Protein AF-A0A954TNN1-F1 (afdb_monomer_lite)

Secondary structure (DSSP, 8-state):
------TT-SS-TT--GGGS--TTTGGGS-HHHHHHHTEEEEEEETTEEEEEES-TT-HHHHHHHHHHHTSEEEEEE--HHHHHHHHHHHH---TT--THHHHHHTTTTTTHHHHHHHHTTS---------------PPPPPPP--S-----S------------SSEEEE-TT-EEEEEPTTS-EEEEESSEEEE-TT-EEEEPPEEEEPTTEEEEEEETTS-EEEEESSEEEE--TTTEEEEEEEE-EEE-TTEEEEEEEE-GGGSS---------S---SEEEEEEESSEEE-PPTTEEE--EEEEEEE--TT--EEEEEEEEESEEE-S-EEEEEEEEEEEPTT--EEEEEEEEEEEE--HHHHHHH-S-HHHHHHHHHHHHHHHHHHTS-HHHHHHTGGGGG-GGG-HHHHHHHHHTTEEEEEEEEEEEE--HHHHHHHHHHHHHHHHHHHHHHHHHHHHHHHHHHHHHHHHHHHHHHHHHHHHHHHHHHHHHHHHHHHHHHHHHHHHHHHHHHHHHHHHHHHHHHHHHHHHHHHHHHHHHTT--HHHHTTTT-----------SSPPPP-----PPPP-

Structure (mmCIF, N/CA/C/O backbone):
data_AF-A0A954TNN1-F1
#
_entry.id   AF-A0A954TNN1-F1
#
loop_
_atom_site.group_PDB
_atom_site.id
_atom_site.type_symbol
_atom_site.label_atom_id
_atom_site.label_alt_id
_atom_site.label_comp_id
_atom_site.label_asym_id
_atom_site.label_entity_id
_atom_site.label_seq_id
_atom_site.pdbx_PDB_ins_code
_atom_site.Cartn_x
_atom_site.Cartn_y
_atom_site.Cartn_z
_atom_site.occupancy
_atom_site.B_iso_or_equiv
_atom_site.auth_seq_id
_atom_site.auth_comp_id
_atom_site.auth_asym_id
_atom_site.auth_atom_id
_atom_site.pdbx_PDB_model_num
ATOM 1 N N . MET A 1 1 ? 21.697 -44.201 0.205 1.00 29.19 1 MET A N 1
ATOM 2 C CA . MET A 1 1 ? 21.389 -45.300 -0.729 1.00 29.19 1 MET A CA 1
ATOM 3 C C . MET A 1 1 ? 20.600 -44.683 -1.871 1.00 29.19 1 MET A C 1
ATOM 5 O O . MET A 1 1 ? 19.731 -43.867 -1.619 1.00 29.19 1 MET A O 1
ATOM 9 N N . THR A 1 2 ? 21.068 -44.947 -3.080 1.00 32.06 2 THR A N 1
ATOM 10 C CA . THR A 1 2 ? 20.814 -44.326 -4.388 1.00 32.06 2 THR A CA 1
ATOM 11 C C . THR A 1 2 ? 19.357 -43.975 -4.691 1.00 32.06 2 THR A C 1
ATOM 13 O O . THR A 1 2 ? 18.522 -44.852 -4.549 1.00 32.06 2 THR A O 1
ATOM 16 N N . LEU A 1 3 ? 19.096 -42.767 -5.213 1.00 27.39 3 LEU A N 1
ATOM 17 C CA . LEU A 1 3 ? 18.194 -42.509 -6.350 1.00 27.39 3 LEU A CA 1
ATOM 18 C C . LEU A 1 3 ? 18.472 -41.094 -6.905 1.00 27.39 3 LEU A C 1
ATOM 20 O O . LEU A 1 3 ? 17.870 -40.103 -6.509 1.00 27.39 3 LEU A O 1
ATOM 24 N N . LEU A 1 4 ? 19.422 -41.020 -7.843 1.00 33.44 4 LEU A N 1
ATOM 25 C CA . LEU A 1 4 ? 19.474 -39.975 -8.869 1.00 33.44 4 LEU A CA 1
ATOM 26 C C . LEU A 1 4 ? 18.234 -40.160 -9.762 1.00 33.44 4 LEU A C 1
ATOM 28 O O . LEU A 1 4 ? 18.273 -40.904 -10.741 1.00 33.44 4 LEU A O 1
ATOM 32 N N . GLY A 1 5 ? 17.111 -39.565 -9.361 1.00 29.02 5 GLY A N 1
ATOM 33 C CA . GLY A 1 5 ? 15.876 -39.504 -10.142 1.00 29.02 5 GLY A CA 1
ATOM 34 C C . GLY A 1 5 ? 15.893 -38.288 -11.066 1.00 29.02 5 GLY A C 1
ATOM 35 O O . GLY A 1 5 ? 16.301 -37.204 -10.661 1.00 29.02 5 GLY A O 1
ATOM 36 N N . ARG A 1 6 ? 15.493 -38.474 -12.325 1.00 34.34 6 ARG A N 1
ATOM 37 C CA . ARG A 1 6 ? 15.370 -37.415 -13.337 1.00 34.34 6 ARG A CA 1
ATOM 38 C C . ARG A 1 6 ? 14.574 -36.217 -12.794 1.00 34.34 6 ARG A C 1
ATOM 40 O O . ARG A 1 6 ? 13.508 -36.404 -12.223 1.00 34.34 6 ARG A O 1
ATOM 47 N N . HIS A 1 7 ? 15.052 -35.003 -13.070 1.00 43.22 7 HIS A N 1
ATOM 48 C CA . HIS A 1 7 ? 14.450 -33.705 -12.712 1.00 43.22 7 HIS A CA 1
ATOM 49 C C . HIS A 1 7 ? 13.051 -33.415 -13.324 1.00 43.22 7 HIS A C 1
ATOM 51 O O . HIS A 1 7 ? 12.604 -32.266 -13.296 1.00 43.22 7 HIS A O 1
ATOM 57 N N . ASP A 1 8 ? 12.364 -34.416 -13.883 1.00 38.75 8 ASP A N 1
ATOM 58 C CA . ASP A 1 8 ? 11.103 -34.238 -14.615 1.00 38.75 8 ASP A CA 1
ATOM 59 C C . ASP A 1 8 ? 9.851 -34.786 -13.908 1.00 38.75 8 ASP A C 1
ATOM 61 O O . ASP A 1 8 ? 8.761 -34.387 -14.298 1.00 38.75 8 ASP A O 1
ATOM 65 N N . ASP A 1 9 ? 9.967 -35.560 -12.820 1.00 48.66 9 ASP A N 1
ATOM 66 C CA . ASP A 1 9 ? 8.800 -36.131 -12.121 1.00 48.66 9 ASP A CA 1
ATOM 67 C C . ASP A 1 9 ? 8.831 -35.839 -10.608 1.00 48.66 9 ASP A C 1
ATOM 69 O O . ASP A 1 9 ? 9.090 -36.714 -9.785 1.00 48.66 9 ASP A O 1
ATOM 73 N N . LEU A 1 10 ? 8.564 -34.585 -10.220 1.00 57.69 10 LEU A N 1
ATOM 74 C CA . LEU A 1 10 ? 8.310 -34.221 -8.811 1.00 57.69 10 LEU A CA 1
ATOM 75 C C . LEU A 1 10 ? 6.901 -34.621 -8.340 1.00 57.69 10 LEU A C 1
ATOM 77 O O . LEU A 1 10 ? 6.636 -34.622 -7.142 1.00 57.69 10 LEU A O 1
ATOM 81 N N . LEU A 1 11 ? 6.006 -34.969 -9.270 1.00 59.19 11 LEU A N 1
ATOM 82 C CA . LEU A 1 11 ? 4.710 -35.577 -8.986 1.00 59.19 11 LEU A CA 1
ATOM 83 C C . LEU A 1 11 ? 4.443 -36.715 -9.974 1.00 59.19 11 LEU A C 1
ATOM 85 O O . LEU A 1 11 ? 4.192 -36.431 -11.147 1.00 59.19 11 LEU A O 1
ATOM 89 N N . PRO A 1 12 ? 4.426 -37.985 -9.541 1.00 56.44 12 PRO A N 1
ATOM 90 C CA . PRO A 1 12 ? 3.844 -39.040 -10.354 1.00 56.44 12 PRO A CA 1
ATOM 91 C C . PRO A 1 12 ? 2.327 -38.801 -10.507 1.00 56.44 12 PRO A C 1
ATOM 93 O O . PRO A 1 12 ? 1.670 -38.364 -9.553 1.00 56.44 12 PRO A O 1
ATOM 96 N N . PRO A 1 13 ? 1.732 -39.082 -11.681 1.00 49.78 13 PRO A N 1
ATOM 97 C CA . PRO A 1 13 ? 0.291 -38.966 -11.872 1.00 49.78 13 PRO A CA 1
ATOM 98 C C . PRO A 1 13 ? -0.427 -39.934 -10.921 1.00 49.78 13 PRO A C 1
ATOM 100 O O . PRO A 1 13 ? -0.346 -41.149 -11.086 1.00 49.78 13 PRO A O 1
ATOM 103 N N . GLY A 1 14 ? -1.093 -39.387 -9.899 1.00 53.75 14 GLY A N 1
ATOM 104 C CA . GLY A 1 14 ? -1.851 -40.155 -8.902 1.00 53.75 14 GLY A CA 1
ATOM 105 C C . GLY A 1 14 ? -1.435 -39.965 -7.438 1.00 53.75 14 GLY A C 1
ATOM 106 O O . GLY A 1 14 ? -2.148 -40.451 -6.569 1.00 53.75 14 GLY A O 1
ATOM 107 N N . SER A 1 15 ? -0.344 -39.249 -7.129 1.00 61.31 15 SER A N 1
ATOM 108 C CA . SER A 1 15 ? -0.038 -38.881 -5.733 1.00 61.31 15 SER A CA 1
ATOM 109 C C . SER A 1 15 ? -0.983 -37.783 -5.236 1.00 61.31 15 SER A C 1
ATOM 111 O O . SER A 1 15 ? -1.170 -36.802 -5.964 1.00 61.31 15 SER A O 1
ATOM 113 N N . ALA A 1 16 ? -1.538 -37.940 -4.030 1.00 60.91 16 ALA A N 1
ATOM 114 C CA . ALA A 1 16 ? -2.369 -36.927 -3.382 1.00 60.91 16 ALA A CA 1
ATOM 115 C C . ALA A 1 16 ? -1.514 -35.734 -2.930 1.00 60.91 16 ALA A C 1
ATOM 117 O O . ALA A 1 16 ? -0.420 -35.914 -2.392 1.00 60.91 16 ALA A O 1
ATOM 118 N N . LEU A 1 17 ? -2.009 -34.511 -3.135 1.00 61.22 17 LEU A N 1
ATOM 119 C CA . LEU A 1 17 ? -1.290 -33.286 -2.746 1.00 61.22 17 LEU A CA 1
ATOM 120 C C . LEU A 1 17 ? -1.087 -33.125 -1.230 1.00 61.22 17 LEU A C 1
ATOM 122 O O . LEU A 1 17 ? -0.187 -32.405 -0.808 1.00 61.22 17 LEU A O 1
ATOM 126 N N . VAL A 1 18 ? -1.914 -33.794 -0.428 1.00 59.47 18 VAL A N 1
ATOM 127 C CA . VAL A 1 18 ? -1.934 -33.695 1.041 1.00 59.47 18 VAL A CA 1
ATOM 128 C C . VAL A 1 18 ? -0.747 -34.418 1.693 1.00 59.47 18 VAL A C 1
ATOM 130 O O . VAL A 1 18 ? -0.314 -34.029 2.771 1.00 59.47 18 VAL A O 1
ATOM 133 N N . ASP A 1 19 ? -0.165 -35.410 1.013 1.00 54.81 19 ASP A N 1
ATOM 134 C CA . ASP A 1 19 ? 0.908 -36.257 1.558 1.00 54.81 19 ASP A CA 1
ATOM 135 C C . ASP A 1 19 ? 2.326 -35.697 1.308 1.00 54.81 19 ASP A C 1
ATOM 137 O O . ASP A 1 19 ? 3.325 -36.332 1.653 1.00 54.81 19 ASP A O 1
ATOM 141 N N . LEU A 1 20 ? 2.441 -34.525 0.671 1.00 63.81 20 LEU A N 1
ATOM 142 C CA . LEU A 1 20 ? 3.723 -33.879 0.381 1.00 63.81 20 LEU A CA 1
ATOM 143 C C . LEU A 1 20 ? 4.188 -33.027 1.573 1.00 63.81 20 LEU A C 1
ATOM 145 O O . LEU A 1 20 ? 3.461 -32.159 2.053 1.00 63.81 20 LEU A O 1
ATOM 149 N N . ASP A 1 21 ? 5.435 -33.223 2.009 1.00 58.75 21 ASP A N 1
ATOM 150 C CA . ASP A 1 21 ? 6.070 -32.396 3.044 1.00 58.75 21 ASP A CA 1
ATOM 151 C C . ASP A 1 21 ? 6.479 -31.027 2.468 1.00 58.75 21 ASP A C 1
ATOM 153 O O . ASP A 1 21 ? 7.589 -30.838 1.963 1.00 58.75 21 ASP A O 1
ATOM 157 N N . ILE A 1 22 ? 5.539 -30.078 2.486 1.00 68.12 22 ILE A N 1
ATOM 158 C CA . ILE A 1 22 ? 5.693 -28.743 1.882 1.00 68.12 22 ILE A CA 1
ATOM 159 C C . ILE A 1 22 ? 5.868 -27.613 2.908 1.00 68.12 22 ILE A C 1
ATOM 161 O O . ILE A 1 22 ? 5.891 -26.437 2.537 1.00 68.12 22 ILE A O 1
ATOM 165 N N . HIS A 1 23 ? 6.053 -27.934 4.193 1.00 60.66 23 HIS A N 1
ATOM 166 C CA . HIS A 1 23 ? 6.128 -26.948 5.282 1.00 60.66 23 HIS A CA 1
ATOM 167 C C . HIS A 1 23 ? 7.218 -25.879 5.094 1.00 60.66 23 HIS A C 1
ATOM 169 O O . HIS A 1 23 ? 7.028 -24.733 5.488 1.00 60.66 23 HIS A O 1
ATOM 175 N N . SER A 1 24 ? 8.329 -26.218 4.436 1.00 60.03 24 SER A N 1
ATOM 176 C CA . SER A 1 24 ? 9.423 -25.278 4.135 1.00 60.03 24 SER A CA 1
ATOM 177 C C . SER A 1 24 ? 9.168 -24.381 2.914 1.00 60.03 24 SER A C 1
ATOM 179 O O . SER A 1 24 ? 9.847 -23.370 2.726 1.00 60.03 24 SER A O 1
ATOM 181 N N . VAL A 1 25 ? 8.203 -24.743 2.064 1.00 71.69 25 VAL A N 1
ATOM 182 C CA . VAL A 1 25 ? 7.937 -24.086 0.774 1.00 71.69 25 VAL A CA 1
ATOM 183 C C . VAL A 1 25 ? 6.689 -23.199 0.847 1.00 71.69 25 VAL A C 1
ATOM 185 O O . VAL A 1 25 ? 6.611 -22.198 0.136 1.00 71.69 25 VAL A O 1
ATOM 188 N N . ILE A 1 26 ? 5.757 -23.505 1.755 1.00 74.88 26 ILE A N 1
ATOM 189 C CA . ILE A 1 26 ? 4.543 -22.713 2.022 1.00 74.88 26 ILE A CA 1
ATOM 190 C C . ILE A 1 26 ? 4.864 -21.251 2.365 1.00 74.88 26 ILE A C 1
ATOM 192 O O . ILE A 1 26 ? 4.139 -20.355 1.940 1.00 74.88 26 ILE A O 1
ATOM 196 N N . GLU A 1 27 ? 5.975 -20.980 3.059 1.00 73.06 27 GLU A N 1
ATOM 197 C CA . GLU A 1 27 ? 6.387 -19.613 3.422 1.00 73.06 27 GLU A CA 1
ATOM 198 C C . GLU A 1 27 ? 6.641 -18.700 2.208 1.00 73.06 27 GLU A C 1
ATOM 200 O O . GLU A 1 27 ? 6.578 -17.476 2.328 1.00 73.06 27 GLU A O 1
ATOM 205 N N . TRP A 1 28 ? 6.906 -19.276 1.030 1.00 76.19 28 TRP A N 1
ATOM 206 C CA . TRP A 1 28 ? 7.191 -18.522 -0.193 1.00 76.19 28 TRP A CA 1
ATOM 207 C C . TRP A 1 28 ? 5.937 -18.034 -0.919 1.00 76.19 28 TRP A C 1
ATOM 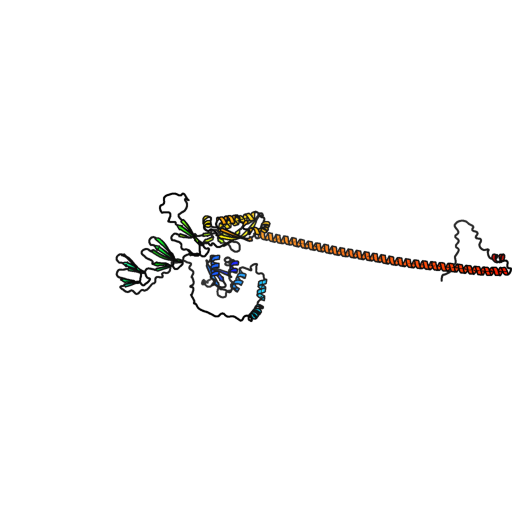209 O O . TRP A 1 28 ? 6.057 -17.160 -1.774 1.00 76.19 28 TRP A O 1
ATOM 219 N N . LEU A 1 29 ? 4.750 -18.566 -0.607 1.00 82.25 29 LEU A N 1
ATOM 220 C CA . LEU A 1 29 ? 3.490 -18.125 -1.203 1.00 82.25 29 LEU A CA 1
ATOM 221 C C . LEU A 1 29 ? 2.506 -17.711 -0.096 1.00 82.25 29 LEU A C 1
ATOM 223 O O . LEU A 1 29 ? 2.027 -18.576 0.635 1.00 82.25 29 LEU A O 1
ATOM 227 N N . PRO A 1 30 ? 2.172 -16.413 0.033 1.00 82.31 30 PRO A N 1
ATOM 228 C CA . PRO A 1 30 ? 1.159 -15.946 0.976 1.00 82.31 30 PRO A CA 1
ATOM 229 C C . PRO A 1 30 ? -0.218 -16.575 0.728 1.00 82.31 30 PRO A C 1
ATOM 231 O O . PRO A 1 30 ? -0.630 -16.744 -0.420 1.00 82.31 30 PRO A O 1
ATOM 234 N N . GLU A 1 31 ? -0.964 -16.829 1.805 1.00 81.94 31 GLU A N 1
ATOM 235 C CA . GLU A 1 31 ? -2.305 -17.431 1.765 1.00 81.94 31 GLU A CA 1
ATOM 236 C C . GLU A 1 31 ? -3.279 -16.675 0.852 1.00 81.94 31 GLU A C 1
ATOM 238 O O . GLU A 1 31 ? -4.002 -17.288 0.070 1.00 81.94 31 GLU A O 1
ATOM 243 N N . SER A 1 32 ? -3.284 -15.342 0.915 1.00 79.25 32 SER A N 1
ATOM 244 C CA . SER A 1 32 ? -4.170 -14.509 0.096 1.00 79.25 32 SER A CA 1
ATOM 245 C C . SER A 1 32 ? -3.973 -14.761 -1.398 1.00 79.25 32 SER A C 1
ATOM 247 O O . SER A 1 32 ? -4.943 -14.867 -2.143 1.00 79.25 32 SER A O 1
ATOM 249 N N . ILE A 1 33 ? -2.720 -14.931 -1.821 1.00 82.69 33 ILE A N 1
ATOM 250 C CA . ILE A 1 33 ? -2.356 -15.199 -3.214 1.00 82.69 33 ILE A CA 1
ATOM 251 C C . ILE A 1 33 ? -2.674 -16.652 -3.581 1.00 82.69 33 ILE A C 1
ATOM 253 O O . ILE A 1 33 ? -3.171 -16.912 -4.679 1.00 82.69 33 ILE A O 1
ATOM 257 N N . ALA A 1 34 ? -2.416 -17.592 -2.667 1.00 85.06 34 ALA A N 1
ATOM 258 C CA . ALA A 1 34 ? -2.746 -19.003 -2.849 1.00 85.06 34 ALA A CA 1
ATOM 259 C C . ALA A 1 34 ? -4.257 -19.208 -3.072 1.00 85.06 34 ALA A C 1
ATOM 261 O O . ALA A 1 34 ? -4.651 -19.930 -3.991 1.00 85.06 34 ALA A O 1
ATOM 262 N N . ARG A 1 35 ? -5.100 -18.514 -2.291 1.00 83.50 35 ARG A N 1
ATOM 263 C CA . ARG A 1 35 ? -6.567 -18.532 -2.417 1.00 83.50 35 ARG A CA 1
ATOM 264 C C . ARG A 1 35 ? -7.062 -17.809 -3.669 1.00 83.50 35 ARG A C 1
ATOM 266 O O . ARG A 1 35 ? -7.884 -18.366 -4.386 1.00 83.50 35 ARG A O 1
ATOM 273 N N . GLU A 1 36 ? -6.550 -16.611 -3.961 1.00 82.12 36 GLU A N 1
ATOM 274 C CA . GLU A 1 36 ? -6.992 -15.810 -5.116 1.00 82.12 36 GLU A CA 1
ATOM 275 C C . GLU A 1 36 ? -6.692 -16.509 -6.449 1.00 82.12 36 GLU A C 1
ATOM 277 O O . GLU A 1 36 ? -7.530 -16.544 -7.349 1.00 82.12 36 GLU A O 1
ATOM 282 N N . LEU A 1 37 ? -5.491 -17.075 -6.591 1.00 81.81 37 LEU A N 1
ATOM 283 C CA . LEU A 1 37 ? -5.066 -17.680 -7.853 1.00 81.81 37 LEU A CA 1
ATOM 284 C C . LEU A 1 37 ? -5.420 -19.172 -7.958 1.00 81.81 37 LEU A C 1
ATOM 286 O O . LEU A 1 37 ? -5.342 -19.717 -9.066 1.00 81.81 37 LEU A O 1
ATOM 290 N N . LEU A 1 38 ? -5.866 -19.793 -6.854 1.00 86.75 38 LEU A N 1
ATOM 291 C CA . LEU A 1 38 ? -6.075 -21.238 -6.677 1.00 86.75 38 LEU A CA 1
ATOM 292 C C . LEU A 1 38 ? -4.798 -22.029 -6.963 1.00 86.75 38 LEU A C 1
ATOM 294 O O . LEU A 1 38 ? -4.707 -22.801 -7.921 1.00 86.75 38 LEU A O 1
ATOM 298 N N . VAL A 1 39 ? -3.778 -21.762 -6.150 1.00 87.50 39 VAL A N 1
ATOM 299 C CA . VAL A 1 39 ? -2.402 -22.178 -6.404 1.00 87.50 39 VAL A CA 1
ATOM 300 C C . VAL A 1 39 ? -1.697 -22.606 -5.113 1.00 87.50 39 VAL A C 1
ATOM 302 O O . VAL A 1 39 ? -1.814 -21.924 -4.101 1.00 87.50 39 VAL A O 1
ATOM 305 N N . ILE A 1 40 ? -0.902 -23.686 -5.156 1.00 87.06 40 ILE A N 1
ATOM 306 C CA . ILE A 1 40 ? -0.101 -24.173 -4.010 1.00 87.06 40 ILE A CA 1
ATOM 307 C C . ILE A 1 40 ? 1.360 -24.415 -4.413 1.00 87.06 40 ILE A C 1
ATOM 309 O O . ILE A 1 40 ? 1.600 -25.028 -5.460 1.00 87.06 40 ILE A O 1
ATOM 313 N N . PRO A 1 41 ? 2.349 -23.996 -3.600 1.00 86.19 41 PRO A N 1
ATOM 314 C CA . PRO A 1 41 ? 3.749 -24.320 -3.836 1.00 86.19 41 PRO A CA 1
ATOM 315 C C . PRO A 1 41 ? 4.083 -25.740 -3.344 1.00 86.19 41 PRO A C 1
ATOM 317 O O . PRO A 1 41 ? 3.690 -26.140 -2.254 1.00 86.19 41 PRO A O 1
ATOM 320 N N . ILE A 1 42 ? 4.844 -26.496 -4.137 1.00 83.25 42 ILE A N 1
ATOM 321 C CA . ILE A 1 42 ? 5.233 -27.882 -3.813 1.00 83.25 42 ILE A CA 1
ATOM 322 C C . ILE A 1 42 ? 6.701 -27.962 -3.421 1.00 83.25 42 ILE A C 1
ATOM 324 O O . ILE A 1 42 ? 7.076 -28.607 -2.452 1.00 83.25 42 ILE A O 1
ATOM 328 N N . ALA A 1 43 ? 7.559 -27.347 -4.228 1.00 79.19 43 ALA A N 1
ATOM 329 C CA . ALA A 1 43 ? 8.998 -27.447 -4.074 1.00 79.19 43 ALA A CA 1
ATOM 330 C C . ALA A 1 43 ? 9.657 -26.175 -4.588 1.00 79.19 43 ALA A C 1
ATOM 332 O O . ALA A 1 43 ? 9.203 -25.568 -5.559 1.00 79.19 43 ALA A O 1
ATOM 333 N N . LYS A 1 44 ? 10.772 -25.799 -3.974 1.00 77.25 44 LYS A N 1
ATOM 334 C CA . LYS A 1 44 ? 11.670 -24.790 -4.523 1.00 77.25 44 LYS A CA 1
ATOM 335 C C . LYS A 1 44 ? 12.993 -25.468 -4.847 1.00 77.25 44 LYS A C 1
ATOM 337 O O . LYS A 1 44 ? 13.658 -25.969 -3.947 1.00 77.25 44 LYS A O 1
ATOM 342 N N . ILE A 1 45 ? 13.342 -25.511 -6.130 1.00 76.69 45 ILE A N 1
ATOM 343 C CA . ILE A 1 45 ? 14.620 -26.051 -6.600 1.00 76.69 45 ILE A CA 1
ATOM 344 C C . ILE A 1 45 ? 15.387 -24.893 -7.227 1.00 76.69 45 ILE A C 1
ATOM 346 O O . ILE A 1 45 ? 14.916 -24.280 -8.186 1.00 76.69 45 ILE A O 1
ATOM 350 N N . ASP A 1 46 ? 16.547 -24.579 -6.654 1.00 75.31 46 ASP A N 1
ATOM 351 C CA . ASP A 1 46 ? 17.357 -23.406 -6.988 1.00 75.31 46 ASP A CA 1
ATOM 352 C C . ASP A 1 46 ? 16.534 -22.100 -6.922 1.00 75.31 46 ASP A C 1
ATOM 354 O O . ASP A 1 46 ? 16.079 -21.692 -5.850 1.00 75.31 46 ASP A O 1
ATOM 358 N N . ASP A 1 47 ? 16.315 -21.465 -8.075 1.00 75.56 47 ASP A N 1
ATOM 359 C CA . ASP A 1 47 ? 15.539 -20.231 -8.242 1.00 75.56 47 ASP A CA 1
ATOM 360 C C . ASP A 1 47 ? 14.191 -20.471 -8.953 1.00 75.56 47 ASP A C 1
ATOM 362 O O . ASP A 1 47 ? 13.548 -19.550 -9.461 1.00 75.56 47 ASP A O 1
ATOM 366 N N . THR A 1 48 ? 13.766 -21.741 -9.029 1.00 79.62 48 THR A N 1
ATOM 367 C CA . THR A 1 48 ? 12.499 -22.142 -9.645 1.00 79.62 48 THR A CA 1
ATOM 368 C C . THR A 1 48 ? 11.511 -22.657 -8.598 1.00 79.62 48 THR A C 1
ATOM 370 O O . THR A 1 48 ? 11.739 -23.684 -7.955 1.00 79.62 48 THR A O 1
ATOM 373 N N . LEU A 1 49 ? 10.386 -21.959 -8.446 1.00 84.19 49 LEU A N 1
ATOM 374 C CA . LEU A 1 49 ? 9.258 -22.393 -7.633 1.00 84.19 49 LEU A CA 1
ATOM 375 C C . LEU A 1 49 ? 8.349 -23.318 -8.451 1.00 84.19 49 LEU A C 1
ATOM 377 O O . LEU A 1 49 ? 7.818 -22.951 -9.504 1.00 84.19 49 LEU A O 1
ATOM 381 N N . HIS A 1 50 ? 8.173 -24.533 -7.950 1.00 85.06 50 HIS A N 1
ATOM 382 C CA . HIS A 1 50 ? 7.271 -25.534 -8.493 1.00 85.06 50 HIS A CA 1
ATOM 383 C C . HIS A 1 50 ? 5.907 -25.420 -7.828 1.00 85.06 50 HIS A C 1
ATOM 385 O O . HIS A 1 50 ? 5.800 -25.436 -6.603 1.00 85.06 50 HIS A O 1
ATOM 391 N N . VAL A 1 51 ? 4.871 -25.306 -8.650 1.00 87.19 51 VAL A N 1
ATOM 392 C CA . VAL A 1 51 ? 3.556 -24.840 -8.225 1.00 87.19 51 VAL A CA 1
ATOM 393 C C . VAL A 1 51 ? 2.453 -25.689 -8.863 1.00 87.19 51 VAL A C 1
ATOM 395 O O . VAL A 1 51 ? 2.558 -26.035 -10.038 1.00 87.19 51 VAL A O 1
ATOM 398 N N . VAL A 1 52 ? 1.389 -26.005 -8.121 1.00 88.56 52 VAL A N 1
ATOM 399 C CA . VAL A 1 52 ? 0.175 -26.660 -8.647 1.00 88.56 52 VAL A CA 1
ATOM 400 C C . VAL A 1 52 ? -0.885 -25.629 -8.995 1.00 88.56 52 VAL A C 1
ATOM 402 O O . VAL A 1 52 ? -1.115 -24.707 -8.217 1.00 88.56 52 VAL A O 1
ATOM 405 N N . MET A 1 53 ? -1.561 -25.817 -10.127 1.00 87.44 53 MET A N 1
ATOM 406 C CA . MET A 1 53 ? -2.710 -25.016 -10.555 1.00 87.44 53 MET A CA 1
ATOM 407 C C . MET A 1 53 ? -3.741 -25.863 -11.313 1.00 87.44 53 MET A C 1
ATOM 409 O O . MET A 1 53 ? -3.424 -26.959 -11.780 1.00 87.44 53 MET A O 1
ATOM 413 N N . SER A 1 54 ? -4.978 -25.364 -11.431 1.00 84.56 54 SER A N 1
ATOM 414 C CA . SER A 1 54 ? -6.059 -26.061 -12.150 1.00 84.56 54 SER A CA 1
ATOM 415 C C . SER A 1 54 ? -5.796 -26.168 -13.656 1.00 84.56 54 SER A C 1
ATOM 417 O O . SER A 1 54 ? -6.109 -27.182 -14.282 1.00 84.56 54 SER A O 1
ATOM 419 N N . ASP A 1 55 ? -5.158 -25.146 -14.228 1.00 84.12 55 ASP A N 1
ATOM 420 C CA . ASP A 1 55 ? -4.720 -25.108 -15.619 1.00 84.12 55 ASP A CA 1
ATOM 421 C C . ASP A 1 55 ? -3.245 -24.700 -15.704 1.00 84.12 55 ASP A C 1
ATOM 423 O O . ASP A 1 55 ? -2.876 -23.559 -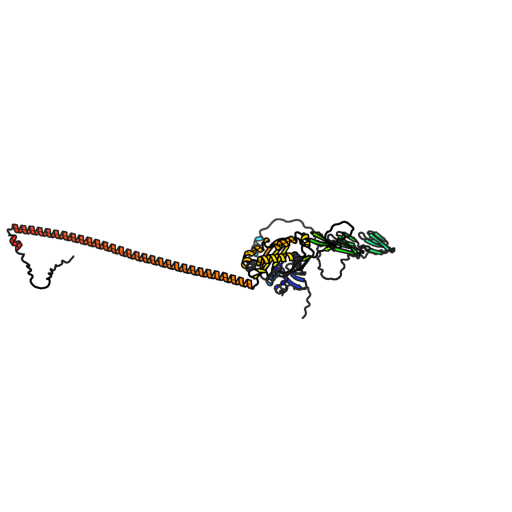15.431 1.00 84.12 55 ASP A O 1
ATOM 427 N N . ALA A 1 56 ? -2.384 -25.643 -16.097 1.00 82.38 56 ALA A N 1
ATOM 428 C CA . ALA A 1 56 ? -0.949 -25.405 -16.247 1.00 82.38 56 ALA A CA 1
ATOM 429 C C . ALA A 1 56 ? -0.586 -24.579 -17.495 1.00 82.38 56 ALA A C 1
ATOM 431 O O . ALA A 1 56 ? 0.579 -24.209 -17.650 1.00 82.38 56 ALA A O 1
ATOM 432 N N . ASN A 1 57 ? -1.548 -24.275 -18.371 1.00 82.50 57 ASN A N 1
ATOM 433 C CA . ASN A 1 57 ? -1.357 -23.391 -19.520 1.00 82.50 57 ASN A CA 1
ATOM 434 C C . ASN A 1 57 ? -1.869 -21.965 -19.272 1.00 82.50 57 ASN A C 1
ATOM 436 O O . ASN A 1 57 ? -1.799 -21.130 -20.175 1.00 82.50 57 ASN A O 1
ATOM 440 N N . ASP A 1 58 ? -2.327 -21.652 -18.057 1.00 84.50 58 ASP A N 1
ATOM 441 C CA . ASP A 1 58 ? -2.656 -20.283 -17.674 1.00 84.50 58 ASP A CA 1
ATOM 442 C C . ASP A 1 58 ? -1.368 -19.473 -17.439 1.00 84.50 58 ASP A C 1
ATOM 444 O O . ASP A 1 58 ? -0.840 -19.336 -16.327 1.00 84.50 58 ASP A O 1
ATOM 448 N N . PHE A 1 59 ? -0.826 -18.947 -18.539 1.00 83.44 59 PHE A N 1
ATOM 449 C CA . PHE A 1 59 ? 0.367 -18.107 -18.519 1.00 83.44 59 PHE A CA 1
ATOM 450 C C . PHE A 1 59 ? 0.145 -16.799 -17.750 1.00 83.44 59 PHE A C 1
ATOM 452 O O . PHE A 1 59 ? 1.107 -16.260 -17.210 1.00 83.44 59 PHE A O 1
ATOM 459 N N . VAL A 1 60 ? -1.100 -16.319 -17.628 1.00 84.50 60 VAL A N 1
ATOM 460 C CA . VAL A 1 60 ? -1.421 -15.081 -16.903 1.00 84.50 60 VAL A CA 1
ATOM 461 C C . VAL A 1 60 ? -1.199 -15.282 -15.406 1.00 84.50 60 VAL A C 1
ATOM 463 O O . VAL A 1 60 ? -0.501 -14.486 -14.775 1.00 84.50 60 VAL A O 1
ATOM 466 N N . LYS A 1 61 ? -1.711 -16.382 -14.836 1.00 86.44 61 LYS A N 1
ATOM 467 C CA . LYS A 1 61 ? -1.453 -16.736 -13.428 1.00 86.44 61 LYS A CA 1
ATOM 468 C C . LYS A 1 61 ? 0.029 -16.992 -13.165 1.00 86.44 61 LYS A C 1
ATOM 470 O O . LYS A 1 61 ? 0.556 -16.544 -12.147 1.00 86.44 61 LYS A O 1
ATOM 475 N N . GLN A 1 62 ? 0.719 -17.670 -14.084 1.00 84.75 62 GLN A N 1
ATOM 476 C CA . GLN A 1 62 ? 2.155 -17.935 -13.951 1.00 84.75 62 GLN A CA 1
ATOM 477 C C . GLN A 1 62 ? 3.001 -16.665 -13.990 1.00 84.75 62 GLN A C 1
ATOM 479 O O . GLN A 1 62 ? 3.899 -16.524 -13.162 1.00 84.75 62 GLN A O 1
ATOM 484 N N . ASP A 1 63 ? 2.738 -15.746 -14.918 1.00 80.94 63 ASP A N 1
ATOM 485 C CA . ASP A 1 63 ? 3.499 -14.502 -15.026 1.00 80.94 63 ASP A CA 1
ATOM 486 C C . ASP A 1 63 ? 3.188 -13.555 -13.862 1.00 80.94 63 ASP A C 1
ATOM 488 O O . ASP A 1 63 ? 4.106 -12.931 -13.329 1.00 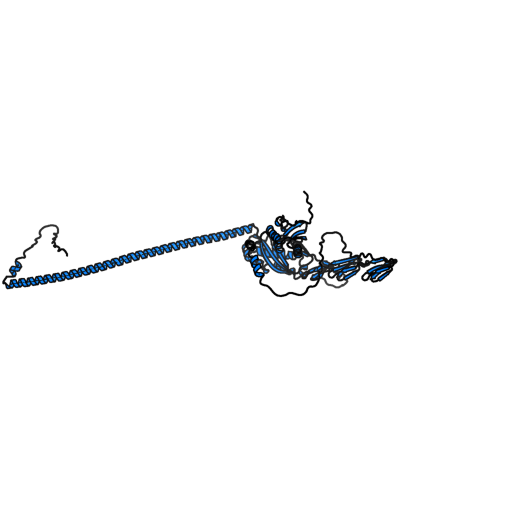80.94 63 ASP A O 1
ATOM 492 N N . ARG A 1 64 ? 1.944 -13.543 -13.362 1.00 83.00 64 ARG A N 1
ATOM 493 C CA . ARG A 1 64 ? 1.587 -12.829 -12.126 1.00 83.00 64 ARG A CA 1
ATOM 494 C C . ARG A 1 64 ? 2.355 -13.375 -10.918 1.00 83.00 64 ARG A C 1
ATOM 496 O O . ARG A 1 64 ? 2.914 -12.593 -10.155 1.00 83.00 64 ARG A O 1
ATOM 503 N N . LEU A 1 65 ? 2.454 -14.699 -10.764 1.00 84.31 65 LEU A N 1
ATOM 504 C CA . LEU A 1 65 ? 3.259 -15.326 -9.705 1.00 84.31 65 LEU A CA 1
ATOM 505 C C . LEU A 1 65 ? 4.758 -15.037 -9.859 1.00 84.31 65 LEU A C 1
ATOM 507 O O . LEU A 1 65 ? 5.412 -14.709 -8.872 1.00 84.31 65 LEU A O 1
ATOM 511 N N . ARG A 1 66 ? 5.301 -15.109 -11.084 1.00 85.06 66 ARG A N 1
ATOM 512 C CA . ARG A 1 66 ? 6.706 -14.764 -11.373 1.00 85.06 66 ARG A CA 1
ATOM 513 C C . ARG A 1 66 ? 7.016 -13.321 -11.002 1.00 85.06 66 ARG A C 1
ATOM 515 O O . ARG A 1 66 ? 8.060 -13.063 -10.414 1.00 85.06 66 ARG A O 1
ATOM 522 N N . PHE A 1 67 ? 6.107 -12.404 -11.321 1.00 78.25 67 PHE A N 1
ATOM 523 C CA . PHE A 1 67 ? 6.245 -10.991 -10.995 1.00 78.25 67 PHE A CA 1
ATOM 524 C C . PHE A 1 67 ? 6.194 -10.746 -9.482 1.00 78.25 67 PHE A C 1
ATOM 526 O O . PHE A 1 67 ? 7.061 -10.064 -8.945 1.00 78.25 67 PHE A O 1
ATOM 533 N N . MET A 1 68 ? 5.219 -11.339 -8.783 1.00 79.12 68 MET A N 1
ATOM 534 C CA . MET A 1 68 ? 5.054 -11.148 -7.337 1.00 79.12 68 MET A CA 1
ATOM 535 C C . MET A 1 68 ? 6.193 -11.760 -6.515 1.00 79.12 68 MET A C 1
ATOM 537 O O . MET A 1 68 ? 6.602 -11.176 -5.515 1.00 79.12 68 MET A O 1
ATOM 541 N N . LEU A 1 69 ? 6.694 -12.932 -6.915 1.00 79.44 69 LEU A N 1
ATOM 542 C CA . LEU A 1 69 ? 7.686 -13.692 -6.144 1.00 79.44 69 LEU A CA 1
ATOM 543 C C . LEU A 1 69 ? 9.126 -13.504 -6.634 1.00 79.44 69 LEU A C 1
ATOM 545 O O . LEU A 1 69 ? 10.049 -13.992 -5.985 1.00 79.44 69 LEU A O 1
ATOM 549 N N . ASN A 1 70 ? 9.318 -12.821 -7.767 1.00 81.38 70 ASN A N 1
ATOM 550 C CA . ASN A 1 70 ? 10.608 -12.627 -8.432 1.00 81.38 70 ASN A CA 1
ATOM 551 C C . ASN A 1 70 ? 11.417 -13.934 -8.578 1.00 81.38 70 ASN A C 1
ATOM 553 O O . ASN A 1 70 ? 12.626 -13.959 -8.358 1.00 81.38 70 ASN A O 1
ATOM 557 N N . CYS A 1 71 ? 10.736 -15.035 -8.910 1.00 79.69 71 CYS A N 1
ATOM 558 C CA . CYS A 1 71 ? 11.336 -16.356 -9.094 1.00 79.69 71 CYS A CA 1
ATOM 559 C C . CYS A 1 71 ? 10.753 -17.046 -10.333 1.00 79.69 71 CYS A C 1
ATOM 561 O O . CYS A 1 71 ? 9.641 -16.742 -10.780 1.00 79.69 71 CYS A O 1
ATOM 563 N N . ALA A 1 72 ? 11.490 -17.987 -10.924 1.00 79.94 72 ALA A N 1
ATOM 564 C CA . ALA A 1 72 ? 10.989 -18.726 -12.076 1.00 79.94 72 ALA A CA 1
ATOM 565 C C . ALA A 1 72 ? 9.881 -19.698 -11.635 1.00 79.94 72 ALA A C 1
ATOM 567 O O . ALA A 1 72 ? 10.095 -20.539 -10.780 1.00 79.94 72 ALA A O 1
ATOM 568 N N . VAL A 1 73 ? 8.690 -19.637 -12.230 1.00 85.31 73 VAL A N 1
ATOM 569 C CA . VAL A 1 73 ? 7.591 -20.560 -11.870 1.00 85.31 73 VAL A CA 1
ATOM 570 C C . VAL A 1 73 ? 7.465 -21.699 -12.887 1.00 85.31 73 VAL A C 1
ATOM 572 O O . VAL A 1 73 ? 7.448 -21.445 -14.104 1.00 85.31 73 VAL A O 1
ATOM 575 N N . ARG A 1 74 ? 7.369 -22.945 -12.397 1.00 83.81 74 ARG A N 1
ATOM 576 C CA . ARG A 1 74 ? 7.015 -24.152 -13.171 1.00 83.81 74 ARG A CA 1
ATOM 577 C C . ARG A 1 74 ? 5.695 -24.715 -12.633 1.00 83.81 74 ARG A C 1
ATOM 579 O O . ARG A 1 74 ? 5.613 -25.067 -11.460 1.00 83.81 74 ARG A O 1
ATOM 586 N N . ALA A 1 75 ? 4.683 -24.778 -13.494 1.00 84.12 75 ALA A N 1
ATOM 587 C CA . ALA A 1 75 ? 3.336 -25.205 -13.135 1.00 84.12 75 ALA A CA 1
ATOM 588 C C . ALA A 1 75 ? 3.097 -26.698 -13.400 1.00 84.12 75 ALA A C 1
ATOM 590 O O . ALA A 1 75 ? 3.551 -27.226 -14.415 1.00 84.12 75 ALA A O 1
ATOM 591 N N . TYR A 1 76 ? 2.331 -27.337 -12.518 1.00 84.94 76 TYR A N 1
ATOM 592 C CA . TYR A 1 76 ? 1.791 -28.685 -12.673 1.00 84.94 76 TYR A CA 1
ATOM 593 C C . TYR A 1 76 ? 0.266 -28.647 -12.562 1.00 84.94 76 TYR A C 1
ATOM 595 O O . TYR A 1 76 ? -0.280 -27.912 -11.740 1.00 84.94 76 TYR A O 1
ATOM 603 N N . GLN A 1 77 ? -0.418 -29.434 -13.393 1.00 84.94 77 GLN A N 1
ATOM 604 C CA . GLN A 1 77 ? -1.877 -29.438 -13.466 1.00 84.94 77 GLN A CA 1
ATOM 605 C C . GLN A 1 77 ? -2.491 -30.461 -12.501 1.00 84.94 77 GLN A C 1
ATOM 607 O O . GLN A 1 77 ? -2.069 -31.619 -12.498 1.00 84.94 77 GLN A O 1
ATOM 612 N N . ARG A 1 78 ? -3.504 -30.056 -11.723 1.00 84.75 78 ARG A N 1
ATOM 613 C CA . ARG A 1 78 ? -4.333 -30.937 -10.870 1.00 84.75 78 ARG A CA 1
ATOM 614 C C . ARG A 1 78 ? -5.797 -30.498 -10.857 1.00 84.75 78 ARG A C 1
ATOM 616 O O . ARG A 1 78 ? -6.122 -29.437 -11.382 1.00 84.75 78 ARG A O 1
ATOM 623 N N . SER A 1 79 ? -6.686 -31.321 -10.293 1.00 84.50 79 SER A N 1
ATOM 624 C CA . SER A 1 79 ? -8.099 -30.950 -10.176 1.00 84.50 79 SER A CA 1
ATOM 625 C C . SER A 1 79 ? -8.282 -29.802 -9.183 1.00 84.50 79 SER A C 1
ATOM 627 O O . SER A 1 79 ? -7.579 -29.691 -8.179 1.00 84.50 79 SER A O 1
ATOM 629 N N . GLU A 1 80 ? -9.260 -28.943 -9.455 1.00 81.75 80 GLU A N 1
ATOM 630 C CA . GLU A 1 80 ? -9.563 -27.788 -8.608 1.00 81.75 80 GLU A CA 1
ATOM 631 C C . GLU A 1 80 ? -9.985 -28.195 -7.186 1.00 81.75 80 GLU A C 1
ATOM 633 O O . GLU A 1 80 ? -9.616 -27.534 -6.217 1.00 81.75 80 GLU A O 1
ATOM 638 N N . SER A 1 81 ? -10.696 -29.320 -7.052 1.00 79.81 81 SER A N 1
ATOM 639 C CA . SER A 1 81 ? -11.099 -29.889 -5.762 1.00 79.81 81 SER A CA 1
ATOM 640 C C . SER A 1 81 ? -9.903 -30.306 -4.902 1.00 79.81 81 SER A C 1
ATOM 642 O O . SER A 1 81 ? -9.880 -30.028 -3.704 1.00 79.81 81 SER A O 1
ATOM 644 N N . GLU A 1 82 ? -8.876 -30.908 -5.510 1.00 80.69 82 GLU A N 1
ATOM 645 C CA . GLU A 1 82 ? -7.664 -31.341 -4.809 1.00 80.69 82 GLU A CA 1
ATOM 646 C C . GLU A 1 82 ? -6.855 -30.126 -4.329 1.00 80.69 82 GLU A C 1
ATOM 648 O O . GLU A 1 82 ? -6.407 -30.083 -3.184 1.00 80.69 82 GLU A O 1
ATOM 653 N N . ILE A 1 83 ? -6.759 -29.082 -5.159 1.00 84.94 83 ILE A N 1
ATOM 654 C CA . ILE A 1 83 ? -6.083 -27.826 -4.806 1.00 84.94 83 ILE A CA 1
ATOM 655 C C . ILE A 1 83 ? -6.808 -27.123 -3.654 1.00 84.94 83 ILE A C 1
ATOM 657 O O . ILE A 1 83 ? -6.165 -26.742 -2.682 1.00 84.94 83 ILE A O 1
ATOM 661 N N . LYS A 1 84 ? -8.138 -26.991 -3.709 1.00 84.00 84 LYS A N 1
ATOM 662 C CA . LYS A 1 84 ? -8.923 -26.386 -2.617 1.00 84.00 84 LYS A CA 1
ATOM 663 C C . LYS A 1 84 ? -8.722 -27.134 -1.298 1.00 84.00 84 LYS A C 1
ATOM 665 O O . LYS A 1 84 ? -8.437 -26.504 -0.281 1.00 84.00 84 LYS A O 1
ATOM 670 N N . SER A 1 85 ? -8.777 -28.467 -1.332 1.00 78.75 85 SER A N 1
ATOM 671 C CA . SER A 1 85 ? -8.557 -29.297 -0.141 1.00 78.75 85 SER A CA 1
ATOM 672 C C . SER A 1 85 ? -7.153 -29.121 0.451 1.00 78.75 85 SER A C 1
ATOM 674 O O . SER A 1 85 ? -6.997 -29.009 1.667 1.00 78.75 85 SER A O 1
ATOM 676 N N . ALA A 1 86 ? -6.132 -29.000 -0.400 1.00 79.94 86 ALA A N 1
ATOM 677 C CA . ALA A 1 86 ? -4.763 -28.782 0.036 1.00 79.94 86 ALA A CA 1
ATOM 678 C C . ALA A 1 86 ? -4.536 -27.346 0.557 1.00 79.94 86 ALA A C 1
ATOM 680 O O . ALA A 1 86 ? -3.814 -27.176 1.536 1.00 79.94 86 ALA A O 1
ATOM 681 N N . ILE A 1 87 ? -5.192 -26.317 -0.000 1.00 83.38 87 ILE A N 1
ATOM 682 C CA . ILE A 1 87 ? -5.123 -24.946 0.545 1.00 83.38 87 ILE A CA 1
ATOM 683 C C . ILE A 1 87 ? -5.664 -24.933 1.979 1.00 83.38 87 ILE A C 1
ATOM 685 O O . ILE A 1 87 ? -5.008 -24.396 2.869 1.00 83.38 87 ILE A O 1
ATOM 689 N N . ILE A 1 88 ? -6.818 -25.567 2.211 1.00 81.12 88 ILE A N 1
ATOM 690 C CA . ILE A 1 88 ? -7.442 -25.656 3.540 1.00 81.12 88 ILE A CA 1
ATOM 691 C C . ILE A 1 88 ? -6.533 -26.406 4.523 1.00 81.12 88 ILE A C 1
ATOM 693 O O . ILE A 1 88 ? -6.351 -25.963 5.656 1.00 81.12 88 ILE A O 1
ATOM 697 N N . HIS A 1 89 ? -5.927 -27.515 4.089 1.00 77.94 89 HIS A N 1
ATOM 698 C CA . HIS A 1 89 ? -5.040 -28.322 4.928 1.00 77.94 89 HIS A CA 1
ATOM 699 C C . HIS A 1 89 ? -3.755 -27.579 5.336 1.00 77.94 89 HIS A C 1
ATOM 701 O O . HIS A 1 89 ? -3.335 -27.666 6.487 1.00 77.94 89 HIS A O 1
ATOM 707 N N . PHE A 1 90 ? -3.129 -26.841 4.412 1.00 76.50 90 PHE A N 1
ATOM 708 C CA . PHE A 1 90 ? -1.801 -26.254 4.624 1.00 76.50 90 PHE A CA 1
ATOM 709 C C . PHE A 1 90 ? -1.802 -24.792 5.091 1.00 76.50 90 PHE A C 1
ATOM 711 O O . PHE A 1 90 ? -0.898 -24.404 5.830 1.00 76.50 90 PHE A O 1
ATOM 718 N N . TYR A 1 91 ? -2.790 -23.988 4.689 1.00 77.75 91 TYR A N 1
ATOM 719 C CA . TYR A 1 91 ? -2.931 -22.590 5.124 1.00 77.75 91 TYR A CA 1
ATOM 720 C C . TYR A 1 91 ? -3.960 -22.407 6.251 1.00 77.75 91 TYR A C 1
ATOM 722 O O . TYR A 1 91 ? -3.988 -21.352 6.878 1.00 77.75 91 TYR A O 1
ATOM 730 N N . GLY A 1 92 ? -4.762 -23.433 6.557 1.00 66.94 92 GLY A N 1
ATOM 731 C CA . GLY A 1 92 ? -5.800 -23.381 7.586 1.00 66.94 92 GLY A CA 1
ATOM 732 C C . GLY A 1 92 ? -7.138 -22.837 7.075 1.00 66.94 92 GLY A C 1
ATOM 733 O O . GLY A 1 92 ? -7.317 -22.535 5.893 1.00 66.94 92 GLY A O 1
ATOM 734 N N . HIS A 1 93 ? -8.117 -22.739 7.975 1.00 57.88 93 HIS A N 1
ATOM 735 C CA . HIS A 1 93 ? -9.415 -22.127 7.681 1.00 57.88 93 HIS A CA 1
ATOM 736 C C . HIS A 1 93 ? -9.291 -20.610 7.853 1.00 57.88 93 HIS A C 1
ATOM 738 O O . HIS A 1 93 ? -8.819 -20.150 8.891 1.00 57.88 93 HIS A O 1
ATOM 744 N N . GLY A 1 94 ? -9.699 -19.834 6.847 1.00 47.19 94 GLY A N 1
ATOM 745 C CA . GLY A 1 94 ? -9.811 -18.385 7.003 1.00 47.19 94 GLY A CA 1
ATOM 746 C C . GLY A 1 94 ? -10.959 -18.062 7.959 1.00 47.19 94 GLY A C 1
ATOM 747 O O . GLY A 1 94 ? -11.996 -18.718 7.907 1.00 47.19 94 GLY A O 1
ATOM 748 N N . GLU A 1 95 ? -10.803 -17.037 8.801 1.00 45.28 95 GLU A N 1
ATOM 749 C CA . GLU A 1 95 ? -11.778 -16.594 9.822 1.00 45.28 95 GLU A CA 1
ATOM 750 C C . GLU A 1 95 ? -13.168 -16.168 9.273 1.00 45.28 95 GLU A C 1
ATOM 752 O O . GLU A 1 95 ? -13.990 -15.643 10.019 1.00 45.28 95 GLU A O 1
ATOM 757 N N . GLY A 1 96 ? -13.459 -16.383 7.985 1.00 47.72 96 GLY A N 1
ATOM 758 C CA . GLY A 1 96 ? -14.702 -15.985 7.314 1.00 47.72 96 GLY A CA 1
ATOM 759 C C . GLY A 1 96 ? -15.619 -17.124 6.854 1.00 47.72 96 GLY A C 1
ATOM 760 O O . GLY A 1 96 ? -16.710 -16.836 6.374 1.00 47.72 96 GLY A O 1
ATOM 761 N N . GLU A 1 97 ? -15.224 -18.392 6.990 1.00 45.91 97 GLU A N 1
ATOM 762 C CA . GLU A 1 97 ? -16.058 -19.540 6.600 1.00 45.91 97 GLU A CA 1
ATOM 763 C C . GLU A 1 97 ? -16.393 -20.363 7.850 1.00 45.91 97 GLU A C 1
ATOM 765 O O . GLU A 1 97 ? -15.635 -21.232 8.283 1.00 45.91 97 GLU A O 1
ATOM 770 N N . SER A 1 98 ? -17.513 -20.026 8.495 1.00 38.72 98 SER A N 1
ATOM 771 C CA . SER A 1 98 ? -18.047 -20.790 9.622 1.00 38.72 98 SER A CA 1
ATOM 772 C C . SER A 1 98 ? -18.575 -22.153 9.158 1.00 38.72 98 SER A C 1
ATOM 774 O O . SER A 1 98 ? -18.901 -22.365 7.990 1.00 38.72 98 SER A O 1
ATOM 776 N N . ALA A 1 99 ? -18.690 -23.080 10.111 1.00 46.44 99 ALA A N 1
ATOM 777 C CA . ALA A 1 99 ? -19.123 -24.468 9.931 1.00 46.44 99 ALA A CA 1
ATOM 778 C C . ALA A 1 99 ? -20.473 -24.669 9.194 1.00 46.44 99 ALA A C 1
ATOM 780 O O . ALA A 1 99 ? -20.779 -25.796 8.807 1.00 46.44 99 ALA A O 1
ATOM 781 N N . ASP A 1 100 ? -21.249 -23.605 8.961 1.00 44.44 100 ASP A N 1
ATOM 782 C CA . ASP A 1 100 ? -22.514 -23.640 8.218 1.00 44.44 100 ASP A CA 1
ATOM 783 C C . ASP A 1 100 ? -22.329 -23.910 6.713 1.00 44.44 100 ASP A C 1
ATOM 785 O O . ASP A 1 100 ? -23.148 -24.625 6.134 1.00 44.44 100 ASP A O 1
ATOM 789 N N . SER A 1 101 ? -21.237 -23.453 6.082 1.00 49.75 101 SER A N 1
ATOM 790 C CA . SER A 1 101 ? -20.988 -23.745 4.654 1.00 49.75 101 SER A CA 1
ATOM 791 C C . SER A 1 101 ? -20.647 -25.219 4.404 1.00 49.75 101 SER A C 1
ATOM 793 O O . SER A 1 101 ? -20.982 -25.762 3.357 1.00 49.75 101 SER A O 1
ATOM 795 N N . LEU A 1 102 ? -20.054 -25.909 5.386 1.00 52.78 102 LEU A N 1
ATOM 796 C CA . LEU A 1 102 ? -19.795 -27.350 5.286 1.00 52.78 102 LEU A CA 1
ATOM 797 C C . LEU A 1 102 ? -21.070 -28.182 5.494 1.00 52.78 102 LEU A C 1
ATOM 799 O O . LEU A 1 102 ? -21.198 -29.245 4.899 1.00 52.78 102 LEU A O 1
ATOM 803 N N . LEU A 1 103 ? -22.032 -27.719 6.300 1.00 50.38 103 LEU A N 1
ATOM 804 C CA . LEU A 1 103 ? -23.316 -28.412 6.492 1.00 50.38 103 LEU A CA 1
ATOM 805 C C . LEU A 1 103 ? -24.279 -28.233 5.305 1.00 50.38 103 LEU A C 1
ATOM 807 O O . LEU A 1 103 ? -25.115 -29.110 5.065 1.00 50.38 103 LEU A O 1
ATOM 811 N N . MET A 1 104 ? -24.134 -27.155 4.529 1.00 45.09 104 MET A N 1
ATOM 812 C CA . MET A 1 104 ? -24.845 -26.983 3.256 1.00 45.09 104 MET A CA 1
ATOM 813 C C . MET A 1 104 ? -24.311 -27.918 2.159 1.00 45.09 104 MET A C 1
ATOM 815 O O . MET A 1 104 ? -25.110 -28.595 1.513 1.00 45.09 104 MET A O 1
ATOM 819 N N . ASP A 1 105 ? -22.992 -28.102 2.046 1.00 44.38 105 ASP A N 1
ATOM 820 C CA . ASP A 1 105 ? -22.398 -28.996 1.033 1.00 44.38 105 ASP A CA 1
ATOM 821 C C . ASP A 1 105 ? -22.756 -30.487 1.227 1.00 44.38 105 ASP A C 1
ATOM 823 O O . ASP A 1 105 ? -22.783 -31.257 0.264 1.00 44.38 105 ASP A O 1
ATOM 827 N N . PHE A 1 106 ? -23.090 -30.921 2.451 1.00 41.00 106 PHE A N 1
ATOM 828 C CA . PHE A 1 106 ? -23.557 -32.294 2.711 1.00 41.00 106 PHE A CA 1
ATOM 829 C C . PHE A 1 106 ? -25.068 -32.495 2.502 1.00 41.00 106 PHE A C 1
ATOM 831 O O . PHE A 1 106 ? -25.513 -33.642 2.446 1.00 41.00 106 PHE A O 1
ATOM 838 N N . THR A 1 107 ? -25.861 -31.426 2.358 1.00 39.34 107 THR A N 1
ATOM 839 C CA . THR A 1 107 ? -27.326 -31.509 2.182 1.00 39.34 107 THR A CA 1
ATOM 840 C C . THR A 1 107 ? -27.815 -31.146 0.773 1.00 39.34 107 THR A C 1
ATOM 842 O O . THR A 1 107 ? -28.973 -31.407 0.452 1.00 39.34 107 THR A O 1
ATOM 845 N N . GLU A 1 108 ? -26.945 -30.650 -0.114 1.00 43.28 108 GLU A N 1
ATOM 846 C CA . GLU A 1 108 ? -27.309 -30.271 -1.494 1.00 43.28 108 GLU A CA 1
ATOM 847 C C . GLU A 1 108 ? -27.272 -31.402 -2.538 1.00 43.28 108 GLU A C 1
ATOM 849 O O . GLU A 1 108 ? -27.651 -31.196 -3.692 1.00 43.28 108 GLU A O 1
ATOM 854 N N . THR A 1 109 ? -26.900 -32.630 -2.169 1.00 42.47 109 THR A N 1
ATOM 855 C CA . THR A 1 109 ? -26.873 -33.740 -3.144 1.00 42.47 109 THR A CA 1
ATOM 856 C C . THR A 1 109 ? -28.258 -34.296 -3.504 1.00 42.47 109 THR A C 1
ATOM 858 O O . THR A 1 109 ? -28.393 -34.904 -4.561 1.00 42.47 109 THR A O 1
ATOM 861 N N . GLU A 1 110 ? -29.309 -34.034 -2.715 1.00 41.69 110 GLU A N 1
ATOM 862 C CA . GLU A 1 110 ? -30.681 -34.490 -3.026 1.00 41.69 110 GLU A CA 1
ATOM 863 C C . GLU A 1 110 ? -31.577 -33.414 -3.674 1.00 41.69 110 GLU A C 1
ATOM 865 O O . GLU A 1 110 ? -32.627 -33.735 -4.237 1.00 41.69 110 GLU A O 1
ATOM 870 N N . THR A 1 111 ? -31.199 -32.131 -3.633 1.00 41.00 111 THR A N 1
ATOM 871 C CA . THR A 1 111 ? -32.059 -31.018 -4.088 1.00 41.00 111 THR A CA 1
ATOM 872 C C . THR A 1 111 ? -31.745 -30.540 -5.509 1.00 41.00 111 THR A C 1
ATOM 874 O O . THR A 1 111 ? -32.658 -30.116 -6.223 1.00 41.00 111 THR A O 1
ATOM 877 N N . VAL A 1 112 ? -30.498 -30.675 -5.973 1.00 40.88 112 VAL A N 1
ATOM 878 C CA . VAL A 1 112 ? -30.069 -30.208 -7.305 1.00 40.88 112 VAL A CA 1
ATOM 879 C C . VAL A 1 112 ? -30.600 -31.100 -8.437 1.00 40.88 112 VAL A C 1
ATOM 881 O O . VAL A 1 112 ? -31.019 -30.585 -9.474 1.00 40.88 112 VAL A O 1
ATOM 884 N N . GLU A 1 113 ? -30.712 -32.419 -8.234 1.00 40.66 113 GLU A N 1
ATOM 885 C CA . GLU A 1 113 ? -31.283 -33.329 -9.248 1.00 40.66 113 GLU A CA 1
ATOM 886 C C . GLU A 1 113 ? -32.774 -33.055 -9.526 1.00 40.66 113 GLU A C 1
ATOM 888 O O . GLU A 1 113 ? -33.264 -33.320 -10.624 1.00 40.66 113 GLU A O 1
ATOM 893 N N . ARG A 1 114 ? -33.495 -32.461 -8.564 1.00 38.47 114 ARG A N 1
ATOM 894 C CA . ARG A 1 114 ? -34.928 -32.163 -8.693 1.00 38.47 114 ARG A CA 1
ATOM 895 C C . ARG A 1 114 ? -35.205 -30.847 -9.426 1.00 38.47 114 ARG A C 1
ATOM 897 O O . ARG A 1 114 ? -36.201 -30.759 -10.134 1.00 38.47 114 ARG A O 1
ATOM 904 N N . LEU A 1 115 ? -34.307 -29.865 -9.313 1.00 34.31 115 LEU A N 1
ATOM 905 C CA . LEU A 1 115 ? -34.412 -28.565 -9.994 1.00 34.31 115 LEU A CA 1
ATOM 906 C C . LEU A 1 115 ? -33.923 -28.616 -11.453 1.00 34.31 115 LEU A C 1
ATOM 908 O O . LEU A 1 115 ? -34.462 -27.912 -12.304 1.00 34.31 115 LEU A O 1
ATOM 912 N N . VAL A 1 116 ? -32.963 -29.490 -11.778 1.00 40.66 116 VAL A N 1
ATOM 913 C CA . VAL A 1 116 ? -32.466 -29.665 -13.160 1.00 40.66 116 VAL A CA 1
ATOM 914 C C . VAL A 1 116 ? -33.512 -30.331 -14.072 1.00 40.66 116 VAL A C 1
ATOM 916 O O . VAL A 1 116 ? -33.546 -30.052 -15.270 1.00 40.66 116 VAL A O 1
ATOM 919 N N . ALA A 1 117 ? -34.418 -31.144 -13.520 1.00 39.97 117 ALA A N 1
ATOM 920 C CA . ALA A 1 117 ? -35.505 -31.764 -14.282 1.00 39.97 117 ALA A CA 1
ATOM 921 C C . ALA A 1 117 ? -36.627 -30.776 -14.664 1.00 39.97 117 ALA A C 1
ATOM 923 O O . ALA A 1 117 ? -37.256 -30.944 -15.704 1.00 39.97 117 ALA A O 1
ATOM 924 N N . GLU A 1 118 ? -36.855 -29.730 -13.864 1.00 39.91 118 GLU A N 1
ATOM 925 C CA . GLU A 1 118 ? -37.967 -28.782 -14.052 1.00 39.91 118 GLU A CA 1
ATOM 926 C C . GLU A 1 118 ? -37.601 -27.616 -14.997 1.00 39.91 118 GLU A C 1
ATOM 928 O O . GLU A 1 118 ? -38.469 -27.015 -15.626 1.00 39.91 118 GLU A O 1
ATOM 933 N N . ILE A 1 119 ? -36.303 -27.346 -15.185 1.00 38.81 119 ILE A N 1
ATOM 934 C CA . ILE A 1 119 ? -35.796 -26.297 -16.092 1.00 38.81 119 ILE A CA 1
ATOM 935 C C . ILE A 1 119 ? -35.701 -26.789 -17.553 1.00 38.81 119 ILE A C 1
ATOM 937 O O . ILE A 1 119 ? -35.680 -25.984 -18.483 1.00 38.81 119 ILE A O 1
ATOM 941 N N . SER A 1 120 ? -35.717 -28.106 -17.795 1.00 36.12 120 SER A N 1
ATOM 942 C CA . SER A 1 120 ? -35.570 -28.671 -19.146 1.00 36.12 120 SER A CA 1
ATOM 943 C C . SER A 1 120 ? -36.833 -28.600 -20.027 1.00 36.12 120 SER A C 1
ATOM 945 O O . SER A 1 120 ? -36.739 -28.928 -21.211 1.00 36.12 120 SER A O 1
ATOM 947 N N . GLU A 1 121 ? -37.995 -28.184 -19.509 1.00 39.41 121 GLU A N 1
ATOM 948 C CA . GLU A 1 121 ? -39.255 -28.152 -20.280 1.00 39.41 121 GLU A CA 1
ATOM 949 C C . GLU A 1 121 ? -39.664 -26.767 -20.818 1.00 39.41 121 GLU A C 1
ATOM 951 O O . GLU A 1 121 ? -40.680 -26.675 -21.508 1.00 39.41 121 GLU A O 1
ATOM 956 N N . LEU A 1 122 ? -38.900 -25.690 -20.579 1.00 36.84 122 LEU A N 1
ATOM 957 C CA . LEU A 1 122 ? -39.415 -24.328 -20.806 1.00 36.84 122 LEU A CA 1
ATOM 958 C C . LEU A 1 122 ? -38.729 -23.419 -21.837 1.00 36.84 122 LEU A C 1
ATOM 960 O O . LEU A 1 122 ? -39.194 -22.295 -21.992 1.00 36.84 122 LEU A O 1
ATOM 964 N N . GLU A 1 123 ? -37.754 -23.858 -22.640 1.00 29.06 123 GLU A N 1
ATOM 965 C CA . GLU A 1 123 ? -37.224 -22.988 -23.714 1.00 29.06 123 GLU A CA 1
ATOM 966 C C . GLU A 1 123 ? -37.072 -23.687 -25.076 1.00 29.06 123 GLU A C 1
ATOM 968 O O . GLU A 1 123 ? -36.052 -24.289 -25.408 1.00 29.06 123 GLU A O 1
ATOM 973 N N . ILE A 1 124 ? -38.109 -23.533 -25.910 1.00 30.64 124 ILE A N 1
ATOM 974 C CA . ILE A 1 124 ? -38.042 -23.642 -27.373 1.00 30.64 124 ILE A CA 1
ATOM 975 C C . ILE A 1 124 ? -38.182 -22.236 -27.971 1.00 30.64 124 ILE A C 1
ATOM 977 O O . ILE A 1 124 ? -39.199 -21.577 -27.766 1.00 30.64 124 ILE A O 1
ATOM 981 N N . GLY A 1 125 ? -37.216 -21.865 -28.822 1.00 26.17 125 GLY A N 1
ATOM 982 C CA . GLY A 1 125 ? -37.407 -20.956 -29.959 1.00 26.17 125 GLY A CA 1
ATOM 983 C C . GLY A 1 125 ? -36.713 -19.593 -29.855 1.00 26.17 125 GLY A C 1
ATOM 984 O O . GLY A 1 125 ? -37.224 -18.686 -29.214 1.00 26.17 125 GLY A O 1
ATOM 985 N N . VAL A 1 126 ? -35.598 -19.393 -30.568 1.00 28.25 126 VAL A N 1
ATOM 986 C CA . VAL A 1 126 ? -35.557 -18.858 -31.949 1.00 28.25 126 VAL A CA 1
ATOM 987 C C . VAL A 1 126 ? -34.085 -18.663 -32.378 1.00 28.25 126 VAL A C 1
ATOM 989 O O . VAL A 1 126 ? -33.337 -17.883 -31.800 1.00 28.25 126 VAL A O 1
ATOM 992 N N . ASP A 1 127 ? -33.715 -19.423 -33.410 1.00 27.11 127 ASP A N 1
ATOM 993 C CA . ASP A 1 127 ? -32.798 -19.193 -34.536 1.00 27.11 127 ASP A CA 1
ATOM 994 C C . ASP A 1 127 ? -31.472 -18.421 -34.383 1.00 27.11 127 ASP A C 1
ATOM 996 O O . ASP A 1 127 ? -31.413 -17.194 -34.345 1.00 27.11 127 ASP A O 1
ATOM 1000 N N . SER A 1 128 ? -30.371 -19.158 -34.586 1.00 25.59 128 SER A N 1
ATOM 1001 C CA . SER A 1 128 ? -29.172 -18.623 -35.241 1.00 25.59 128 SER A CA 1
ATOM 1002 C C . SER A 1 128 ? -28.715 -19.540 -36.382 1.00 25.59 128 SER A C 1
ATOM 1004 O O . SER A 1 128 ? -28.245 -20.661 -36.190 1.00 25.59 128 SER A O 1
ATOM 1006 N N . HIS A 1 129 ? -28.828 -19.035 -37.611 1.00 28.89 129 HIS A N 1
ATOM 1007 C CA . HIS A 1 129 ? -28.163 -19.587 -38.784 1.00 28.89 129 HIS A CA 1
ATOM 1008 C C . HIS A 1 129 ? -27.448 -18.466 -39.539 1.00 28.89 129 HIS A C 1
ATOM 1010 O O . HIS A 1 129 ? -28.063 -17.477 -39.926 1.00 28.89 129 HIS A O 1
ATOM 1016 N N . GLY A 1 130 ? -26.157 -18.683 -39.813 1.00 24.78 130 GLY A N 1
ATOM 1017 C CA . GLY A 1 130 ? -25.475 -18.073 -40.953 1.00 24.78 130 GLY A CA 1
ATOM 1018 C C . GLY A 1 130 ? -24.154 -17.370 -40.649 1.00 24.78 130 GLY A C 1
ATOM 1019 O O . GLY A 1 130 ? -24.112 -16.153 -40.552 1.00 24.78 130 GLY A O 1
ATOM 1020 N N . LEU A 1 131 ? -23.057 -18.135 -40.635 1.00 26.75 131 LEU A N 1
ATOM 1021 C CA . LEU A 1 131 ? -22.018 -18.144 -41.685 1.00 26.75 131 LEU A CA 1
ATOM 1022 C C . LEU A 1 131 ? -20.616 -18.360 -41.103 1.00 26.75 131 LEU A C 1
ATOM 1024 O O . LEU A 1 131 ? -19.966 -17.474 -40.558 1.00 26.75 131 LEU A O 1
ATOM 1028 N N . ALA A 1 132 ? -20.124 -19.575 -41.328 1.00 28.39 132 ALA A N 1
ATOM 1029 C CA . ALA A 1 132 ? -18.718 -19.922 -41.275 1.00 28.39 132 ALA A CA 1
ATOM 1030 C C . ALA A 1 132 ? -17.917 -19.158 -42.346 1.00 28.39 132 ALA A C 1
ATOM 1032 O O . ALA A 1 132 ? -18.350 -19.098 -43.499 1.00 28.39 132 ALA A O 1
ATOM 1033 N N . ARG A 1 133 ? -16.711 -18.687 -41.986 1.00 29.00 133 ARG A N 1
ATOM 1034 C CA . ARG A 1 133 ? -15.417 -18.946 -42.672 1.00 29.00 133 ARG A CA 1
ATOM 1035 C C . ARG A 1 133 ? -14.352 -17.903 -42.305 1.00 29.00 133 ARG A C 1
ATOM 1037 O O . ARG A 1 133 ? -14.455 -16.759 -42.732 1.00 29.00 133 ARG A O 1
ATOM 1044 N N . ARG A 1 134 ? -13.268 -18.369 -41.669 1.00 26.27 134 ARG A N 1
ATOM 1045 C CA . ARG A 1 134 ? -11.826 -18.130 -41.962 1.00 26.27 134 ARG A CA 1
ATOM 1046 C C . ARG A 1 134 ? -11.032 -18.422 -40.680 1.00 26.27 134 ARG A C 1
ATOM 1048 O O . ARG A 1 134 ? -11.237 -17.769 -39.675 1.00 26.27 134 ARG A O 1
ATOM 1055 N N . ALA A 1 135 ? -10.358 -19.566 -40.603 1.00 27.17 135 ALA A N 1
ATOM 1056 C CA . ALA A 1 135 ? -9.017 -19.862 -41.127 1.00 27.17 135 ALA A CA 1
ATOM 1057 C C . ALA A 1 135 ? -7.943 -19.653 -40.042 1.00 27.17 135 ALA A C 1
ATOM 1059 O O . ALA A 1 135 ? -7.615 -18.530 -39.676 1.00 27.17 135 ALA A O 1
ATOM 1060 N N . ASN A 1 136 ? -7.435 -20.792 -39.565 1.00 25.94 136 ASN A N 1
ATOM 1061 C CA . ASN A 1 136 ? -6.297 -20.978 -38.670 1.00 25.94 136 ASN A CA 1
ATOM 1062 C C . ASN A 1 136 ? -5.078 -20.126 -39.046 1.00 25.94 136 ASN A C 1
ATOM 1064 O O . ASN A 1 136 ? -4.630 -20.161 -40.193 1.00 25.94 136 ASN A O 1
ATOM 1068 N N . VAL A 1 137 ? -4.454 -19.521 -38.034 1.00 26.64 137 VAL A N 1
ATOM 1069 C CA . VAL A 1 137 ? -3.023 -19.187 -38.025 1.00 26.64 137 VAL A CA 1
ATOM 1070 C C . VAL A 1 137 ? -2.429 -19.751 -36.722 1.00 26.64 137 VAL A C 1
ATOM 1072 O O . VAL A 1 137 ? -2.966 -19.452 -35.656 1.00 26.64 137 VAL A O 1
ATOM 1075 N N . PRO A 1 138 ? -1.370 -20.584 -36.762 1.00 27.61 138 PRO A N 1
ATOM 1076 C CA . PRO A 1 138 ? -0.731 -21.123 -35.564 1.00 27.61 138 PRO A CA 1
ATOM 1077 C C . PRO A 1 138 ? 0.219 -20.102 -34.921 1.00 27.61 138 PRO A C 1
ATOM 1079 O O . PRO A 1 138 ? 1.018 -19.464 -35.604 1.00 27.61 138 PRO A O 1
ATOM 1082 N N . ILE A 1 139 ? 0.163 -20.004 -33.592 1.00 25.25 139 ILE A N 1
ATOM 1083 C CA . ILE A 1 139 ? 1.079 -19.223 -32.749 1.00 25.25 139 ILE A CA 1
ATOM 1084 C C . ILE A 1 139 ? 2.282 -20.118 -32.383 1.00 25.25 139 ILE A C 1
ATOM 1086 O O . ILE A 1 139 ? 2.065 -21.210 -31.851 1.00 25.25 139 ILE A O 1
ATOM 1090 N N . PRO A 1 140 ? 3.543 -19.715 -32.634 1.00 25.44 140 PRO A N 1
ATOM 1091 C CA . PRO A 1 140 ? 4.711 -20.473 -32.198 1.00 25.44 140 PRO A CA 1
ATOM 1092 C C . PRO A 1 140 ? 5.069 -20.170 -30.733 1.00 25.44 140 PRO A C 1
ATOM 1094 O O . PRO A 1 140 ? 5.037 -19.028 -30.276 1.00 25.44 140 PRO A O 1
ATOM 1097 N N . GLN A 1 141 ? 5.440 -21.221 -30.002 1.00 26.12 141 GLN A N 1
ATOM 1098 C CA . GLN A 1 141 ? 5.845 -21.187 -28.596 1.00 26.12 141 GLN A CA 1
ATOM 1099 C C . GLN A 1 141 ? 7.193 -20.466 -28.388 1.00 26.12 141 GLN A C 1
ATOM 1101 O O . GLN A 1 141 ? 8.193 -20.818 -29.016 1.00 26.12 141 GLN A O 1
ATOM 1106 N N . LYS A 1 142 ? 7.249 -19.508 -27.449 1.00 26.92 142 LYS A N 1
ATOM 1107 C CA . LYS A 1 142 ? 8.498 -18.904 -26.944 1.00 26.92 142 LYS A CA 1
ATOM 1108 C C . LYS A 1 142 ? 9.204 -19.870 -25.981 1.00 26.92 142 LYS A C 1
ATOM 1110 O O . LYS A 1 142 ? 8.672 -20.200 -24.924 1.00 26.92 142 LYS A O 1
ATOM 1115 N N . LYS A 1 143 ? 10.426 -20.294 -26.322 1.00 29.11 143 LYS A N 1
ATOM 1116 C CA . LYS A 1 143 ? 11.348 -20.986 -25.404 1.00 29.11 143 LYS A CA 1
ATOM 1117 C C . LYS A 1 143 ? 12.099 -19.981 -24.522 1.00 29.11 143 LYS A C 1
ATOM 1119 O O . LYS A 1 143 ? 12.513 -18.925 -24.986 1.00 29.11 143 LYS A O 1
ATOM 1124 N N . LYS A 1 144 ? 12.290 -20.373 -23.259 1.00 26.97 144 LYS A N 1
ATOM 1125 C CA . LYS A 1 144 ? 13.150 -19.749 -22.240 1.00 26.97 144 LYS A CA 1
ATOM 1126 C C . LYS A 1 144 ? 14.621 -19.741 -22.683 1.00 26.97 144 LYS A C 1
ATOM 1128 O O . LYS A 1 144 ? 15.089 -20.743 -23.218 1.00 26.97 144 LYS A O 1
ATOM 1133 N N . SER A 1 145 ? 15.373 -18.695 -22.337 1.00 25.59 145 SER A N 1
ATOM 1134 C CA . SER A 1 145 ? 16.840 -18.754 -22.274 1.00 25.59 145 SER A CA 1
ATOM 1135 C C . SER A 1 145 ? 17.361 -18.042 -21.024 1.00 25.59 145 SER A C 1
ATOM 1137 O O . SER A 1 145 ? 17.343 -16.816 -20.946 1.00 25.59 145 SER A O 1
ATOM 1139 N N . LEU A 1 146 ? 17.864 -18.827 -20.073 1.00 25.31 146 LEU A N 1
ATOM 1140 C CA . LEU A 1 146 ? 18.857 -18.403 -19.090 1.00 25.31 146 LEU A CA 1
ATOM 1141 C C . LEU A 1 146 ? 20.101 -19.271 -19.335 1.00 25.31 146 LEU A C 1
ATOM 1143 O O . LEU A 1 146 ? 19.964 -20.483 -19.493 1.00 25.31 146 LEU A O 1
ATOM 1147 N N . GLY A 1 147 ? 21.292 -18.667 -19.356 1.00 23.73 147 GLY A N 1
ATOM 1148 C CA . GLY A 1 147 ? 22.565 -19.396 -19.276 1.00 23.73 147 GLY A CA 1
ATOM 1149 C C . GLY A 1 147 ? 23.425 -19.424 -20.544 1.00 23.73 147 GLY A C 1
ATOM 1150 O O . GLY A 1 147 ? 23.388 -20.370 -21.318 1.00 23.73 147 GLY A O 1
ATOM 1151 N N . ARG A 1 148 ? 24.262 -18.388 -20.682 1.00 30.56 148 ARG A N 1
ATOM 1152 C CA . ARG A 1 148 ? 25.690 -18.441 -21.053 1.00 30.56 148 ARG A CA 1
ATOM 1153 C C . ARG A 1 148 ? 26.135 -19.639 -21.920 1.00 30.56 148 ARG A C 1
ATOM 1155 O O . ARG A 1 148 ? 26.523 -20.658 -21.376 1.00 30.56 148 ARG A O 1
ATOM 1162 N N . PHE A 1 149 ? 26.229 -19.434 -23.232 1.00 24.84 149 PHE A N 1
ATOM 1163 C CA . PHE A 1 149 ? 27.353 -19.813 -24.108 1.00 24.84 149 PHE A CA 1
ATOM 1164 C C . PHE A 1 149 ? 27.172 -19.052 -25.430 1.00 24.84 149 PHE A C 1
ATOM 1166 O O . PHE A 1 149 ? 26.046 -18.858 -25.879 1.00 24.84 149 PHE A O 1
ATOM 1173 N N . GLY A 1 150 ? 28.265 -18.552 -26.010 1.00 32.62 150 GLY A N 1
ATOM 1174 C CA . GLY A 1 150 ? 28.237 -17.727 -27.217 1.00 32.62 150 GLY A CA 1
ATOM 1175 C C . GLY A 1 150 ? 27.462 -18.384 -28.360 1.00 32.62 150 GLY A C 1
ATOM 1176 O O . GLY A 1 150 ? 27.860 -19.426 -28.871 1.00 32.62 150 GLY A O 1
ATOM 1177 N N . GLY A 1 151 ? 26.372 -17.745 -28.770 1.00 24.44 151 GLY A N 1
ATOM 1178 C CA . GLY A 1 151 ? 25.622 -18.070 -29.973 1.00 24.44 151 GLY A CA 1
ATOM 1179 C C . GLY A 1 151 ? 25.414 -16.780 -30.748 1.00 24.44 151 GLY A C 1
ATOM 1180 O O . GLY A 1 151 ? 24.745 -15.872 -30.266 1.00 24.44 151 GLY A O 1
ATOM 1181 N N . LEU A 1 152 ? 26.053 -16.674 -31.913 1.00 27.88 152 LEU A N 1
ATOM 1182 C CA . LEU A 1 152 ? 25.814 -15.594 -32.869 1.00 27.88 152 LEU A CA 1
ATOM 1183 C C . LEU A 1 152 ? 24.307 -15.516 -33.190 1.00 27.88 152 LEU A C 1
ATOM 1185 O O . LEU A 1 152 ? 23.719 -16.574 -33.421 1.00 27.88 152 LEU A O 1
ATOM 1189 N N . PRO A 1 153 ? 23.681 -14.326 -33.252 1.00 32.28 153 PRO A N 1
ATOM 1190 C CA . PRO A 1 153 ? 22.282 -14.225 -33.646 1.00 32.28 153 PRO A CA 1
ATOM 1191 C C . PRO A 1 153 ? 22.118 -14.638 -35.113 1.00 32.28 153 PRO A C 1
ATOM 1193 O O . PRO A 1 153 ? 23.020 -14.426 -35.931 1.00 32.28 153 PRO A O 1
ATOM 1196 N N . ASP A 1 154 ? 20.977 -15.269 -35.394 1.00 35.09 154 ASP A N 1
ATOM 1197 C CA . ASP A 1 154 ? 20.631 -16.009 -36.607 1.00 35.09 154 ASP A CA 1
ATOM 1198 C C . ASP A 1 154 ? 21.272 -15.472 -37.887 1.00 35.09 154 ASP A C 1
ATOM 1200 O O . ASP A 1 154 ? 20.842 -14.512 -38.532 1.00 35.09 154 ASP A O 1
ATOM 1204 N N . ARG A 1 155 ? 22.308 -16.198 -38.300 1.00 35.97 155 ARG A N 1
ATOM 1205 C CA . ARG A 1 155 ? 22.797 -16.204 -39.667 1.00 35.97 155 ARG A CA 1
ATOM 1206 C C . ARG A 1 155 ? 21.727 -16.859 -40.539 1.00 35.97 155 ARG A C 1
ATOM 1208 O O . ARG A 1 155 ? 21.867 -18.020 -40.907 1.00 35.97 155 ARG A O 1
ATOM 1215 N N . HIS A 1 156 ? 20.754 -16.084 -41.011 1.00 34.59 156 HIS A N 1
ATOM 1216 C CA . HIS A 1 156 ? 20.198 -16.329 -42.346 1.00 34.59 156 HIS A CA 1
ATOM 1217 C C . HIS A 1 156 ? 21.256 -15.950 -43.397 1.00 34.59 156 HIS A C 1
ATOM 1219 O O . HIS A 1 156 ? 21.085 -15.069 -44.236 1.00 34.59 156 HIS A O 1
ATOM 1225 N N . ILE A 1 157 ? 22.401 -16.637 -43.338 1.00 35.56 157 ILE A N 1
ATOM 1226 C CA . ILE A 1 157 ? 23.185 -16.892 -44.531 1.00 35.56 157 ILE A CA 1
ATOM 1227 C C . ILE A 1 157 ? 22.285 -17.839 -45.305 1.00 35.56 157 ILE A C 1
ATOM 1229 O O . ILE A 1 157 ? 22.122 -18.996 -44.925 1.00 35.56 157 ILE A O 1
ATOM 1233 N N . TYR A 1 158 ? 21.647 -17.338 -46.357 1.00 37.50 158 TYR A N 1
ATOM 1234 C CA . TYR A 1 158 ? 21.235 -18.227 -47.423 1.00 37.50 158 TYR A CA 1
ATOM 1235 C C . TYR A 1 158 ? 22.513 -18.922 -47.889 1.00 37.50 158 TYR A C 1
ATOM 1237 O O . TYR A 1 158 ? 23.282 -18.359 -48.670 1.00 37.50 158 TYR A O 1
ATOM 1245 N N . ASP A 1 159 ? 22.777 -20.119 -47.365 1.00 35.81 159 ASP A N 1
ATOM 1246 C CA . ASP A 1 159 ? 23.773 -21.029 -47.913 1.00 35.81 159 ASP A CA 1
ATOM 1247 C C . ASP A 1 159 ? 23.155 -21.619 -49.181 1.00 35.81 159 ASP A C 1
ATOM 1249 O O . ASP A 1 159 ? 22.761 -22.777 -49.291 1.00 35.81 159 ASP A O 1
ATOM 1253 N N . LEU A 1 160 ? 22.948 -20.722 -50.140 1.00 40.22 160 LEU A N 1
ATOM 1254 C CA . LEU A 1 160 ? 22.580 -21.052 -51.489 1.00 40.22 160 LEU A CA 1
ATOM 1255 C C . LEU A 1 160 ? 23.834 -21.674 -52.089 1.00 40.22 160 LEU A C 1
ATOM 1257 O O . LEU A 1 160 ? 24.750 -20.975 -52.532 1.00 40.22 160 LEU A O 1
ATOM 1261 N N . GLN A 1 161 ? 23.856 -23.008 -52.107 1.00 46.31 161 GLN A N 1
ATOM 1262 C CA . GLN A 1 161 ? 24.608 -23.795 -53.078 1.00 46.31 161 GLN A CA 1
ATOM 1263 C C . GLN A 1 161 ? 24.223 -23.315 -54.487 1.00 46.31 161 GLN A C 1
ATOM 1265 O O . GLN A 1 161 ? 23.381 -23.892 -55.170 1.00 46.31 161 GLN A O 1
ATOM 1270 N N . ARG A 1 162 ? 24.799 -22.193 -54.919 1.00 50.47 162 ARG A N 1
ATOM 1271 C CA . ARG A 1 162 ? 24.466 -21.554 -56.187 1.00 50.47 162 ARG A CA 1
ATOM 1272 C C . ARG A 1 162 ? 25.328 -22.126 -57.290 1.00 50.47 162 ARG A C 1
ATOM 1274 O O . ARG A 1 162 ? 26.559 -22.126 -57.208 1.00 50.47 162 ARG A O 1
ATOM 1281 N N . SER A 1 163 ? 24.642 -22.593 -58.327 1.00 44.78 163 SER A N 1
ATOM 1282 C CA . SER A 1 163 ? 25.200 -23.126 -59.564 1.00 44.78 163 SER A CA 1
ATOM 1283 C C . SER A 1 163 ? 26.333 -22.235 -60.087 1.00 44.78 163 SER A C 1
ATOM 1285 O O . SER A 1 163 ? 26.138 -21.100 -60.529 1.00 44.78 163 SER A O 1
ATOM 1287 N N . ARG A 1 164 ? 27.562 -22.747 -59.971 1.00 48.06 164 ARG A N 1
ATOM 1288 C CA . ARG A 1 164 ? 28.794 -22.082 -60.397 1.00 48.06 164 ARG A CA 1
ATOM 1289 C C . ARG A 1 164 ? 28.922 -22.180 -61.916 1.00 48.06 164 ARG A C 1
ATOM 1291 O O . ARG A 1 164 ? 29.586 -23.072 -62.432 1.00 48.06 164 ARG A O 1
ATOM 1298 N N . GLY A 1 165 ? 28.350 -21.224 -62.643 1.00 53.41 165 GLY A N 1
ATOM 1299 C CA . GLY A 1 165 ? 28.820 -20.940 -63.998 1.00 53.41 165 GLY A CA 1
ATOM 1300 C C . GLY A 1 165 ? 30.305 -20.551 -63.948 1.00 53.41 165 GLY A C 1
ATOM 1301 O O . GLY A 1 165 ? 30.669 -19.602 -63.255 1.00 53.41 165 GLY A O 1
ATOM 1302 N N . MET A 1 166 ? 31.171 -21.278 -64.664 1.00 59.91 166 MET A N 1
ATOM 1303 C CA . MET A 1 166 ? 32.638 -21.148 -64.561 1.00 59.91 166 MET A CA 1
ATOM 1304 C C . MET A 1 166 ? 33.164 -19.744 -64.941 1.00 59.91 166 MET A C 1
ATOM 1306 O O . MET A 1 166 ? 34.200 -19.317 -64.445 1.00 59.91 166 MET A O 1
ATOM 1310 N N . LEU A 1 167 ? 32.426 -18.991 -65.769 1.00 69.69 167 LEU A N 1
ATOM 1311 C CA . LEU A 1 167 ? 32.835 -17.672 -66.285 1.00 69.69 167 LEU A CA 1
ATOM 1312 C C . LEU A 1 167 ? 32.022 -16.481 -65.754 1.00 69.69 167 LEU A C 1
ATOM 1314 O O . LEU A 1 167 ? 32.513 -15.353 -65.781 1.00 69.69 167 LEU A O 1
ATOM 1318 N N . HIS A 1 168 ? 30.794 -16.692 -65.276 1.00 78.75 168 HIS A N 1
ATOM 1319 C CA . HIS A 1 168 ? 29.889 -15.603 -64.898 1.00 78.75 168 HIS A CA 1
ATOM 1320 C C . HIS A 1 168 ? 29.253 -15.849 -63.528 1.00 78.75 168 HIS A C 1
ATOM 1322 O O . HIS A 1 168 ? 28.901 -16.973 -63.180 1.00 78.75 168 HIS A O 1
ATOM 1328 N N . TYR A 1 169 ? 29.102 -14.779 -62.756 1.00 80.88 169 TYR A N 1
ATOM 1329 C CA . TYR A 1 169 ? 28.308 -14.715 -61.538 1.00 80.88 169 TYR A CA 1
ATOM 1330 C C . TYR A 1 169 ? 26.997 -14.012 -61.880 1.00 80.88 169 TYR A C 1
ATOM 1332 O O . TYR A 1 169 ? 27.016 -12.909 -62.429 1.00 80.88 169 TYR A O 1
ATOM 1340 N N . ILE A 1 170 ? 25.872 -14.652 -61.581 1.00 84.56 170 ILE A N 1
ATOM 1341 C CA . ILE A 1 170 ? 24.548 -14.049 -61.718 1.00 84.56 170 ILE A CA 1
ATOM 1342 C C . ILE A 1 170 ? 24.173 -13.511 -60.342 1.00 84.56 170 ILE A C 1
ATOM 1344 O O . ILE A 1 170 ? 24.128 -14.272 -59.380 1.00 84.56 170 ILE A O 1
ATOM 1348 N N . VAL A 1 171 ? 23.982 -12.199 -60.254 1.00 85.50 171 VAL A N 1
ATOM 1349 C CA . VAL A 1 171 ? 23.379 -11.544 -59.093 1.00 85.50 171 VAL A CA 1
ATOM 1350 C C . VAL A 1 171 ? 21.885 -11.547 -59.343 1.00 85.50 171 VAL A C 1
ATOM 1352 O O . VAL A 1 171 ? 21.432 -10.941 -60.318 1.00 85.50 171 VAL A O 1
ATOM 1355 N N . GLU A 1 172 ? 21.149 -12.282 -58.519 1.00 83.69 172 GLU A N 1
ATOM 1356 C CA . GLU A 1 172 ? 19.700 -12.397 -58.642 1.00 83.69 172 GLU A CA 1
ATOM 1357 C C . GLU A 1 172 ? 19.014 -11.104 -58.181 1.00 83.69 172 GLU A C 1
ATOM 1359 O O . GLU A 1 172 ? 19.605 -10.249 -57.513 1.00 83.69 172 GLU A O 1
ATOM 1364 N N . GLU A 1 173 ? 17.765 -10.917 -58.598 1.00 82.44 173 GLU A N 1
ATOM 1365 C CA . GLU A 1 173 ? 16.972 -9.758 -58.199 1.00 82.44 173 GLU A CA 1
ATOM 1366 C C . GLU A 1 173 ? 16.816 -9.707 -56.671 1.00 82.44 173 GLU A C 1
ATOM 1368 O O . GLU A 1 173 ? 16.566 -10.716 -56.017 1.00 82.44 173 GLU A O 1
ATOM 1373 N N . GLY A 1 174 ? 16.999 -8.520 -56.088 1.00 80.56 174 GLY A N 1
ATOM 1374 C CA . GLY A 1 174 ? 16.925 -8.334 -54.639 1.00 80.56 174 GLY A CA 1
ATOM 1375 C C . GLY A 1 174 ? 18.222 -8.622 -53.882 1.00 80.56 174 GLY A C 1
ATOM 1376 O O . GLY A 1 174 ? 18.236 -8.413 -52.668 1.00 80.56 174 GLY A O 1
ATOM 1377 N N . GLU A 1 175 ? 19.301 -9.008 -54.570 1.00 84.75 175 GLU A N 1
ATOM 1378 C CA . GLU A 1 175 ? 20.617 -9.265 -53.980 1.00 84.75 175 GLU A CA 1
ATOM 1379 C C . GLU A 1 175 ? 21.653 -8.177 -54.244 1.00 84.75 175 GLU A C 1
ATOM 1381 O O . GLU A 1 175 ? 21.587 -7.439 -55.233 1.00 84.75 175 GLU A O 1
ATOM 1386 N N . GLN A 1 176 ? 22.659 -8.114 -53.369 1.00 89.31 176 GLN A N 1
ATOM 1387 C CA . GLN A 1 176 ? 23.837 -7.279 -53.558 1.00 89.31 176 GLN A CA 1
ATOM 1388 C C . GLN A 1 176 ? 25.115 -8.080 -53.332 1.00 89.31 176 GLN A C 1
ATOM 1390 O O . GLN A 1 176 ? 25.231 -8.875 -52.397 1.00 89.31 176 GLN A O 1
ATOM 1395 N N . VAL A 1 177 ? 26.097 -7.845 -54.198 1.00 89.12 177 VAL A N 1
ATOM 1396 C CA . VAL A 1 177 ? 27.432 -8.426 -54.070 1.00 89.12 177 VAL A CA 1
ATOM 1397 C C . VAL A 1 177 ? 28.488 -7.330 -54.097 1.00 89.12 177 VAL A C 1
ATOM 1399 O O . VAL A 1 177 ? 28.393 -6.360 -54.854 1.00 89.12 177 VAL A O 1
ATOM 1402 N N . LEU A 1 178 ? 29.529 -7.509 -53.290 1.00 89.62 178 LEU A N 1
ATOM 1403 C CA . LEU A 1 178 ? 30.739 -6.708 -53.347 1.00 89.62 178 LEU A CA 1
ATOM 1404 C C . LEU A 1 178 ? 31.717 -7.365 -54.322 1.00 89.62 178 LEU A C 1
ATOM 1406 O O . LEU A 1 178 ? 32.182 -8.483 -54.096 1.00 89.62 178 LEU A O 1
ATOM 1410 N N . VAL A 1 179 ? 32.053 -6.656 -55.394 1.00 89.69 179 VAL A N 1
ATOM 1411 C CA . VAL A 1 179 ? 33.041 -7.090 -56.383 1.00 89.69 179 VAL A CA 1
ATOM 1412 C C . VAL A 1 179 ? 34.348 -6.355 -56.127 1.00 89.69 179 VAL A C 1
ATOM 1414 O O . VAL A 1 179 ? 34.401 -5.133 -56.252 1.00 89.69 179 VAL A O 1
ATOM 1417 N N . ARG A 1 180 ? 35.410 -7.089 -55.796 1.00 88.06 180 ARG A N 1
ATOM 1418 C CA . ARG A 1 180 ? 36.782 -6.574 -55.729 1.00 88.06 180 ARG A CA 1
ATOM 1419 C C . ARG A 1 180 ? 37.512 -6.901 -57.024 1.00 88.06 180 ARG A C 1
ATOM 1421 O O . ARG A 1 180 ? 37.557 -8.058 -57.441 1.00 88.06 180 ARG A O 1
ATOM 1428 N N . HIS A 1 181 ? 38.055 -5.880 -57.661 1.00 86.56 181 HIS A N 1
ATOM 1429 C CA . HIS A 1 181 ? 38.874 -5.984 -58.856 1.00 86.56 181 HIS A CA 1
ATOM 1430 C C . HIS A 1 181 ? 40.337 -6.275 -58.477 1.00 86.56 181 HIS A C 1
ATOM 1432 O O . HIS A 1 181 ? 40.754 -6.038 -57.343 1.00 86.56 181 HIS A O 1
ATOM 1438 N N . GLY A 1 182 ? 41.123 -6.793 -59.424 1.00 77.88 182 GLY A N 1
ATOM 1439 C CA . GLY A 1 182 ? 42.549 -7.085 -5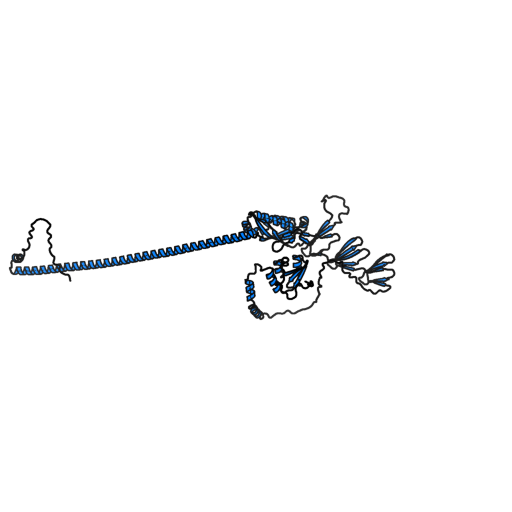9.208 1.00 77.88 182 GLY A CA 1
ATOM 1440 C C . GLY A 1 182 ? 43.420 -5.843 -58.964 1.00 77.88 182 GLY A C 1
ATOM 1441 O O . GLY A 1 182 ? 44.524 -5.973 -58.455 1.00 77.88 182 GLY A O 1
ATOM 1442 N N . ASP A 1 183 ? 42.908 -4.651 -59.275 1.00 80.69 183 ASP A N 1
ATOM 1443 C CA . ASP A 1 183 ? 43.516 -3.346 -58.972 1.00 80.69 183 ASP A CA 1
ATOM 1444 C C . ASP A 1 183 ? 43.245 -2.871 -57.526 1.00 80.69 183 ASP A C 1
ATOM 1446 O O . ASP A 1 183 ? 43.657 -1.779 -57.142 1.00 80.69 183 ASP A O 1
ATOM 1450 N N . GLY A 1 184 ? 42.541 -3.675 -56.719 1.00 78.25 184 GLY A N 1
ATOM 1451 C CA . GLY A 1 184 ? 42.155 -3.345 -55.345 1.00 78.25 184 GLY A CA 1
ATOM 1452 C C . GLY A 1 184 ? 40.890 -2.489 -55.233 1.00 78.25 184 GLY A C 1
ATOM 1453 O O . GLY A 1 184 ? 40.378 -2.304 -54.126 1.00 78.25 184 GLY A O 1
ATOM 1454 N N . THR A 1 185 ? 40.326 -2.010 -56.347 1.00 86.00 185 THR A N 1
ATOM 1455 C CA . THR A 1 185 ? 39.065 -1.262 -56.328 1.00 86.00 185 THR A CA 1
ATOM 1456 C C . THR A 1 185 ? 37.895 -2.190 -56.015 1.00 86.00 185 THR A C 1
ATOM 1458 O O . THR A 1 185 ? 37.875 -3.373 -56.366 1.00 86.00 185 THR A O 1
ATOM 1461 N N . SER A 1 186 ? 36.894 -1.666 -55.310 1.00 86.31 186 SER A N 1
ATOM 1462 C CA . SER A 1 186 ? 35.727 -2.444 -54.904 1.00 86.31 186 SER A CA 1
ATOM 1463 C C . SER A 1 186 ? 34.434 -1.714 -55.235 1.00 86.31 186 SER A C 1
ATOM 1465 O O . SER A 1 186 ? 34.275 -0.531 -54.930 1.00 86.31 186 SER A O 1
ATOM 1467 N N . LYS A 1 187 ? 33.500 -2.426 -55.867 1.00 89.06 187 LYS A N 1
ATOM 1468 C CA . LYS A 1 187 ? 32.212 -1.890 -56.308 1.00 89.06 187 LYS A CA 1
ATOM 1469 C C . LYS A 1 187 ? 31.073 -2.786 -55.839 1.00 89.06 187 LYS A C 1
ATOM 1471 O O . LYS A 1 187 ? 31.152 -4.007 -55.954 1.00 89.06 187 LYS A O 1
ATOM 1476 N N . ILE A 1 188 ? 30.012 -2.166 -55.334 1.00 90.44 188 ILE A N 1
ATOM 1477 C CA . ILE A 1 188 ? 28.760 -2.854 -55.015 1.00 90.44 188 ILE A CA 1
ATOM 1478 C C . ILE A 1 188 ? 27.948 -2.980 -56.303 1.00 90.44 188 ILE A C 1
ATOM 1480 O O . ILE A 1 188 ? 27.770 -1.997 -57.027 1.00 90.44 188 ILE A O 1
ATOM 1484 N N . VAL A 1 189 ? 27.473 -4.188 -56.594 1.00 88.38 189 VAL A N 1
ATOM 1485 C CA . VAL A 1 189 ? 26.586 -4.466 -57.726 1.00 88.38 189 VAL A CA 1
ATOM 1486 C C . VAL A 1 189 ? 25.274 -5.023 -57.184 1.00 88.38 189 VAL A C 1
ATOM 1488 O O . VAL A 1 189 ? 25.272 -6.063 -56.526 1.00 88.38 189 VAL A O 1
ATOM 1491 N N . ALA A 1 190 ? 24.175 -4.313 -57.450 1.00 88.50 190 ALA A N 1
ATOM 1492 C CA . ALA A 1 190 ? 22.818 -4.767 -57.162 1.00 88.50 190 ALA A CA 1
ATOM 1493 C C . ALA A 1 190 ? 22.266 -5.564 -58.350 1.00 88.50 190 ALA A C 1
ATOM 1495 O O . ALA A 1 190 ? 22.540 -5.224 -59.504 1.00 88.50 190 ALA A O 1
ATOM 1496 N N . GLY A 1 191 ? 21.521 -6.630 -58.066 1.00 86.25 191 GLY A N 1
ATOM 1497 C CA . GLY A 1 191 ? 20.864 -7.432 -59.093 1.00 86.25 191 GLY A CA 1
ATOM 1498 C C . GLY A 1 191 ? 19.594 -6.781 -59.665 1.00 86.25 191 GLY A C 1
ATOM 1499 O O . GLY A 1 191 ? 19.081 -5.826 -59.079 1.00 86.25 191 GLY A O 1
ATOM 1500 N N . PRO A 1 192 ? 19.061 -7.311 -60.782 1.00 85.88 192 PRO A N 1
ATOM 1501 C CA . PRO A 1 192 ? 19.592 -8.442 -61.542 1.00 85.88 192 PRO A CA 1
ATOM 1502 C C . PRO A 1 192 ? 20.777 -8.030 -62.434 1.00 85.88 192 PRO A C 1
ATOM 1504 O O . PRO A 1 192 ? 20.665 -7.133 -63.268 1.00 85.88 192 PRO A O 1
ATOM 1507 N N . ALA A 1 193 ? 21.930 -8.689 -62.281 1.00 84.12 193 ALA A N 1
ATOM 1508 C CA . ALA A 1 193 ? 23.136 -8.355 -63.041 1.00 84.12 193 ALA A CA 1
ATOM 1509 C C . ALA A 1 193 ? 24.000 -9.588 -63.322 1.00 84.12 193 ALA A C 1
ATOM 1511 O O . ALA A 1 193 ? 24.214 -10.438 -62.459 1.00 84.12 193 ALA A O 1
ATOM 1512 N N . LYS A 1 194 ? 24.559 -9.667 -64.534 1.00 85.06 194 LYS A N 1
ATOM 1513 C CA . LYS A 1 194 ? 25.518 -10.709 -64.916 1.00 85.06 194 LYS A CA 1
ATOM 1514 C C . LYS A 1 194 ? 26.930 -10.139 -64.890 1.00 85.06 194 LYS A C 1
ATOM 1516 O O . LYS A 1 194 ? 27.254 -9.225 -65.643 1.00 85.06 194 LYS A O 1
ATOM 1521 N N . ILE A 1 195 ? 27.782 -10.701 -64.042 1.00 85.75 195 ILE A N 1
ATOM 1522 C CA . ILE A 1 195 ? 29.147 -10.226 -63.813 1.00 85.75 195 ILE A CA 1
ATOM 1523 C C . ILE A 1 195 ? 30.125 -11.284 -64.317 1.00 85.75 195 ILE A C 1
ATOM 1525 O O . ILE A 1 195 ? 30.037 -12.448 -63.938 1.00 85.75 195 ILE A O 1
ATOM 1529 N N . TRP A 1 196 ? 31.080 -10.903 -65.163 1.00 82.94 196 TRP A N 1
ATOM 1530 C CA . TRP A 1 196 ? 32.178 -11.796 -65.545 1.00 82.94 196 TRP A CA 1
ATOM 1531 C C . TRP A 1 196 ? 33.138 -12.001 -64.361 1.00 82.94 196 TRP A C 1
ATOM 1533 O O . TRP A 1 196 ? 33.597 -11.017 -63.773 1.00 82.94 196 TRP A O 1
ATOM 1543 N N . ARG A 1 197 ? 33.413 -13.263 -63.991 1.00 76.25 197 ARG A N 1
ATOM 1544 C CA . ARG A 1 197 ? 34.159 -13.625 -62.768 1.00 76.25 197 ARG A CA 1
ATOM 1545 C C . ARG A 1 197 ? 35.648 -13.295 -62.862 1.00 76.25 197 ARG A C 1
ATOM 1547 O O . ARG A 1 197 ? 36.151 -12.638 -61.962 1.00 76.25 197 ARG A O 1
ATOM 1554 N N . GLY A 1 198 ? 36.328 -13.674 -63.945 1.00 79.25 198 GLY A N 1
ATOM 1555 C CA . GLY A 1 198 ? 37.712 -13.261 -64.216 1.00 79.25 198 GLY A CA 1
ATOM 1556 C C . GLY A 1 198 ? 38.672 -13.278 -63.021 1.00 79.25 198 GLY A C 1
ATOM 1557 O O . GLY A 1 198 ? 38.621 -14.166 -62.178 1.00 79.25 198 GLY A O 1
ATOM 1558 N N . PHE A 1 199 ? 39.500 -12.230 -62.927 1.00 78.56 199 PHE A N 1
ATOM 1559 C CA . PHE A 1 199 ? 40.355 -11.916 -61.771 1.00 78.56 199 PHE A CA 1
ATOM 1560 C C . PHE A 1 199 ? 39.624 -11.114 -60.673 1.00 78.56 199 PHE A C 1
ATOM 1562 O O . PHE A 1 199 ? 40.248 -10.328 -59.961 1.00 78.56 199 PHE A O 1
ATOM 1569 N N . LYS A 1 200 ? 38.294 -11.230 -60.566 1.00 83.12 200 LYS A N 1
ATOM 1570 C CA . LYS A 1 200 ? 37.493 -10.482 -59.588 1.00 83.12 200 LYS A CA 1
ATOM 1571 C C . LYS A 1 200 ? 37.060 -11.393 -58.445 1.00 83.12 200 LYS A C 1
ATOM 1573 O O . LYS A 1 200 ? 36.541 -12.485 -58.667 1.00 83.12 200 LYS A O 1
ATOM 1578 N N . SER A 1 201 ? 37.215 -10.917 -57.214 1.00 83.75 201 SER A N 1
ATOM 1579 C CA . SER A 1 201 ? 36.659 -11.583 -56.035 1.00 83.75 201 SER A CA 1
ATOM 1580 C C . SER A 1 201 ? 35.247 -11.064 -55.786 1.00 83.75 201 SER A C 1
ATOM 1582 O O . SER A 1 201 ? 35.040 -9.857 -55.677 1.00 83.75 201 SER A O 1
ATOM 1584 N N . ILE A 1 202 ? 34.269 -11.966 -55.745 1.00 87.25 202 ILE A N 1
ATOM 1585 C CA . ILE A 1 202 ? 32.854 -11.627 -55.564 1.00 87.25 202 ILE A CA 1
ATOM 1586 C C . ILE A 1 202 ? 32.412 -12.176 -54.216 1.00 87.25 202 ILE A C 1
ATOM 1588 O O . ILE A 1 202 ? 32.424 -13.390 -54.009 1.00 87.25 202 ILE A O 1
ATOM 1592 N N . GLN A 1 203 ? 32.010 -11.279 -53.323 1.00 87.50 203 GLN A N 1
ATOM 1593 C CA . GLN A 1 203 ? 31.511 -11.609 -51.997 1.00 87.50 203 GLN A CA 1
ATOM 1594 C C . GLN A 1 203 ? 30.023 -11.232 -51.911 1.00 87.50 203 GLN A C 1
ATOM 1596 O O . GLN A 1 203 ? 29.697 -10.061 -52.122 1.00 87.50 203 GLN A O 1
ATOM 1601 N N . PRO A 1 204 ? 29.110 -12.173 -51.610 1.00 85.69 204 PRO A N 1
ATOM 1602 C CA . PRO A 1 204 ? 27.715 -11.831 -51.355 1.00 85.69 204 PRO A CA 1
ATOM 1603 C C . PRO A 1 204 ? 27.604 -10.984 -50.086 1.00 85.69 204 PRO A C 1
ATOM 1605 O O . PRO A 1 204 ? 28.310 -11.229 -49.104 1.00 85.69 204 PRO A O 1
ATOM 1608 N N . MET A 1 205 ? 26.750 -9.964 -50.116 1.00 89.31 205 MET A N 1
ATOM 1609 C CA . MET A 1 205 ? 26.515 -9.101 -48.961 1.00 89.31 205 MET A CA 1
ATOM 1610 C C . MET A 1 205 ? 25.379 -9.672 -48.116 1.00 89.31 205 MET A C 1
ATOM 1612 O O . MET A 1 205 ? 24.368 -10.119 -48.649 1.00 89.31 205 MET A O 1
ATOM 1616 N N . ALA A 1 206 ? 25.539 -9.650 -46.794 1.00 86.94 206 ALA A N 1
ATOM 1617 C CA . ALA A 1 206 ? 24.474 -10.048 -45.881 1.00 86.94 206 ALA A CA 1
ATOM 1618 C C . ALA A 1 206 ? 23.416 -8.940 -45.793 1.00 86.94 206 ALA A C 1
ATOM 1620 O O . ALA A 1 206 ? 23.752 -7.753 -45.701 1.00 86.94 206 ALA A O 1
ATOM 1621 N N . GLN A 1 207 ? 22.147 -9.337 -45.815 1.00 89.69 207 GLN A N 1
ATOM 1622 C CA . GLN A 1 207 ? 21.009 -8.440 -45.668 1.00 89.69 207 GLN A CA 1
ATOM 1623 C C . GLN A 1 207 ? 20.467 -8.514 -44.243 1.00 89.69 207 GLN A C 1
ATOM 1625 O O . GLN A 1 207 ? 20.194 -9.600 -43.743 1.00 89.69 207 GLN A O 1
ATOM 1630 N N . TYR A 1 208 ? 20.228 -7.355 -43.641 1.00 91.38 208 TYR A N 1
ATOM 1631 C CA . TYR A 1 208 ? 19.561 -7.209 -42.354 1.00 91.38 208 TYR A CA 1
ATOM 1632 C C . TYR A 1 208 ? 18.245 -6.461 -42.560 1.00 91.38 208 TYR A C 1
ATOM 1634 O O . TYR A 1 208 ? 18.195 -5.443 -43.260 1.00 91.38 208 TYR A O 1
ATOM 1642 N N . VAL A 1 209 ? 17.168 -6.993 -41.988 1.00 91.62 209 VAL A N 1
ATOM 1643 C CA . VAL A 1 209 ? 15.823 -6.419 -42.069 1.00 91.62 209 VAL A CA 1
ATOM 1644 C C . VAL A 1 209 ? 15.311 -6.248 -40.650 1.00 91.62 209 VAL A C 1
ATOM 1646 O O . VAL A 1 209 ? 15.211 -7.228 -39.922 1.00 91.62 209 VAL A O 1
ATOM 1649 N N . ALA A 1 210 ? 15.003 -5.011 -40.273 1.00 92.25 210 ALA A N 1
ATOM 1650 C CA . ALA A 1 210 ? 14.278 -4.714 -39.046 1.00 92.25 210 ALA A CA 1
ATOM 1651 C C . ALA A 1 210 ? 12.791 -4.589 -39.373 1.00 92.25 210 ALA A C 1
ATOM 1653 O O . ALA A 1 210 ? 12.407 -3.778 -40.225 1.00 92.25 210 ALA A O 1
ATOM 1654 N N . TYR A 1 211 ? 11.969 -5.388 -38.698 1.00 91.38 211 TYR A N 1
ATOM 1655 C CA . TYR A 1 211 ? 10.512 -5.288 -38.742 1.00 91.38 211 TYR A CA 1
ATOM 1656 C C . TYR A 1 211 ? 10.014 -4.109 -37.878 1.00 91.38 211 TYR A C 1
ATOM 1658 O O . TYR A 1 211 ? 10.805 -3.504 -37.149 1.00 91.38 211 TYR A O 1
ATOM 1666 N N . PRO A 1 212 ? 8.726 -3.720 -37.962 1.00 90.19 212 PRO A N 1
ATOM 1667 C CA . PRO A 1 212 ? 8.162 -2.713 -37.065 1.00 90.19 212 PRO A CA 1
ATOM 1668 C C . PRO A 1 212 ? 8.428 -3.070 -35.596 1.00 90.19 212 PRO A C 1
ATOM 1670 O O . PRO A 1 212 ? 8.158 -4.189 -35.172 1.00 90.19 212 PRO A O 1
ATOM 1673 N N . GLY A 1 213 ? 8.985 -2.123 -34.841 1.00 87.00 213 GLY A N 1
ATOM 1674 C CA . GLY A 1 213 ? 9.385 -2.326 -33.446 1.00 87.00 213 GLY A CA 1
ATOM 1675 C C . GLY A 1 213 ? 10.792 -2.873 -33.226 1.00 87.00 213 GLY A C 1
ATOM 1676 O O . GLY A 1 213 ? 11.238 -2.930 -32.087 1.00 87.00 213 GLY A O 1
ATOM 1677 N N . GLN A 1 214 ? 11.518 -3.196 -34.295 1.00 92.38 214 GLN A N 1
ATOM 1678 C CA . GLN A 1 214 ? 12.931 -3.566 -34.244 1.00 92.38 214 GLN A CA 1
ATOM 1679 C C . GLN A 1 214 ? 13.811 -2.435 -34.775 1.00 92.38 214 GLN A C 1
ATOM 1681 O O . GLN A 1 214 ? 13.342 -1.523 -35.464 1.00 92.38 214 GLN A O 1
ATOM 1686 N N . TYR A 1 215 ? 15.110 -2.509 -34.507 1.00 93.75 215 TYR A N 1
ATOM 1687 C CA . TYR A 1 215 ? 16.107 -1.625 -35.096 1.00 93.75 215 TYR A CA 1
ATOM 1688 C C . TYR A 1 215 ? 17.360 -2.384 -35.517 1.00 93.75 215 TYR A C 1
ATOM 1690 O O . TYR A 1 215 ? 17.691 -3.438 -34.982 1.00 93.75 215 TYR A O 1
ATOM 1698 N N . ILE A 1 216 ? 18.064 -1.836 -36.507 1.00 93.75 216 ILE A N 1
ATOM 1699 C CA . ILE A 1 216 ? 19.367 -2.340 -36.936 1.00 93.75 216 ILE A CA 1
ATOM 1700 C C . ILE A 1 216 ? 20.442 -1.505 -36.248 1.00 93.75 216 ILE A C 1
ATOM 1702 O O . ILE A 1 216 ? 20.581 -0.314 -36.537 1.00 93.75 216 ILE A O 1
ATOM 1706 N N . LYS A 1 217 ? 21.220 -2.131 -35.369 1.00 92.62 217 LYS A N 1
ATOM 1707 C CA . LYS A 1 217 ? 22.438 -1.566 -34.798 1.00 92.62 217 LYS A CA 1
ATOM 1708 C C . LYS A 1 217 ? 23.586 -1.754 -35.782 1.00 92.62 217 LYS A C 1
ATOM 1710 O O . LYS A 1 217 ? 24.040 -2.872 -36.022 1.00 92.62 217 LYS A O 1
ATOM 1715 N N . VAL A 1 218 ? 24.028 -0.654 -36.379 1.00 92.88 218 VAL A N 1
ATOM 1716 C CA . VAL A 1 218 ? 25.133 -0.599 -37.336 1.00 92.88 218 VAL A CA 1
ATOM 1717 C C . VAL A 1 218 ? 26.381 -0.122 -36.607 1.00 92.88 218 VAL A C 1
ATOM 1719 O O . VAL A 1 218 ? 26.417 1.001 -36.111 1.00 92.88 218 VAL A O 1
ATOM 1722 N N . MET A 1 219 ? 27.397 -0.978 -36.544 1.00 91.56 219 MET A N 1
ATOM 1723 C CA . MET A 1 219 ? 28.719 -0.648 -36.016 1.00 91.56 219 MET A CA 1
ATOM 1724 C C . MET A 1 219 ? 29.662 -0.418 -37.195 1.00 91.56 219 MET A C 1
ATOM 1726 O O . MET A 1 219 ? 29.936 -1.333 -37.981 1.00 91.56 219 MET A O 1
ATOM 1730 N N . ASN A 1 220 ? 30.107 0.824 -37.351 1.00 91.75 220 ASN A N 1
ATOM 1731 C CA . ASN A 1 220 ? 31.031 1.236 -38.397 1.00 91.75 220 ASN A CA 1
ATOM 1732 C C . ASN A 1 220 ? 32.476 0.927 -37.988 1.00 91.75 220 ASN A C 1
ATOM 1734 O O . ASN A 1 220 ? 32.813 0.890 -36.808 1.00 91.75 220 ASN A O 1
ATOM 1738 N N . ARG A 1 221 ? 33.357 0.749 -38.975 1.00 88.25 221 ARG A N 1
ATOM 1739 C CA . ARG A 1 221 ? 34.788 0.479 -38.743 1.00 88.25 221 ARG A CA 1
ATOM 1740 C C . ARG A 1 221 ? 35.553 1.653 -38.132 1.00 88.25 221 ARG A C 1
ATOM 1742 O O . ARG A 1 221 ? 36.668 1.461 -37.663 1.00 88.25 221 ARG A O 1
ATOM 1749 N N . ASP A 1 222 ? 34.985 2.855 -38.167 1.00 86.12 222 ASP A N 1
ATOM 1750 C CA . ASP A 1 222 ? 35.516 4.039 -37.484 1.00 86.12 222 ASP A CA 1
ATOM 1751 C C . ASP A 1 222 ? 35.154 4.069 -35.984 1.00 86.12 222 ASP A C 1
ATOM 1753 O O . ASP A 1 222 ? 35.521 5.008 -35.282 1.00 86.12 222 ASP A O 1
ATOM 1757 N N . GLY A 1 223 ? 34.446 3.046 -35.488 1.00 83.50 223 GLY A N 1
ATOM 1758 C CA . GLY A 1 223 ? 33.968 2.945 -34.112 1.00 83.50 223 GLY A CA 1
ATOM 1759 C C . GLY A 1 223 ? 32.642 3.667 -33.859 1.00 83.50 223 GLY A C 1
ATOM 1760 O O . GLY A 1 223 ? 32.094 3.552 -32.762 1.00 83.50 223 GLY A O 1
ATOM 1761 N N . SER A 1 224 ? 32.091 4.384 -34.847 1.00 86.38 224 SER A N 1
ATOM 1762 C CA . SER A 1 224 ? 30.782 5.022 -34.713 1.00 86.38 224 SER A CA 1
ATOM 1763 C C . SER A 1 224 ? 29.653 3.989 -34.756 1.00 86.38 224 SER A C 1
ATOM 1765 O O . SER A 1 224 ? 29.720 2.964 -35.441 1.00 86.38 224 SER A O 1
ATOM 1767 N N . GLN A 1 225 ? 28.592 4.261 -34.001 1.00 89.38 225 GLN A N 1
ATOM 1768 C CA . GLN A 1 225 ? 27.403 3.418 -33.950 1.00 89.38 225 GLN A CA 1
ATOM 1769 C C . GLN A 1 225 ? 26.198 4.202 -34.454 1.00 89.38 225 GLN A C 1
ATOM 1771 O O . GLN A 1 225 ? 26.077 5.398 -34.201 1.00 89.38 225 GLN A O 1
ATOM 1776 N N . GLN A 1 226 ? 25.308 3.528 -35.178 1.00 89.25 226 GLN A N 1
ATOM 1777 C CA . GLN A 1 226 ? 24.056 4.096 -35.674 1.00 89.25 226 GLN A CA 1
ATOM 1778 C C . GLN A 1 226 ? 22.921 3.098 -35.467 1.00 89.25 226 GLN A C 1
ATOM 1780 O O . GLN A 1 226 ? 23.072 1.913 -35.762 1.00 89.25 226 GLN A O 1
ATOM 1785 N N . HIS A 1 227 ? 21.773 3.569 -34.986 1.00 92.38 227 HIS A N 1
ATOM 1786 C CA . HIS A 1 227 ? 20.575 2.748 -34.814 1.00 92.38 227 HIS A CA 1
ATOM 1787 C C . HIS A 1 227 ? 19.536 3.131 -35.870 1.00 92.38 227 HIS A C 1
ATOM 1789 O O . HIS A 1 227 ? 19.032 4.252 -35.891 1.00 92.38 227 HIS A O 1
ATOM 1795 N N . VAL A 1 228 ? 19.217 2.203 -36.774 1.00 91.31 228 VAL A N 1
ATOM 1796 C CA . VAL A 1 228 ? 18.236 2.414 -37.848 1.00 91.31 228 VAL A CA 1
ATOM 1797 C C . VAL A 1 228 ? 16.912 1.779 -37.443 1.00 91.31 228 VAL A C 1
ATOM 1799 O O . VAL A 1 228 ? 16.810 0.555 -37.390 1.00 91.31 228 VAL A O 1
ATOM 1802 N N . ARG A 1 229 ? 15.894 2.602 -37.173 1.00 91.75 229 ARG A N 1
ATOM 1803 C CA . ARG A 1 229 ? 14.557 2.136 -36.772 1.00 91.75 229 ARG A CA 1
ATOM 1804 C C . ARG A 1 229 ? 13.853 1.404 -37.920 1.00 91.75 229 ARG A C 1
ATOM 1806 O O . ARG A 1 229 ? 13.937 1.830 -39.072 1.00 91.75 229 ARG A O 1
ATOM 1813 N N . GLY A 1 230 ? 13.167 0.311 -37.599 1.00 88.12 230 GLY A N 1
ATOM 1814 C CA . GLY A 1 230 ? 12.326 -0.425 -38.536 1.00 88.12 230 GLY A CA 1
ATOM 1815 C C . GLY A 1 230 ? 11.046 0.344 -38.906 1.00 88.12 230 GLY A C 1
ATOM 1816 O O . GLY A 1 230 ? 10.608 1.203 -38.139 1.00 88.12 230 GLY A O 1
ATOM 1817 N N . PRO A 1 231 ? 10.407 0.041 -40.051 1.00 91.38 231 PRO A N 1
ATOM 1818 C CA . PRO A 1 231 ? 10.782 -0.977 -41.030 1.00 91.38 231 PRO A CA 1
ATOM 1819 C C . PRO A 1 231 ? 11.946 -0.520 -41.925 1.00 91.38 231 PRO A C 1
ATOM 1821 O O . PRO A 1 231 ? 11.834 0.459 -42.660 1.00 91.38 231 PRO A O 1
ATOM 1824 N N . ALA A 1 232 ? 13.070 -1.240 -41.891 1.00 89.50 232 ALA A N 1
ATOM 1825 C CA . ALA A 1 232 ? 14.266 -0.868 -42.644 1.00 89.50 232 ALA A CA 1
ATOM 1826 C C . ALA A 1 232 ? 15.033 -2.093 -43.142 1.00 89.50 232 ALA A C 1
ATOM 1828 O O . ALA A 1 232 ? 15.168 -3.096 -42.444 1.00 89.50 232 ALA A O 1
ATOM 1829 N N . LYS A 1 233 ? 15.580 -1.983 -44.356 1.00 90.50 233 LYS A N 1
ATOM 1830 C CA . LYS A 1 233 ? 16.478 -2.971 -44.965 1.00 90.50 233 LYS A CA 1
ATOM 1831 C C . LYS A 1 233 ? 17.857 -2.343 -45.136 1.00 90.50 233 LYS A C 1
ATOM 1833 O O . LYS A 1 233 ? 17.983 -1.289 -45.761 1.00 90.50 233 LYS A O 1
ATOM 1838 N N . ARG A 1 234 ? 18.899 -2.997 -44.622 1.00 91.69 234 ARG A N 1
ATOM 1839 C CA . ARG A 1 234 ? 20.299 -2.584 -44.792 1.00 91.69 234 ARG A CA 1
ATOM 1840 C C . ARG A 1 234 ? 21.168 -3.758 -45.215 1.00 91.69 234 ARG A C 1
ATOM 1842 O O . ARG A 1 234 ? 20.930 -4.898 -44.834 1.00 91.69 234 ARG A O 1
ATOM 1849 N N . TRP A 1 235 ? 22.174 -3.458 -46.027 1.00 91.25 235 TRP A N 1
ATOM 1850 C CA . TRP A 1 235 ? 23.192 -4.418 -46.433 1.00 91.25 235 TRP A CA 1
ATOM 1851 C C . TRP A 1 235 ? 24.474 -4.135 -45.671 1.00 91.25 235 TRP A C 1
ATOM 1853 O O . TRP A 1 235 ? 24.911 -2.983 -45.593 1.00 91.25 235 TRP A O 1
ATOM 1863 N N . LEU A 1 236 ? 25.096 -5.190 -45.155 1.00 91.25 236 LEU A N 1
ATOM 1864 C CA . LEU A 1 236 ? 26.398 -5.087 -44.519 1.00 91.25 236 LEU A CA 1
ATOM 1865 C C . LEU A 1 236 ? 27.461 -4.850 -45.597 1.00 91.25 236 LEU A C 1
ATOM 1867 O O . LEU A 1 236 ? 27.943 -5.796 -46.214 1.00 91.25 236 LEU A O 1
ATOM 1871 N N . ASP A 1 237 ? 27.810 -3.585 -45.838 1.00 89.38 237 ASP A N 1
ATOM 1872 C CA . ASP A 1 237 ? 29.006 -3.208 -46.604 1.00 89.38 237 ASP A CA 1
ATOM 1873 C C . ASP A 1 237 ? 30.284 -3.436 -45.776 1.00 89.38 237 ASP A C 1
ATOM 1875 O O . ASP A 1 237 ? 30.550 -2.648 -44.867 1.00 89.38 237 ASP A O 1
ATOM 1879 N N . PRO A 1 238 ? 31.114 -4.450 -46.100 1.00 85.88 238 PRO A N 1
ATOM 1880 C CA . PRO A 1 238 ? 32.328 -4.758 -45.348 1.00 85.88 238 PRO A CA 1
ATOM 1881 C C . PRO A 1 238 ? 33.412 -3.677 -45.430 1.00 85.88 238 PRO A C 1
ATOM 1883 O O . PRO A 1 238 ? 34.449 -3.828 -44.791 1.00 85.88 238 PRO A O 1
ATOM 1886 N N . ARG A 1 239 ? 33.249 -2.641 -46.266 1.00 86.12 239 ARG A N 1
ATOM 1887 C CA . ARG A 1 239 ? 34.219 -1.541 -46.399 1.00 86.12 239 ARG A CA 1
ATOM 1888 C C . ARG A 1 239 ? 34.070 -0.506 -45.293 1.00 86.12 239 ARG A C 1
ATOM 1890 O O . ARG A 1 239 ? 35.072 0.040 -44.850 1.00 86.12 239 ARG A O 1
ATOM 1897 N N . ILE A 1 240 ? 32.832 -0.252 -44.876 1.00 88.06 240 ILE A N 1
ATOM 1898 C CA . ILE A 1 240 ? 32.480 0.804 -43.918 1.00 88.06 240 ILE A CA 1
ATOM 1899 C C . ILE A 1 240 ? 31.923 0.232 -42.615 1.00 88.06 240 ILE A C 1
ATOM 1901 O O . ILE A 1 240 ? 32.158 0.802 -41.556 1.00 88.06 240 ILE A O 1
ATOM 1905 N N . HIS A 1 241 ? 31.259 -0.923 -42.671 1.00 90.44 241 HIS A N 1
ATOM 1906 C CA . HIS A 1 241 ? 30.677 -1.570 -41.506 1.00 90.44 241 HIS A CA 1
ATOM 1907 C C . HIS A 1 241 ? 31.609 -2.658 -40.976 1.00 90.44 241 HIS A C 1
ATOM 1909 O O . HIS A 1 241 ? 32.196 -3.441 -41.734 1.00 90.44 241 HIS A O 1
ATOM 1915 N N . GLU A 1 242 ? 31.736 -2.705 -39.659 1.00 90.25 242 GLU A N 1
ATOM 1916 C CA . GLU A 1 242 ? 32.348 -3.815 -38.944 1.00 90.25 242 GLU A CA 1
ATOM 1917 C C . GLU A 1 242 ? 31.308 -4.914 -38.718 1.00 90.25 242 GLU A C 1
ATOM 1919 O O . GLU A 1 242 ? 31.534 -6.070 -39.078 1.00 90.25 242 GLU A O 1
ATOM 1924 N N . GLN A 1 243 ? 30.133 -4.536 -38.206 1.00 89.56 243 GLN A N 1
ATOM 1925 C CA . GLN A 1 243 ? 29.063 -5.469 -37.871 1.00 89.56 243 GLN A CA 1
ATOM 1926 C C . GLN A 1 243 ? 27.684 -4.791 -37.920 1.00 89.56 243 GLN A C 1
ATOM 1928 O O . GLN A 1 243 ? 27.545 -3.598 -37.661 1.00 89.56 243 GLN A O 1
ATOM 1933 N N . MET A 1 244 ? 26.649 -5.570 -38.242 1.00 91.25 244 MET A N 1
ATOM 1934 C CA . MET A 1 244 ? 25.242 -5.181 -38.118 1.00 91.25 244 MET A CA 1
ATOM 1935 C C . MET A 1 244 ? 24.490 -6.219 -37.283 1.00 91.25 244 MET A C 1
ATOM 1937 O O . MET A 1 244 ? 24.742 -7.419 -37.420 1.00 91.25 244 MET A O 1
ATOM 1941 N N . LEU A 1 245 ? 23.576 -5.756 -36.432 1.00 91.75 245 LEU A N 1
ATOM 1942 C CA . LEU A 1 245 ? 22.723 -6.576 -35.568 1.00 91.75 245 LEU A CA 1
ATOM 1943 C C . LEU A 1 245 ? 21.280 -6.067 -35.642 1.00 91.75 245 LEU A C 1
ATOM 1945 O O . LEU A 1 245 ? 21.076 -4.864 -35.763 1.00 91.75 245 LEU A O 1
ATOM 1949 N N . VAL A 1 246 ? 20.295 -6.965 -35.579 1.00 92.06 246 VAL A N 1
ATOM 1950 C CA . VAL A 1 246 ? 18.882 -6.589 -35.396 1.00 92.06 246 VAL A CA 1
ATOM 1951 C C . VAL A 1 246 ? 18.536 -6.810 -33.933 1.00 92.06 246 VAL A C 1
ATOM 1953 O O . VAL A 1 246 ? 18.759 -7.904 -33.420 1.00 92.06 246 VAL A O 1
ATOM 1956 N N . GLU A 1 247 ? 18.020 -5.777 -33.279 1.00 91.50 247 GLU A N 1
ATOM 1957 C CA . GLU A 1 247 ? 17.592 -5.805 -31.881 1.00 91.50 247 GLU A CA 1
ATOM 1958 C C . GLU A 1 247 ? 16.139 -5.324 -31.777 1.00 91.50 247 GLU A C 1
ATOM 1960 O O . GLU A 1 247 ? 15.663 -4.536 -32.603 1.00 91.50 247 GLU A O 1
ATOM 1965 N N . ASP A 1 248 ? 15.421 -5.824 -30.774 1.00 91.94 248 ASP A N 1
ATOM 1966 C CA . ASP A 1 248 ? 14.053 -5.403 -30.486 1.00 91.94 248 ASP A CA 1
ATOM 1967 C C . ASP A 1 248 ? 14.073 -4.089 -29.695 1.00 91.94 248 ASP A C 1
ATOM 1969 O O . ASP A 1 248 ? 14.869 -3.911 -28.772 1.00 91.94 248 ASP A O 1
ATOM 1973 N N . GLY A 1 249 ? 13.197 -3.152 -30.056 1.00 89.75 249 GLY A N 1
ATOM 1974 C CA . GLY A 1 249 ? 12.962 -1.953 -29.261 1.00 89.75 249 GLY A CA 1
ATOM 1975 C C . GLY A 1 249 ? 12.184 -2.277 -27.985 1.00 89.75 249 GLY A C 1
ATOM 1976 O O . GLY A 1 249 ? 11.399 -3.225 -27.932 1.00 89.75 249 GLY A O 1
ATOM 1977 N N . MET A 1 250 ? 12.372 -1.458 -26.957 1.00 90.38 250 MET A N 1
ATOM 1978 C CA . MET A 1 250 ? 11.669 -1.595 -25.688 1.00 90.38 250 MET A CA 1
ATOM 1979 C C . MET A 1 250 ? 10.223 -1.125 -25.848 1.00 90.38 250 MET A C 1
ATOM 1981 O O . MET A 1 250 ? 9.965 0.050 -26.104 1.00 90.38 250 MET A O 1
ATOM 1985 N N . THR A 1 251 ? 9.267 -2.037 -25.718 1.00 91.44 251 THR A N 1
ATOM 1986 C CA . THR A 1 251 ? 7.842 -1.697 -25.755 1.00 91.44 251 THR A CA 1
ATOM 1987 C C . THR A 1 251 ? 7.420 -1.099 -24.421 1.00 91.44 251 THR A C 1
ATOM 1989 O O . THR A 1 251 ? 7.598 -1.741 -23.390 1.00 91.44 251 THR A O 1
ATOM 1992 N N . LEU A 1 252 ? 6.837 0.094 -24.456 1.00 92.62 252 LEU A N 1
ATOM 1993 C CA . LEU A 1 252 ? 6.279 0.779 -23.297 1.00 92.62 252 LEU A CA 1
ATOM 1994 C C . LEU A 1 252 ? 4.766 0.835 -23.437 1.00 92.62 252 LEU A C 1
ATOM 1996 O O . LEU A 1 252 ? 4.247 1.264 -24.475 1.00 92.62 252 LEU A O 1
ATOM 2000 N N . ALA A 1 253 ? 4.070 0.378 -22.405 1.00 91.19 253 ALA A N 1
ATOM 2001 C CA . ALA A 1 253 ? 2.623 0.435 -22.325 1.00 91.19 253 ALA A CA 1
ATOM 2002 C C . ALA A 1 253 ? 2.136 1.864 -22.031 1.00 91.19 253 ALA A C 1
ATOM 2004 O O . ALA A 1 253 ? 2.908 2.794 -21.786 1.00 91.19 253 ALA A O 1
ATOM 2005 N N . THR A 1 254 ? 0.820 2.054 -22.072 1.00 85.75 254 THR A N 1
ATOM 2006 C CA . THR A 1 254 ? 0.200 3.293 -21.598 1.00 85.75 254 THR A CA 1
ATOM 2007 C C . THR A 1 254 ? 0.514 3.476 -20.113 1.00 85.75 254 THR A C 1
ATOM 2009 O O . THR A 1 254 ? 0.403 2.521 -19.349 1.00 85.75 254 THR A O 1
ATOM 2012 N N . ASN A 1 255 ? 0.885 4.693 -19.708 1.00 88.94 255 ASN A N 1
ATOM 2013 C CA . ASN A 1 255 ? 1.281 5.036 -18.333 1.00 88.94 255 ASN A CA 1
ATOM 2014 C C . ASN A 1 255 ? 2.578 4.363 -17.854 1.00 88.94 255 ASN A C 1
ATOM 2016 O O . ASN A 1 255 ? 2.820 4.263 -16.654 1.00 88.94 255 ASN A O 1
ATOM 2020 N N . GLU A 1 256 ? 3.440 3.947 -18.780 1.00 92.25 256 GLU A N 1
ATOM 2021 C CA . GLU A 1 256 ? 4.832 3.618 -18.483 1.00 92.25 256 GLU A CA 1
ATOM 2022 C C . GLU A 1 256 ? 5.758 4.719 -18.994 1.00 92.25 256 GLU A C 1
ATOM 2024 O O . GLU A 1 256 ? 5.514 5.327 -20.039 1.00 92.25 256 GLU A O 1
ATOM 2029 N N . ALA A 1 257 ? 6.842 4.966 -18.270 1.00 93.06 257 ALA A N 1
ATOM 2030 C CA . ALA A 1 257 ? 7.873 5.903 -18.678 1.00 93.06 257 ALA A CA 1
ATOM 2031 C C . ALA A 1 257 ? 9.268 5.334 -18.451 1.00 93.06 257 ALA A C 1
ATOM 2033 O O . ALA A 1 257 ? 9.504 4.529 -17.553 1.00 93.06 257 ALA A O 1
ATOM 2034 N N . VAL A 1 258 ? 10.217 5.781 -19.263 1.00 93.94 258 VAL A N 1
ATOM 2035 C CA . VAL A 1 258 ? 11.633 5.459 -19.097 1.00 93.94 258 VAL A CA 1
ATOM 2036 C C . VAL A 1 258 ? 12.431 6.750 -19.094 1.00 93.94 258 VAL A C 1
ATOM 2038 O O . VAL A 1 258 ? 12.164 7.671 -19.868 1.00 93.94 258 VAL A O 1
ATOM 2041 N N . VAL A 1 259 ? 13.416 6.819 -18.205 1.00 92.88 259 VAL A N 1
ATOM 2042 C CA . VAL A 1 259 ? 14.315 7.965 -18.083 1.00 92.88 259 VAL A CA 1
ATOM 2043 C C . VAL A 1 259 ? 15.616 7.630 -18.789 1.00 92.88 259 VAL A C 1
ATOM 2045 O O . VAL A 1 259 ? 16.217 6.585 -18.543 1.00 92.88 259 VAL A O 1
ATOM 2048 N N . VAL A 1 260 ? 16.041 8.523 -19.671 1.00 92.62 260 VAL A N 1
ATOM 2049 C CA . VAL A 1 260 ? 17.186 8.328 -20.554 1.00 92.62 260 VAL A CA 1
ATOM 2050 C C . VAL A 1 260 ? 18.184 9.443 -20.305 1.00 92.62 260 VAL A C 1
ATOM 2052 O O . VAL A 1 260 ? 17.822 10.622 -20.273 1.00 92.62 260 VAL A O 1
ATOM 2055 N N . TYR A 1 261 ? 19.445 9.063 -20.159 1.00 91.38 261 TYR A N 1
ATOM 2056 C CA . TYR A 1 261 ? 20.564 9.990 -20.130 1.00 91.38 261 TYR A CA 1
ATOM 2057 C C . TYR A 1 261 ? 21.368 9.857 -21.410 1.00 91.38 261 TYR A C 1
ATOM 2059 O O . TYR A 1 261 ? 21.550 8.752 -21.911 1.00 91.38 261 TYR A O 1
ATOM 2067 N N . GLY A 1 262 ? 21.885 10.969 -21.913 1.00 88.19 262 GLY A N 1
ATOM 2068 C CA . GLY A 1 262 ? 22.772 10.991 -23.069 1.00 88.19 262 GLY A CA 1
ATOM 2069 C C . GLY A 1 262 ? 23.828 12.069 -22.915 1.00 88.19 262 GLY A C 1
ATOM 2070 O O . GLY A 1 262 ? 23.542 13.149 -22.397 1.00 88.19 262 GLY A O 1
ATOM 2071 N N . LYS A 1 263 ? 25.054 11.803 -23.369 1.00 81.69 263 LYS A N 1
ATOM 2072 C CA . LYS A 1 263 ? 26.110 12.824 -23.394 1.00 81.69 263 LYS A CA 1
ATOM 2073 C C . LYS A 1 263 ? 25.797 13.863 -24.468 1.00 81.69 263 LYS A C 1
ATOM 2075 O O . LYS A 1 263 ? 25.740 13.548 -25.652 1.00 81.69 263 LYS A O 1
ATOM 2080 N N . ASN A 1 264 ? 25.619 15.104 -24.045 1.00 67.81 264 ASN A N 1
ATOM 2081 C CA . ASN A 1 264 ? 25.433 16.251 -24.906 1.00 67.81 264 ASN A CA 1
ATOM 2082 C C . ASN A 1 264 ? 26.775 16.618 -25.556 1.00 67.81 264 ASN A C 1
ATOM 2084 O O . ASN A 1 264 ? 27.636 17.251 -24.951 1.00 67.81 264 ASN A O 1
ATOM 2088 N N . THR A 1 265 ? 26.975 16.205 -26.804 1.00 55.78 265 THR A N 1
ATOM 2089 C CA . THR A 1 265 ? 28.163 16.573 -27.590 1.00 55.78 265 THR A CA 1
ATOM 2090 C C . THR A 1 265 ? 28.064 17.980 -28.194 1.00 55.78 265 THR A C 1
ATOM 2092 O O . THR A 1 265 ? 28.988 18.401 -28.887 1.00 55.78 265 THR A O 1
ATOM 2095 N N . ALA A 1 266 ? 26.962 18.708 -27.967 1.00 51.84 266 ALA A N 1
ATOM 2096 C CA . ALA A 1 266 ? 26.693 20.000 -28.602 1.00 51.84 266 ALA A CA 1
ATOM 2097 C C . ALA A 1 266 ? 27.370 21.209 -27.924 1.00 51.84 266 ALA A C 1
ATOM 2099 O O . ALA A 1 266 ? 27.444 22.270 -28.532 1.00 51.84 266 ALA A O 1
ATOM 2100 N N . SER A 1 267 ? 27.924 21.071 -26.715 1.00 48.12 267 SER A N 1
ATOM 2101 C CA . SER A 1 267 ? 28.601 22.159 -25.981 1.00 48.12 267 SER A CA 1
ATOM 2102 C C . SER A 1 267 ? 30.129 22.163 -26.152 1.00 48.12 267 SER A C 1
ATOM 2104 O O . SER A 1 267 ? 30.878 22.524 -25.246 1.00 48.12 267 SER A O 1
ATOM 2106 N N . ARG A 1 268 ? 30.618 21.748 -27.327 1.00 43.53 268 ARG A N 1
ATOM 2107 C CA . ARG A 1 268 ? 32.042 21.838 -27.703 1.00 43.53 268 ARG A CA 1
ATOM 2108 C C . ARG A 1 268 ? 32.248 22.474 -29.085 1.00 43.53 268 ARG A C 1
ATOM 2110 O O . ARG A 1 268 ? 33.188 22.124 -29.793 1.00 43.53 268 ARG A O 1
ATOM 2117 N N . GLY A 1 269 ? 31.350 23.387 -29.458 1.00 42.06 269 GLY A N 1
ATOM 2118 C CA . GLY A 1 269 ? 31.483 24.306 -30.590 1.00 42.06 269 GLY A CA 1
ATOM 2119 C C . GLY A 1 269 ? 31.479 25.749 -30.084 1.00 42.06 269 GLY A C 1
ATOM 2120 O O . GLY A 1 269 ? 30.691 26.082 -29.207 1.00 42.06 269 GLY A O 1
ATOM 2121 N N . GLU A 1 270 ? 32.405 26.556 -30.595 1.00 48.03 270 GLU A N 1
ATOM 2122 C CA . GLU A 1 270 ? 32.677 27.949 -30.225 1.00 48.03 270 GLU A CA 1
ATOM 2123 C C . GLU A 1 270 ? 31.419 28.826 -30.124 1.00 48.03 270 GLU A C 1
ATOM 2125 O O . GLU A 1 270 ? 30.730 29.066 -31.114 1.00 48.03 270 GLU A O 1
ATOM 2130 N N . SER A 1 271 ? 31.199 29.412 -28.949 1.00 37.00 271 SER A N 1
ATOM 2131 C CA . SER A 1 271 ? 30.569 30.725 -28.839 1.00 37.00 271 SER A CA 1
ATOM 2132 C C . SER A 1 271 ? 31.086 31.422 -27.587 1.00 37.00 271 SER A C 1
ATOM 2134 O O . SER A 1 271 ? 30.714 31.078 -26.465 1.00 37.00 271 SER A O 1
ATOM 2136 N N . ASP A 1 272 ? 31.974 32.390 -27.809 1.00 44.56 272 ASP A N 1
ATOM 2137 C CA . ASP A 1 272 ? 32.239 33.479 -26.878 1.00 44.56 272 ASP A CA 1
ATOM 2138 C C . ASP A 1 272 ? 30.926 34.183 -26.486 1.00 44.56 272 ASP A C 1
ATOM 2140 O O . ASP A 1 272 ? 29.992 34.278 -27.286 1.00 44.56 272 ASP A O 1
ATOM 2144 N N . ILE A 1 273 ? 30.957 34.787 -25.292 1.00 40.91 273 ILE A N 1
ATOM 2145 C CA . ILE A 1 273 ? 29.973 35.695 -24.672 1.00 40.91 273 ILE A CA 1
ATOM 2146 C C . ILE A 1 273 ? 28.965 35.012 -23.725 1.00 40.91 273 ILE A C 1
ATOM 2148 O O . ILE A 1 273 ? 27.810 34.778 -24.051 1.00 40.91 273 ILE A O 1
ATOM 2152 N N . GLY A 1 274 ? 29.440 34.804 -22.492 1.00 39.69 274 GLY A N 1
ATOM 2153 C CA . GLY A 1 274 ? 28.816 35.327 -21.272 1.00 39.69 274 GLY A CA 1
ATOM 2154 C C . GLY A 1 274 ? 27.425 34.832 -20.883 1.00 39.69 274 GLY A C 1
ATOM 2155 O O . GLY A 1 274 ? 26.441 35.460 -21.240 1.00 39.69 274 GLY A O 1
ATOM 2156 N N . GLU A 1 275 ? 27.380 33.859 -19.974 1.00 32.75 275 GLU A N 1
ATOM 2157 C CA . GLU A 1 275 ? 26.457 33.865 -18.834 1.00 32.75 275 GLU A CA 1
ATOM 2158 C C . GLU A 1 275 ? 26.993 32.929 -17.741 1.00 32.75 275 GLU A C 1
ATOM 2160 O O . GLU A 1 275 ? 27.431 31.811 -18.004 1.00 32.75 275 GLU A O 1
ATOM 2165 N N . VAL A 1 276 ? 27.036 33.437 -16.509 1.00 46.38 276 VAL A N 1
ATOM 2166 C CA . VAL A 1 276 ? 27.467 32.703 -15.315 1.00 46.38 276 VAL A CA 1
ATOM 2167 C C . VAL A 1 276 ? 26.268 31.894 -14.823 1.00 46.38 276 VAL A C 1
ATOM 2169 O O . VAL A 1 276 ? 25.296 32.477 -14.349 1.00 46.38 276 VAL A O 1
ATOM 2172 N N . GLY A 1 277 ? 26.340 30.567 -14.939 1.00 34.56 277 GLY A N 1
ATOM 2173 C CA . GLY A 1 277 ? 25.323 29.640 -14.445 1.00 34.56 277 GLY A CA 1
ATOM 2174 C C . GLY A 1 277 ? 25.878 28.223 -14.267 1.00 34.56 277 GLY A C 1
ATOM 2175 O O . GLY A 1 277 ? 26.136 27.541 -15.249 1.00 34.56 277 GLY A O 1
ATOM 2176 N N . ASP A 1 278 ? 26.048 27.840 -12.999 1.00 35.59 278 ASP A N 1
ATOM 2177 C CA . ASP A 1 278 ? 26.356 26.525 -12.407 1.00 35.59 278 ASP A CA 1
ATOM 2178 C C . ASP A 1 278 ? 27.563 25.701 -12.905 1.00 35.59 278 ASP A C 1
ATOM 2180 O O . ASP A 1 278 ? 27.554 25.009 -13.919 1.00 35.59 278 ASP A O 1
ATOM 2184 N N . GLU A 1 279 ? 28.594 25.674 -12.053 1.00 44.22 279 GLU A N 1
ATOM 2185 C CA . GLU A 1 279 ? 29.888 25.004 -12.227 1.00 44.22 279 GLU A CA 1
ATOM 2186 C C . GLU A 1 279 ? 29.906 23.499 -11.874 1.00 44.22 279 GLU A C 1
ATOM 2188 O O . GLU A 1 279 ? 30.957 22.968 -11.533 1.00 44.22 279 GLU A O 1
ATOM 2193 N N . ASN A 1 280 ? 28.798 22.757 -11.960 1.00 48.53 280 ASN A N 1
ATOM 2194 C CA . ASN A 1 280 ? 28.839 21.297 -11.776 1.00 48.53 280 ASN A CA 1
ATOM 2195 C C . ASN A 1 280 ? 27.790 20.581 -12.633 1.00 48.53 280 ASN A C 1
ATOM 2197 O O . ASN A 1 280 ? 26.648 20.402 -12.223 1.00 48.53 280 ASN A O 1
ATOM 2201 N N . GLY A 1 281 ? 28.196 20.102 -13.806 1.00 47.41 281 GLY A N 1
ATOM 2202 C CA . GLY A 1 281 ? 27.358 19.230 -14.620 1.00 47.41 281 GLY A CA 1
ATOM 2203 C C . GLY A 1 281 ? 28.106 18.722 -15.838 1.00 47.41 281 GLY A C 1
ATOM 2204 O O . GLY A 1 281 ? 28.101 19.369 -16.880 1.00 47.41 281 GLY A O 1
ATOM 2205 N N . ASP A 1 282 ? 28.762 17.567 -15.692 1.00 56.44 282 ASP A N 1
ATOM 2206 C CA . ASP A 1 282 ? 29.233 16.736 -16.807 1.00 56.44 282 ASP A CA 1
ATOM 2207 C C . ASP A 1 282 ? 28.144 16.740 -17.887 1.00 56.44 282 ASP A C 1
ATOM 2209 O O . ASP A 1 282 ? 26.988 16.513 -17.541 1.00 56.44 282 ASP A O 1
ATOM 2213 N N . GLY A 1 283 ? 28.469 17.110 -19.132 1.00 66.62 283 GLY A N 1
ATOM 2214 C CA . GLY A 1 283 ? 27.509 17.489 -20.179 1.00 66.62 283 GLY A CA 1
ATOM 2215 C C . GLY A 1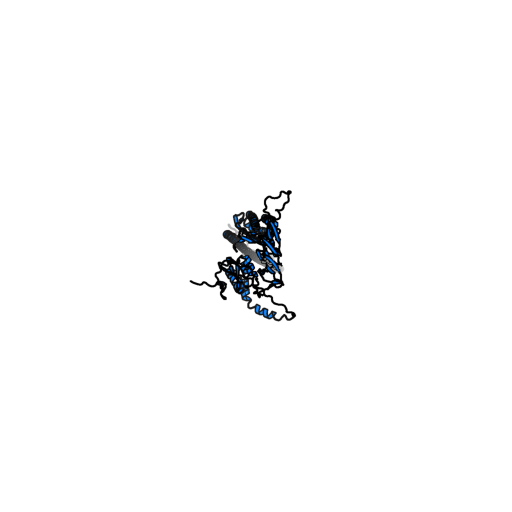 283 ? 26.544 16.367 -20.567 1.00 66.62 283 GLY A C 1
ATOM 2216 O O . GLY A 1 283 ? 26.641 15.817 -21.656 1.00 66.62 283 GLY A O 1
ATOM 2217 N N . ILE A 1 284 ? 25.623 16.006 -19.682 1.00 82.50 284 ILE A N 1
ATOM 2218 C CA . ILE A 1 284 ? 24.701 14.883 -19.758 1.00 82.50 284 ILE A CA 1
ATOM 2219 C C . ILE A 1 284 ? 23.299 15.479 -19.794 1.00 82.50 284 ILE A C 1
ATOM 2221 O O . ILE A 1 284 ? 22.829 16.100 -18.845 1.00 82.50 284 ILE A O 1
ATOM 2225 N N . SER A 1 285 ? 22.625 15.285 -20.918 1.00 85.81 285 SER A N 1
ATOM 2226 C CA . SER A 1 285 ? 21.207 15.585 -21.075 1.00 85.81 285 SER A CA 1
ATOM 2227 C C . SER A 1 285 ? 20.359 14.466 -20.468 1.00 85.81 285 SER A C 1
ATOM 2229 O O . SER A 1 285 ? 20.698 13.287 -20.593 1.00 85.81 285 SER A O 1
ATOM 2231 N N . ARG A 1 286 ? 19.252 14.833 -19.816 1.00 89.19 286 ARG A N 1
ATOM 2232 C CA . ARG A 1 286 ? 18.235 13.912 -19.291 1.00 89.19 286 ARG A CA 1
ATOM 2233 C C . ARG A 1 286 ? 16.930 14.142 -20.045 1.00 89.19 286 ARG A C 1
ATOM 2235 O O . ARG A 1 286 ? 16.486 15.283 -20.139 1.00 89.19 286 ARG A O 1
ATOM 2242 N N . ARG A 1 287 ? 16.294 13.075 -20.527 1.00 90.06 287 ARG A N 1
ATOM 2243 C CA . ARG A 1 287 ? 14.950 13.115 -21.124 1.00 90.06 287 ARG A CA 1
ATOM 2244 C C . ARG A 1 287 ? 14.080 11.980 -20.597 1.00 90.06 287 ARG A C 1
ATOM 2246 O O . ARG A 1 287 ? 14.587 10.910 -20.267 1.00 90.06 287 ARG A O 1
ATOM 2253 N N . VAL A 1 288 ? 12.772 12.207 -20.541 1.00 91.69 288 VAL A N 1
ATOM 2254 C CA . VAL A 1 288 ? 11.781 11.193 -20.160 1.00 91.69 288 VAL A CA 1
ATOM 2255 C C . VAL A 1 288 ? 10.990 10.802 -21.401 1.00 91.69 288 VAL A C 1
ATOM 2257 O O . VAL A 1 288 ? 10.503 11.667 -22.128 1.00 91.69 288 VAL A O 1
ATOM 2260 N N . PHE A 1 289 ? 10.886 9.504 -21.666 1.00 92.44 289 PHE A N 1
ATOM 2261 C CA . PHE A 1 289 ? 10.064 8.969 -22.743 1.00 92.44 289 PHE A CA 1
ATOM 2262 C C . PHE A 1 289 ? 8.807 8.335 -22.149 1.00 92.44 289 PHE A C 1
ATOM 2264 O O . PHE A 1 289 ? 8.909 7.400 -21.356 1.00 92.44 289 PHE A O 1
ATOM 2271 N N . TYR A 1 290 ? 7.639 8.837 -22.549 1.00 92.25 290 TYR A N 1
ATOM 2272 C CA . TYR A 1 290 ? 6.331 8.352 -22.111 1.00 92.25 290 TYR A CA 1
ATOM 2273 C C . TYR A 1 290 ? 5.749 7.375 -23.138 1.00 92.25 290 TYR A C 1
ATOM 2275 O O . TYR A 1 290 ? 5.807 7.625 -24.344 1.00 92.25 290 TYR A O 1
ATOM 2283 N N . GLY A 1 291 ? 5.188 6.264 -22.666 1.00 88.88 291 GLY A N 1
ATOM 2284 C CA . GLY A 1 291 ? 4.395 5.350 -23.481 1.00 88.88 291 GLY A CA 1
ATOM 2285 C C . GLY A 1 291 ? 2.983 5.890 -23.774 1.00 88.88 291 GLY A C 1
ATOM 2286 O O . GLY A 1 291 ? 2.587 6.927 -23.240 1.00 88.88 291 GLY A O 1
ATOM 2287 N N . PRO A 1 292 ? 2.186 5.199 -24.608 1.00 91.44 292 PRO A N 1
ATOM 2288 C CA . PRO A 1 292 ? 2.499 3.938 -25.269 1.00 91.44 292 PRO A CA 1
ATOM 2289 C C . PRO A 1 292 ? 3.394 4.139 -26.498 1.00 91.44 292 PRO A C 1
ATOM 2291 O O . PRO A 1 292 ? 3.162 5.019 -27.326 1.00 91.44 292 PRO A O 1
ATOM 2294 N N . GLY A 1 293 ? 4.415 3.303 -26.655 1.00 90.69 293 GLY A N 1
ATOM 2295 C CA . GLY A 1 293 ? 5.333 3.422 -27.784 1.00 90.69 293 GLY A CA 1
ATOM 2296 C C . GLY A 1 293 ? 6.492 2.444 -27.726 1.00 90.69 293 GLY A C 1
ATOM 2297 O O . GLY A 1 293 ? 6.622 1.661 -26.792 1.00 90.69 293 GLY A O 1
ATOM 2298 N N . ILE A 1 294 ? 7.344 2.484 -28.747 1.00 90.69 294 ILE A N 1
ATOM 2299 C CA . ILE A 1 294 ? 8.559 1.669 -28.797 1.00 90.69 294 ILE A CA 1
ATOM 2300 C C . ILE A 1 294 ? 9.746 2.598 -28.615 1.00 90.69 294 ILE A C 1
ATOM 2302 O O . ILE A 1 294 ? 10.015 3.460 -29.457 1.00 90.69 294 ILE A O 1
ATOM 2306 N N . PHE A 1 295 ? 10.435 2.424 -27.496 1.00 92.44 295 PHE A N 1
ATOM 2307 C CA . PHE A 1 295 ? 11.628 3.165 -27.156 1.00 92.44 295 PHE A CA 1
ATOM 2308 C C . PHE A 1 295 ? 12.875 2.458 -27.699 1.00 92.44 295 PHE A C 1
ATOM 2310 O O . PHE A 1 295 ? 13.056 1.250 -27.547 1.00 92.44 295 PHE A O 1
ATOM 2317 N N . ILE A 1 296 ? 13.743 3.231 -28.350 1.00 90.56 296 ILE A N 1
ATOM 2318 C CA . ILE A 1 296 ? 15.039 2.783 -28.863 1.00 90.56 296 ILE A CA 1
ATOM 2319 C C . ILE A 1 296 ? 16.051 3.850 -28.455 1.00 90.56 296 ILE A C 1
ATOM 2321 O O . ILE A 1 296 ? 15.954 4.985 -28.931 1.00 90.56 296 ILE A O 1
ATOM 2325 N N . ALA A 1 297 ? 16.994 3.477 -27.589 1.00 88.94 297 ALA A N 1
ATOM 2326 C CA . ALA A 1 297 ? 18.069 4.356 -27.142 1.00 88.94 297 ALA A CA 1
ATOM 2327 C C . ALA A 1 297 ? 18.964 4.744 -28.322 1.00 88.94 297 ALA A C 1
ATOM 2329 O O . ALA A 1 297 ? 19.272 3.909 -29.176 1.00 88.94 297 ALA A O 1
ATOM 2330 N N . GLU A 1 298 ? 19.383 6.001 -28.386 1.00 88.31 298 GLU A N 1
ATOM 2331 C CA . GLU A 1 298 ? 20.362 6.449 -29.370 1.00 88.31 298 GLU A CA 1
ATOM 2332 C C . GLU A 1 298 ? 21.788 6.044 -28.959 1.00 88.31 298 GLU A C 1
ATOM 2334 O O . GLU A 1 298 ? 22.060 5.768 -27.787 1.00 88.31 298 GLU A O 1
ATOM 2339 N N . PRO A 1 299 ? 22.731 5.962 -29.912 1.00 85.12 299 PRO A N 1
ATOM 2340 C CA . PRO A 1 299 ? 24.130 5.702 -29.596 1.00 85.12 299 PRO A CA 1
ATOM 2341 C C . PRO A 1 299 ? 24.681 6.705 -28.573 1.00 85.12 299 PRO A C 1
ATOM 2343 O O . PRO A 1 299 ? 24.699 7.907 -28.820 1.00 85.12 299 PRO A O 1
ATOM 2346 N N . GLY A 1 300 ? 25.159 6.207 -27.431 1.00 84.50 300 GLY A N 1
ATOM 2347 C CA . GLY A 1 300 ? 25.661 7.046 -26.336 1.00 84.50 300 GLY A CA 1
ATOM 2348 C C . GLY A 1 300 ? 24.609 7.444 -25.297 1.00 84.50 300 GLY A C 1
ATOM 2349 O O . GLY A 1 300 ? 24.964 8.109 -24.323 1.00 84.50 300 GLY A O 1
ATOM 2350 N N . GLU A 1 301 ? 23.358 7.010 -25.465 1.00 89.88 301 GLU A N 1
ATOM 2351 C CA . GLU A 1 301 ? 22.333 7.077 -24.429 1.00 89.88 301 GLU A CA 1
ATOM 2352 C C . GLU A 1 301 ? 22.302 5.805 -23.570 1.00 89.88 301 GLU A C 1
ATOM 2354 O O . GLU A 1 301 ? 22.590 4.703 -24.044 1.00 89.88 301 GLU A O 1
ATOM 2359 N N . TRP A 1 302 ? 21.924 5.949 -22.302 1.00 89.38 302 TRP A N 1
ATOM 2360 C CA . TRP A 1 302 ? 21.673 4.837 -21.387 1.00 89.38 302 TRP A CA 1
ATOM 2361 C C . TRP A 1 302 ? 20.429 5.093 -20.534 1.00 89.38 302 TRP A C 1
ATOM 2363 O O . TRP A 1 302 ? 20.016 6.235 -20.322 1.00 89.38 302 TRP A O 1
ATOM 2373 N N . LEU A 1 303 ? 19.825 4.011 -20.046 1.00 91.62 303 LEU A N 1
ATOM 2374 C CA . LEU A 1 303 ? 18.631 4.068 -19.207 1.00 91.62 303 LEU A CA 1
ATOM 2375 C C . LEU A 1 303 ? 18.987 4.350 -17.746 1.00 91.62 303 LEU A C 1
ATOM 2377 O O . LEU A 1 303 ? 20.005 3.876 -17.238 1.00 91.62 303 LEU A O 1
ATOM 2381 N N . HIS A 1 304 ? 18.134 5.109 -17.058 1.00 90.62 304 HIS A N 1
ATOM 2382 C CA . HIS A 1 304 ? 18.183 5.212 -15.605 1.00 90.62 304 HIS A CA 1
ATOM 2383 C C . HIS A 1 304 ? 17.767 3.877 -14.985 1.00 90.62 304 HIS A C 1
ATOM 2385 O O . HIS A 1 304 ? 16.704 3.346 -15.303 1.00 90.62 304 HIS A O 1
ATOM 2391 N N . GLN A 1 305 ? 18.568 3.375 -14.050 1.00 92.44 305 GLN A N 1
ATOM 2392 C CA . GLN A 1 305 ? 18.190 2.237 -13.226 1.00 92.44 305 GLN A CA 1
ATOM 2393 C C . GLN A 1 305 ? 17.711 2.740 -11.865 1.00 92.44 305 GLN A C 1
ATOM 2395 O O . GLN A 1 305 ? 18.507 3.196 -11.045 1.00 92.44 305 GLN A O 1
ATOM 2400 N N . PHE A 1 306 ? 16.410 2.628 -11.621 1.00 90.88 306 PHE A N 1
ATOM 2401 C CA . PHE A 1 306 ? 15.812 2.922 -10.328 1.00 90.88 306 PHE A CA 1
ATOM 2402 C C . PHE A 1 306 ? 16.213 1.858 -9.311 1.00 90.88 306 PHE A C 1
ATOM 2404 O O . PHE A 1 306 ? 16.311 0.674 -9.642 1.00 90.88 306 PHE A O 1
ATOM 2411 N N . SER A 1 307 ? 16.426 2.274 -8.063 1.00 90.31 307 SER A N 1
ATOM 2412 C CA . SER A 1 307 ? 16.766 1.380 -6.956 1.00 90.31 307 SER A CA 1
ATOM 2413 C C . SER A 1 307 ? 16.012 1.788 -5.695 1.00 90.31 307 SER A C 1
ATOM 2415 O O . SER A 1 307 ? 16.564 2.489 -4.851 1.00 90.31 307 SER A O 1
ATOM 2417 N N . TRP A 1 308 ? 14.770 1.331 -5.566 1.00 90.44 308 TRP A N 1
ATOM 2418 C CA . TRP A 1 308 ? 13.854 1.735 -4.494 1.00 90.44 308 TRP A CA 1
ATOM 2419 C C . TRP A 1 308 ? 13.772 0.714 -3.357 1.00 90.44 308 TRP A C 1
ATOM 2421 O O . TRP A 1 308 ? 14.217 -0.435 -3.496 1.00 90.44 308 TRP A O 1
ATOM 2431 N N . HIS A 1 309 ? 13.154 1.112 -2.241 1.00 86.44 309 HIS A N 1
ATOM 2432 C CA . HIS A 1 309 ? 12.797 0.187 -1.166 1.00 86.44 309 HIS A CA 1
ATOM 2433 C C . HIS A 1 309 ? 11.878 -0.931 -1.682 1.00 86.44 309 HIS A C 1
ATOM 2435 O O . HIS A 1 309 ? 10.896 -0.677 -2.383 1.00 86.44 309 HIS A O 1
ATOM 2441 N N . ALA A 1 310 ? 12.160 -2.177 -1.292 1.00 82.44 310 ALA A N 1
ATOM 2442 C CA . ALA A 1 310 ? 11.267 -3.308 -1.545 1.00 82.44 310 ALA A CA 1
ATOM 2443 C C . ALA A 1 310 ? 10.632 -3.816 -0.257 1.00 82.44 310 ALA A C 1
ATOM 2445 O O . ALA A 1 310 ? 11.222 -3.748 0.823 1.00 82.44 310 ALA A O 1
ATOM 2446 N N . SER A 1 311 ? 9.436 -4.376 -0.403 1.00 78.75 311 SER A N 1
ATOM 2447 C CA . SER A 1 311 ? 8.800 -5.165 0.644 1.00 78.75 311 SER A CA 1
ATOM 2448 C C . SER A 1 311 ? 9.577 -6.466 0.847 1.00 78.75 311 SER A C 1
ATOM 2450 O O . SER A 1 311 ? 9.810 -7.214 -0.100 1.00 78.75 311 SER A O 1
ATOM 2452 N N . HIS A 1 312 ? 9.958 -6.745 2.085 1.00 69.88 312 HIS A N 1
ATOM 2453 C CA . HIS A 1 312 ? 10.588 -7.982 2.510 1.00 69.88 312 HIS A CA 1
ATOM 2454 C C . HIS A 1 312 ? 9.899 -8.481 3.781 1.00 69.88 312 HIS A C 1
ATOM 2456 O O . HIS A 1 312 ? 9.775 -7.741 4.752 1.00 69.88 312 HIS A O 1
ATOM 2462 N N . GLY A 1 313 ? 9.452 -9.733 3.784 1.00 59.34 313 GLY A N 1
ATOM 2463 C CA . GLY A 1 313 ? 8.677 -10.311 4.884 1.00 59.34 313 GLY A CA 1
ATOM 2464 C C . GLY A 1 313 ? 7.356 -10.913 4.404 1.00 59.34 313 GLY A C 1
ATOM 2465 O O . GLY A 1 313 ? 6.856 -10.561 3.338 1.00 59.34 313 GLY A O 1
ATOM 2466 N N . GLY A 1 314 ? 6.845 -11.877 5.171 1.00 63.31 314 GLY A N 1
ATOM 2467 C CA . GLY A 1 314 ? 5.606 -12.604 4.885 1.00 63.31 314 GLY A CA 1
ATOM 2468 C C . GLY A 1 314 ? 4.431 -12.128 5.742 1.00 63.31 314 GLY A C 1
ATOM 2469 O O . GLY A 1 314 ? 4.353 -10.974 6.155 1.00 63.31 314 GLY A O 1
ATOM 2470 N N . SER A 1 315 ? 3.529 -13.048 6.074 1.00 50.75 315 SER A N 1
ATOM 2471 C CA . SER A 1 315 ? 2.296 -12.801 6.840 1.00 50.75 315 SER A CA 1
ATOM 2472 C C . SER A 1 315 ? 2.504 -12.213 8.247 1.00 50.75 315 SER A C 1
ATOM 2474 O O . SER A 1 315 ? 1.585 -11.612 8.795 1.00 50.75 315 SER A O 1
ATOM 2476 N N . ARG A 1 316 ? 3.704 -12.337 8.834 1.00 53.12 316 ARG A N 1
ATOM 2477 C CA . ARG A 1 316 ? 4.034 -11.798 10.170 1.00 53.12 316 ARG A CA 1
ATOM 2478 C C . ARG A 1 316 ? 4.441 -10.320 10.186 1.00 53.12 316 ARG A C 1
ATOM 2480 O O . ARG A 1 316 ? 4.514 -9.742 11.267 1.00 53.12 316 ARG A O 1
ATOM 2487 N N . GLY A 1 317 ? 4.681 -9.707 9.029 1.00 60.69 317 GLY A N 1
ATOM 2488 C CA . GLY A 1 317 ? 4.965 -8.277 8.932 1.00 60.69 317 GLY A CA 1
ATOM 2489 C C . GLY A 1 317 ? 5.823 -7.924 7.725 1.00 60.69 317 GLY A C 1
ATOM 2490 O O . GLY A 1 317 ? 6.705 -8.685 7.323 1.00 60.69 317 GLY A O 1
ATOM 2491 N N . ILE A 1 318 ? 5.582 -6.737 7.178 1.00 71.56 318 ILE A N 1
ATOM 2492 C CA . ILE A 1 318 ? 6.233 -6.237 5.968 1.00 71.56 318 ILE A CA 1
ATOM 2493 C C . ILE A 1 318 ? 7.314 -5.240 6.374 1.00 71.56 318 ILE A C 1
ATOM 2495 O O . ILE A 1 318 ? 7.029 -4.189 6.936 1.00 71.56 318 ILE A O 1
ATOM 2499 N N . GLU A 1 319 ? 8.570 -5.571 6.094 1.00 77.19 319 GLU A N 1
ATOM 2500 C CA . GLU A 1 319 ? 9.711 -4.682 6.302 1.00 77.19 319 GLU A CA 1
ATOM 2501 C C . GLU A 1 319 ? 10.138 -4.059 4.978 1.00 77.19 319 GLU A C 1
ATOM 2503 O O . GLU A 1 319 ? 10.222 -4.738 3.953 1.00 77.19 319 GLU A O 1
ATOM 2508 N N . LYS A 1 320 ? 10.426 -2.761 4.979 1.00 82.25 320 LYS A N 1
ATOM 2509 C CA . LYS A 1 320 ? 10.908 -2.064 3.789 1.00 82.25 320 LYS A CA 1
ATOM 2510 C C . LYS A 1 320 ? 12.426 -2.039 3.819 1.00 82.25 320 LYS A C 1
ATOM 2512 O O . LYS A 1 320 ? 13.018 -1.348 4.640 1.00 82.25 320 LYS A O 1
ATOM 2517 N N . LYS A 1 321 ? 13.056 -2.801 2.924 1.00 82.31 321 LYS A N 1
ATOM 2518 C CA . LYS A 1 321 ? 14.517 -2.833 2.801 1.00 82.31 321 LYS A CA 1
ATOM 2519 C C . LYS A 1 321 ? 14.983 -1.854 1.720 1.00 82.31 321 LYS A C 1
ATOM 2521 O O . LYS A 1 321 ? 14.494 -1.969 0.589 1.00 82.31 321 LYS A O 1
ATOM 2526 N N . PRO A 1 322 ? 15.926 -0.943 2.029 1.00 83.50 322 PRO A N 1
ATOM 2527 C CA . PRO A 1 322 ? 16.520 -0.048 1.042 1.00 83.50 322 PRO A CA 1
ATOM 2528 C C . PRO A 1 322 ? 17.120 -0.816 -0.139 1.00 83.50 322 PRO A C 1
ATOM 2530 O O . PRO A 1 322 ? 17.686 -1.896 0.040 1.00 83.50 322 PRO A O 1
ATOM 2533 N N . HIS A 1 323 ? 17.013 -0.250 -1.344 1.00 82.62 323 HIS A N 1
ATOM 2534 C CA . HIS A 1 323 ? 17.572 -0.805 -2.588 1.00 82.62 323 HIS A CA 1
ATOM 2535 C C . HIS A 1 323 ? 17.117 -2.232 -2.953 1.00 82.62 323 HIS A C 1
ATOM 2537 O O . HIS A 1 323 ? 17.794 -2.931 -3.713 1.00 82.62 323 HIS A O 1
ATOM 2543 N N . GLY A 1 324 ? 15.977 -2.681 -2.428 1.00 78.81 324 GLY A N 1
ATOM 2544 C CA . GLY A 1 324 ? 15.473 -4.028 -2.674 1.00 78.81 324 GLY A CA 1
ATOM 2545 C C . GLY A 1 324 ? 14.858 -4.230 -4.064 1.00 78.81 324 GLY A C 1
ATOM 2546 O O . GLY A 1 324 ? 14.787 -5.369 -4.523 1.00 78.81 324 GLY A O 1
ATOM 2547 N N . ARG A 1 325 ? 14.423 -3.161 -4.751 1.00 84.69 325 ARG A N 1
ATOM 2548 C CA . ARG A 1 325 ? 13.803 -3.239 -6.086 1.00 84.69 325 ARG A CA 1
ATOM 2549 C C . ARG A 1 325 ? 14.625 -2.453 -7.101 1.00 84.69 325 ARG A C 1
ATOM 2551 O O . ARG A 1 325 ? 14.728 -1.235 -6.985 1.00 84.69 325 ARG A O 1
ATOM 2558 N N . LYS A 1 326 ? 15.160 -3.142 -8.116 1.00 89.12 326 LYS A N 1
ATOM 2559 C CA . LYS A 1 326 ? 15.880 -2.529 -9.244 1.00 89.12 326 LYS A CA 1
ATOM 2560 C C . LYS A 1 326 ? 15.098 -2.688 -10.537 1.00 89.12 326 LYS A C 1
ATOM 2562 O O . LYS A 1 326 ? 14.722 -3.806 -10.875 1.00 89.12 326 LYS A O 1
ATOM 2567 N N . PHE A 1 327 ? 14.852 -1.591 -11.241 1.00 91.19 327 PHE A N 1
ATOM 2568 C CA . PHE A 1 327 ? 14.054 -1.592 -12.468 1.00 91.19 327 PHE A CA 1
ATOM 2569 C C . PHE A 1 327 ? 14.373 -0.373 -13.344 1.00 91.19 327 PHE A C 1
ATOM 2571 O O . PHE A 1 327 ? 14.970 0.589 -12.874 1.00 91.19 327 PHE A O 1
ATOM 2578 N N . GLU A 1 328 ? 13.989 -0.417 -14.619 1.00 91.62 328 GLU A N 1
ATOM 2579 C CA . GLU A 1 328 ? 14.269 0.644 -15.608 1.00 91.62 328 GLU A CA 1
ATOM 2580 C C . GLU A 1 328 ? 12.990 1.364 -16.076 1.00 91.62 328 GLU A C 1
ATOM 2582 O O . GLU A 1 328 ? 13.040 2.509 -16.524 1.00 91.62 328 GLU A O 1
ATOM 2587 N N . THR A 1 329 ? 11.831 0.710 -15.936 1.00 91.75 329 THR A N 1
ATOM 2588 C CA . THR A 1 329 ? 10.520 1.217 -16.367 1.00 91.75 329 THR A CA 1
ATOM 2589 C C . THR A 1 329 ? 9.714 1.739 -15.191 1.00 91.75 329 THR A C 1
ATOM 2591 O O . THR A 1 329 ? 9.387 0.999 -14.265 1.00 91.75 329 THR A O 1
ATOM 2594 N N . LEU A 1 330 ? 9.359 3.013 -15.248 1.00 91.00 330 LEU A N 1
ATOM 2595 C CA . LEU A 1 330 ? 8.535 3.693 -14.266 1.00 91.00 330 LEU A CA 1
ATOM 2596 C C . LEU A 1 330 ? 7.054 3.491 -14.588 1.00 91.00 330 LEU A C 1
ATOM 2598 O O . LEU A 1 330 ? 6.627 3.729 -15.716 1.00 91.00 330 LEU A O 1
ATOM 2602 N N . TRP A 1 331 ? 6.272 3.075 -13.598 1.00 88.69 331 TRP A N 1
ATOM 2603 C CA . TRP A 1 331 ? 4.816 2.991 -13.694 1.00 88.69 331 TRP A CA 1
ATOM 2604 C C . TRP A 1 331 ? 4.189 4.285 -13.172 1.00 88.69 331 TRP A C 1
ATOM 2606 O O . TRP A 1 331 ? 4.516 4.728 -12.076 1.00 88.69 331 TRP A O 1
ATOM 2616 N N . LEU A 1 332 ? 3.306 4.889 -13.969 1.00 88.69 332 LEU A N 1
ATOM 2617 C CA . LEU A 1 332 ? 2.637 6.165 -13.681 1.00 88.69 332 LEU A CA 1
ATOM 2618 C C . LEU A 1 332 ? 1.196 5.986 -13.179 1.00 88.69 332 LEU A C 1
ATOM 2620 O O . LEU A 1 332 ? 0.531 6.964 -12.867 1.00 88.69 332 LEU A O 1
ATOM 2624 N N . MET A 1 333 ? 0.691 4.751 -13.133 1.00 89.69 333 MET A N 1
ATOM 2625 C CA . MET A 1 333 ? -0.637 4.462 -12.588 1.00 89.69 333 MET A CA 1
ATOM 2626 C C . MET A 1 333 ? -0.673 4.675 -11.066 1.00 89.69 333 MET A C 1
ATOM 2628 O O . MET A 1 333 ? 0.360 4.505 -10.414 1.00 89.69 333 MET A O 1
ATOM 2632 N N . PRO A 1 334 ? -1.855 4.962 -10.487 1.00 91.62 334 PRO A N 1
ATOM 2633 C CA . PRO A 1 334 ? -2.040 4.921 -9.043 1.00 91.62 334 PRO A CA 1
ATOM 2634 C C . PRO A 1 334 ? -1.616 3.558 -8.490 1.00 91.62 334 PRO A C 1
ATOM 2636 O O . PRO A 1 334 ? -2.054 2.517 -8.985 1.00 91.62 334 PRO A O 1
ATOM 2639 N N . ASP A 1 335 ? -0.778 3.576 -7.462 1.00 90.44 335 ASP A N 1
ATOM 2640 C CA . ASP A 1 335 ? -0.241 2.385 -6.814 1.00 90.44 335 ASP A CA 1
ATOM 2641 C C . ASP A 1 335 ? -0.545 2.411 -5.311 1.00 90.44 335 ASP A C 1
ATOM 2643 O O . ASP A 1 335 ? -0.962 3.420 -4.729 1.00 90.44 335 ASP A O 1
ATOM 2647 N N . GLN A 1 336 ? -0.366 1.262 -4.674 1.00 91.88 336 GLN A N 1
ATOM 2648 C CA . GLN A 1 336 ? -0.591 1.069 -3.253 1.00 91.88 336 GLN A CA 1
ATOM 2649 C C . GLN A 1 336 ? 0.571 0.310 -2.624 1.00 91.88 336 GLN A C 1
ATOM 2651 O O . GLN A 1 336 ? 1.123 -0.633 -3.192 1.00 91.88 336 GLN A O 1
ATOM 2656 N N . MET A 1 337 ? 0.908 0.662 -1.388 1.00 89.69 337 MET A N 1
ATOM 2657 C CA . MET A 1 337 ? 1.895 -0.081 -0.616 1.00 89.69 337 MET A CA 1
ATOM 2658 C C . MET A 1 337 ? 1.439 -0.336 0.809 1.00 89.69 337 MET A C 1
ATOM 2660 O O . MET A 1 337 ? 0.862 0.526 1.466 1.00 89.69 337 MET A O 1
ATOM 2664 N N . TYR A 1 338 ? 1.780 -1.517 1.310 1.00 90.75 338 TYR A N 1
ATOM 2665 C CA . TYR A 1 338 ? 1.706 -1.814 2.733 1.00 90.75 338 TYR A CA 1
ATOM 2666 C C . TYR A 1 338 ? 2.945 -1.289 3.450 1.00 90.75 338 TYR A C 1
ATOM 2668 O O . TYR A 1 338 ? 4.063 -1.448 2.943 1.00 90.75 338 TYR A O 1
ATOM 2676 N N . HIS A 1 339 ? 2.734 -0.703 4.623 1.00 90.56 339 HIS A N 1
ATOM 2677 C CA . HIS A 1 339 ? 3.778 -0.205 5.506 1.00 90.56 339 HIS A CA 1
ATOM 2678 C C . HIS A 1 339 ? 3.426 -0.521 6.959 1.00 90.56 339 HIS A C 1
ATOM 2680 O O . HIS A 1 339 ? 2.412 -0.046 7.468 1.00 90.56 339 HIS A O 1
ATOM 2686 N N . ASP A 1 340 ? 4.270 -1.310 7.618 1.00 91.00 340 ASP A N 1
ATOM 2687 C CA . ASP A 1 340 ? 4.119 -1.629 9.034 1.00 91.00 340 ASP A CA 1
ATOM 2688 C C . ASP A 1 340 ? 5.104 -0.779 9.842 1.00 91.00 340 ASP A C 1
ATOM 2690 O O . ASP A 1 340 ? 6.320 -0.971 9.770 1.00 91.00 340 ASP A O 1
ATOM 2694 N N . VAL A 1 341 ? 4.579 0.152 10.636 1.00 91.19 341 VAL A N 1
ATOM 2695 C CA . VAL A 1 341 ? 5.373 0.948 11.573 1.00 91.19 341 VAL A CA 1
ATOM 2696 C C . VAL A 1 341 ? 5.552 0.136 12.850 1.00 91.19 341 VAL A C 1
ATOM 2698 O O . VAL A 1 341 ? 4.610 -0.033 13.623 1.00 91.19 341 VAL A O 1
ATOM 2701 N N . ARG A 1 342 ? 6.751 -0.410 13.048 1.00 88.94 342 ARG A N 1
ATOM 2702 C CA . ARG A 1 342 ? 7.094 -1.239 14.211 1.00 88.94 342 ARG A CA 1
ATOM 2703 C C . ARG A 1 342 ? 7.559 -0.390 15.391 1.00 88.94 342 ARG A C 1
ATOM 2705 O O . ARG A 1 342 ? 7.984 0.748 15.211 1.00 88.94 342 ARG A O 1
ATOM 2712 N N . ASP A 1 343 ? 7.505 -0.993 16.576 1.00 86.88 343 ASP A N 1
ATOM 2713 C CA . ASP A 1 343 ? 8.098 -0.475 17.815 1.00 86.88 343 ASP A CA 1
ATOM 2714 C C . ASP A 1 343 ? 7.647 0.943 18.201 1.00 86.88 343 ASP A C 1
ATOM 2716 O O . ASP A 1 343 ? 8.398 1.732 18.779 1.00 86.88 343 ASP A O 1
ATOM 2720 N N . VAL A 1 344 ? 6.391 1.266 17.900 1.00 91.50 344 VAL A N 1
ATOM 2721 C CA . VAL A 1 344 ? 5.786 2.555 18.221 1.00 91.50 344 VAL A CA 1
ATOM 2722 C C . VAL A 1 344 ? 5.353 2.557 19.681 1.00 91.50 344 VAL A C 1
ATOM 2724 O O . VAL A 1 344 ? 4.682 1.629 20.121 1.00 91.50 344 VAL A O 1
ATOM 2727 N N . ARG A 1 345 ? 5.711 3.598 20.436 1.00 91.69 345 ARG A N 1
ATOM 2728 C CA . ARG A 1 345 ? 5.334 3.732 21.849 1.00 91.69 345 ARG A CA 1
ATOM 2729 C C . ARG A 1 345 ? 4.208 4.741 22.032 1.00 91.69 345 ARG A C 1
ATOM 2731 O O . ARG A 1 345 ? 4.241 5.825 21.446 1.00 91.69 345 ARG A O 1
ATOM 2738 N N . THR A 1 346 ? 3.226 4.376 22.844 1.00 92.12 346 THR A N 1
ATOM 2739 C CA . THR A 1 346 ? 2.195 5.287 23.357 1.00 92.12 346 THR A CA 1
ATOM 2740 C C . THR A 1 346 ? 2.714 6.073 24.566 1.00 92.12 346 THR A C 1
ATOM 2742 O O . THR A 1 346 ? 3.789 5.787 25.100 1.00 92.12 346 THR A O 1
ATOM 2745 N N . ALA A 1 347 ? 1.951 7.066 25.024 1.00 91.88 347 ALA A N 1
ATOM 2746 C CA . ALA A 1 347 ? 2.289 7.884 26.191 1.00 91.88 347 ALA A CA 1
ATOM 2747 C C . ALA A 1 347 ? 2.400 7.073 27.502 1.00 91.88 347 ALA A C 1
ATOM 2749 O O . ALA A 1 347 ? 3.119 7.473 28.415 1.00 91.88 347 ALA A O 1
ATOM 2750 N N . ASP A 1 348 ? 1.716 5.930 27.585 1.00 88.69 348 ASP A N 1
ATOM 2751 C CA . ASP A 1 348 ? 1.757 4.956 28.685 1.00 88.69 348 ASP A CA 1
ATOM 2752 C C . ASP A 1 348 ? 2.778 3.818 28.466 1.00 88.69 348 ASP A C 1
ATOM 2754 O O . ASP A 1 348 ? 2.736 2.806 29.161 1.00 88.69 348 ASP A O 1
ATOM 2758 N N . ASP A 1 349 ? 3.718 3.993 27.529 1.00 85.19 349 ASP A N 1
ATOM 2759 C CA . ASP A 1 349 ? 4.816 3.062 27.209 1.00 85.19 349 ASP A CA 1
ATOM 2760 C C . ASP A 1 349 ? 4.366 1.693 26.653 1.00 85.19 349 ASP A C 1
ATOM 2762 O O . ASP A 1 349 ? 5.124 0.719 26.660 1.00 85.19 349 ASP A O 1
ATOM 2766 N N . ALA A 1 350 ? 3.150 1.606 26.101 1.00 85.88 350 ALA A N 1
ATOM 2767 C CA . ALA A 1 350 ? 2.724 0.435 25.345 1.00 85.88 350 ALA A CA 1
ATOM 2768 C C . ALA A 1 350 ? 3.427 0.416 23.982 1.00 85.88 350 ALA A C 1
ATOM 2770 O O . ALA A 1 350 ? 3.342 1.364 23.201 1.00 85.88 350 ALA A O 1
ATOM 2771 N N . VAL A 1 351 ? 4.112 -0.688 23.684 1.00 90.12 351 VAL A N 1
ATOM 2772 C CA . VAL A 1 351 ? 4.743 -0.908 22.380 1.00 90.12 351 VAL A CA 1
ATOM 2773 C C . VAL A 1 351 ? 3.713 -1.500 21.426 1.00 90.12 351 VAL A C 1
ATOM 2775 O O . VAL A 1 351 ? 3.113 -2.529 21.726 1.00 90.12 351 VAL A O 1
ATOM 2778 N N . LEU A 1 352 ? 3.527 -0.876 20.270 1.00 90.38 352 LEU A N 1
ATOM 2779 C CA . LEU A 1 352 ? 2.573 -1.262 19.238 1.00 90.38 352 LEU A CA 1
ATOM 2780 C C . LEU A 1 352 ? 3.260 -1.314 17.871 1.00 90.38 352 LEU A C 1
ATOM 2782 O O . LEU A 1 352 ? 4.221 -0.602 17.590 1.00 90.38 352 LEU A O 1
ATOM 2786 N N . THR A 1 353 ? 2.725 -2.147 16.988 1.00 91.19 353 THR A N 1
ATOM 2787 C CA . THR A 1 353 ? 3.031 -2.146 15.557 1.00 91.19 353 THR A CA 1
ATOM 2788 C C . THR A 1 353 ? 1.797 -1.686 14.801 1.00 91.19 353 THR A C 1
ATOM 2790 O O . THR A 1 353 ? 0.769 -2.353 14.850 1.00 91.19 353 THR A O 1
ATOM 2793 N N . ILE A 1 354 ? 1.870 -0.566 14.093 1.00 91.44 354 ILE A N 1
ATOM 2794 C CA . ILE A 1 354 ? 0.738 -0.006 13.348 1.00 91.44 354 ILE A CA 1
ATOM 2795 C C . ILE A 1 354 ? 0.843 -0.420 11.886 1.00 91.44 354 ILE A C 1
ATOM 2797 O O . ILE A 1 354 ? 1.864 -0.190 11.245 1.00 91.44 354 ILE A O 1
ATOM 2801 N N . ARG A 1 355 ? -0.218 -1.032 11.354 1.00 92.19 355 ARG A N 1
ATOM 2802 C CA . ARG A 1 355 ? -0.268 -1.528 9.975 1.00 92.19 355 ARG A CA 1
ATOM 2803 C C . ARG A 1 355 ? -1.034 -0.551 9.100 1.00 92.19 355 ARG A C 1
ATOM 2805 O O . ARG A 1 355 ? -2.230 -0.332 9.309 1.00 92.19 355 ARG A O 1
ATOM 2812 N N . LEU A 1 356 ? -0.356 0.002 8.104 1.00 92.19 356 LEU A N 1
ATOM 2813 C CA . LEU A 1 356 ? -0.905 0.986 7.180 1.00 92.19 356 LEU A CA 1
ATOM 2814 C C . LEU A 1 356 ? -0.862 0.490 5.740 1.00 92.19 356 LEU A C 1
ATOM 2816 O O . LEU A 1 356 ? -0.051 -0.351 5.343 1.00 92.19 356 LEU A O 1
ATOM 2820 N N . MET A 1 357 ? -1.742 1.070 4.940 1.00 92.06 357 MET A N 1
ATOM 2821 C CA . MET A 1 357 ? -1.771 0.930 3.499 1.00 92.06 357 MET A CA 1
ATOM 2822 C C . MET A 1 357 ? -1.871 2.317 2.877 1.00 92.06 357 MET A C 1
ATOM 2824 O O . MET A 1 357 ? -2.802 3.060 3.165 1.00 92.06 357 MET A O 1
ATOM 2828 N N . ILE A 1 358 ? -0.891 2.684 2.059 1.00 93.44 358 ILE A N 1
ATOM 2829 C CA . ILE A 1 358 ? -0.758 4.027 1.492 1.00 93.44 358 ILE A CA 1
ATOM 2830 C C . ILE A 1 358 ? -1.015 3.934 -0.008 1.00 93.44 358 ILE A C 1
ATOM 2832 O O . ILE A 1 358 ? -0.336 3.173 -0.697 1.00 93.44 358 ILE A O 1
ATOM 2836 N N . PHE A 1 359 ? -1.974 4.717 -0.494 1.00 94.38 359 PHE A N 1
ATOM 2837 C CA . PHE A 1 359 ? -2.305 4.872 -1.908 1.00 94.38 359 PHE A CA 1
ATOM 2838 C C . PHE A 1 359 ? -1.672 6.155 -2.430 1.00 94.38 359 PHE A C 1
ATOM 2840 O O . PHE A 1 359 ? -1.892 7.228 -1.862 1.00 94.38 359 PHE A O 1
ATOM 2847 N N . PHE A 1 360 ? -0.906 6.061 -3.510 1.00 93.94 360 PHE A N 1
ATOM 2848 C CA . PHE A 1 360 ? -0.169 7.190 -4.063 1.00 93.94 360 PHE A CA 1
ATOM 2849 C C . PHE A 1 360 ? -0.110 7.134 -5.589 1.00 93.94 360 PHE A C 1
ATOM 2851 O O . PHE A 1 360 ? -0.214 6.075 -6.199 1.00 93.94 360 PHE A O 1
ATOM 2858 N N . GLU A 1 361 ? 0.063 8.293 -6.207 1.00 93.88 361 GLU A N 1
ATOM 2859 C CA . GLU A 1 361 ? 0.126 8.464 -7.657 1.00 93.88 361 GLU A CA 1
ATOM 2860 C C . GLU A 1 361 ? 1.264 9.422 -8.017 1.00 93.88 361 GLU A C 1
ATOM 2862 O O . GLU A 1 361 ? 1.543 10.377 -7.282 1.00 93.88 361 GLU A O 1
ATOM 2867 N N . LEU A 1 362 ? 1.960 9.145 -9.122 1.00 92.38 362 LEU A N 1
ATOM 2868 C CA . LEU A 1 362 ? 3.058 9.976 -9.607 1.00 92.38 362 LEU A CA 1
ATOM 2869 C C . LEU A 1 362 ? 2.546 10.989 -10.633 1.00 92.38 362 LEU A C 1
ATOM 2871 O O . LEU A 1 362 ? 2.252 10.627 -11.769 1.00 92.38 362 LEU A O 1
ATOM 2875 N N . ASN A 1 363 ? 2.523 12.267 -10.251 1.00 90.38 363 ASN A N 1
ATOM 2876 C CA . ASN A 1 363 ? 2.073 13.350 -11.128 1.00 90.38 363 ASN A CA 1
ATOM 2877 C C . ASN A 1 363 ? 3.226 13.971 -11.930 1.00 90.38 363 ASN A C 1
ATOM 2879 O O . ASN A 1 363 ? 3.030 14.397 -13.066 1.00 90.38 363 ASN A O 1
ATOM 2883 N N . ASP A 1 364 ? 4.422 14.066 -11.336 1.00 91.31 364 ASP A N 1
ATOM 2884 C CA . ASP A 1 364 ? 5.556 14.794 -11.914 1.00 91.31 364 ASP A CA 1
ATOM 2885 C C . ASP A 1 364 ? 6.872 14.010 -11.776 1.00 91.31 364 ASP A C 1
ATOM 2887 O O . ASP A 1 364 ? 7.531 14.008 -10.731 1.00 91.31 364 ASP A O 1
ATOM 2891 N N . VAL A 1 365 ? 7.261 13.344 -12.867 1.00 90.31 365 VAL A N 1
ATOM 2892 C CA . VAL A 1 365 ? 8.473 12.513 -12.944 1.00 90.31 365 VAL A CA 1
ATOM 2893 C C . VAL A 1 365 ? 9.748 13.353 -12.826 1.00 90.31 365 VAL A C 1
ATOM 2895 O O . VAL A 1 365 ? 10.736 12.901 -12.248 1.00 90.31 365 VAL A O 1
ATOM 2898 N N . GLU A 1 366 ? 9.762 14.577 -13.359 1.00 89.88 366 GLU A N 1
ATOM 2899 C CA . GLU A 1 366 ? 10.963 15.416 -13.347 1.00 89.88 366 GLU A CA 1
ATOM 2900 C C . GLU A 1 366 ? 11.276 15.925 -11.943 1.00 89.88 366 GLU A C 1
ATOM 2902 O O . GLU A 1 366 ? 12.440 15.895 -11.530 1.00 89.88 366 GLU A O 1
ATOM 2907 N N . LYS A 1 367 ? 10.245 16.329 -11.189 1.00 90.88 367 LYS A N 1
ATOM 2908 C CA . LYS A 1 367 ? 10.400 16.683 -9.772 1.00 90.88 367 LYS A CA 1
ATOM 2909 C C . LYS A 1 367 ? 10.921 15.512 -8.958 1.00 90.88 367 LYS A C 1
ATOM 2911 O O . LYS A 1 367 ? 11.902 15.687 -8.239 1.00 90.88 367 LYS A O 1
ATOM 2916 N N . MET A 1 368 ? 10.349 14.318 -9.133 1.00 92.31 368 MET A N 1
ATOM 2917 C CA . MET A 1 368 ? 10.826 13.112 -8.450 1.00 92.31 368 MET A CA 1
ATOM 2918 C C . MET A 1 368 ? 12.333 12.919 -8.651 1.00 92.31 368 MET A C 1
ATOM 2920 O O . MET A 1 368 ? 13.066 12.786 -7.675 1.00 92.31 368 MET A O 1
ATOM 2924 N N . LEU A 1 369 ? 12.802 12.962 -9.903 1.00 88.94 369 LEU A N 1
ATOM 2925 C CA . LEU A 1 369 ? 14.208 12.724 -10.248 1.00 88.94 369 LEU A CA 1
ATOM 2926 C C . LEU A 1 369 ? 15.172 13.802 -9.735 1.00 88.94 369 LEU A C 1
ATOM 2928 O O . LEU A 1 369 ? 16.370 13.539 -9.641 1.00 88.94 369 LEU A O 1
ATOM 2932 N N . ASN A 1 370 ? 14.687 15.018 -9.472 1.00 88.56 370 ASN A N 1
ATOM 2933 C CA . ASN A 1 370 ? 15.496 16.110 -8.927 1.00 88.56 370 ASN A CA 1
ATOM 2934 C C . ASN A 1 370 ? 15.579 16.067 -7.399 1.00 88.56 370 ASN A C 1
ATOM 2936 O O . ASN A 1 370 ? 16.554 16.550 -6.828 1.00 88.56 370 ASN A O 1
ATOM 2940 N N . THR A 1 371 ? 14.549 15.533 -6.744 1.00 89.44 371 THR A N 1
ATOM 2941 C CA . THR A 1 371 ? 14.415 15.597 -5.288 1.00 89.44 371 THR A CA 1
ATOM 2942 C C . THR A 1 371 ? 14.922 14.341 -4.595 1.00 89.44 371 THR A C 1
ATOM 2944 O O . THR A 1 371 ? 15.579 14.459 -3.562 1.00 89.44 371 THR A O 1
ATOM 2947 N N . THR A 1 372 ? 14.635 13.150 -5.129 1.00 87.06 372 THR A N 1
ATOM 2948 C CA . THR A 1 372 ? 14.964 11.892 -4.449 1.00 87.06 372 THR A CA 1
ATOM 2949 C C . THR A 1 372 ? 15.364 10.778 -5.410 1.00 87.06 372 THR A C 1
ATOM 2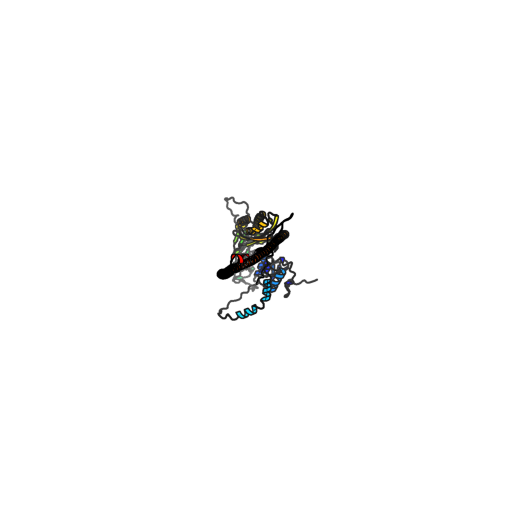951 O O . THR A 1 372 ? 14.959 10.727 -6.571 1.00 87.06 372 THR A O 1
ATOM 2954 N N . HIS A 1 373 ? 16.162 9.845 -4.897 1.00 83.19 373 HIS A N 1
ATOM 2955 C CA . HIS A 1 373 ? 16.478 8.587 -5.568 1.00 83.19 373 HIS A CA 1
ATOM 2956 C C . HIS A 1 373 ? 15.539 7.448 -5.139 1.00 83.19 373 HIS A C 1
ATOM 2958 O O . HIS A 1 373 ? 15.481 6.424 -5.822 1.00 83.19 373 HIS A O 1
ATOM 2964 N N . ASP A 1 374 ? 14.804 7.618 -4.031 1.00 89.38 374 ASP A N 1
ATOM 2965 C CA . ASP A 1 374 ? 13.964 6.580 -3.433 1.00 89.38 374 ASP A CA 1
ATOM 2966 C C . ASP A 1 374 ? 12.700 7.163 -2.765 1.00 89.38 374 ASP A C 1
ATOM 2968 O O . ASP A 1 374 ? 12.662 7.359 -1.546 1.00 89.38 374 ASP A O 1
ATOM 2972 N N . PRO A 1 375 ? 11.635 7.419 -3.548 1.00 90.69 375 PRO A N 1
ATOM 2973 C CA . PRO A 1 375 ? 10.409 8.027 -3.033 1.00 90.69 375 PRO A CA 1
ATOM 2974 C C . PRO A 1 375 ? 9.692 7.131 -2.011 1.00 90.69 375 PRO A C 1
ATOM 2976 O O . PRO A 1 375 ? 9.080 7.627 -1.069 1.00 90.69 375 PRO A O 1
ATOM 2979 N N . ILE A 1 376 ? 9.798 5.804 -2.150 1.00 90.50 376 ILE A N 1
ATOM 2980 C CA . ILE A 1 376 ? 9.174 4.852 -1.222 1.00 90.50 376 ILE A CA 1
ATOM 2981 C C . ILE A 1 376 ? 9.831 4.937 0.158 1.00 90.50 376 ILE A C 1
ATOM 2983 O O . ILE A 1 376 ? 9.128 4.932 1.168 1.00 90.50 376 ILE A O 1
ATOM 2987 N N . GLY A 1 377 ? 11.161 5.047 0.209 1.00 89.56 377 GLY A N 1
ATOM 2988 C CA . GLY A 1 377 ? 11.886 5.274 1.459 1.00 89.56 377 GLY A CA 1
ATOM 2989 C C . GLY A 1 377 ? 11.467 6.575 2.147 1.00 89.56 377 GLY A C 1
ATOM 2990 O O . GLY A 1 377 ? 11.207 6.583 3.351 1.00 89.56 377 GLY A O 1
ATOM 2991 N N . ASP A 1 378 ? 11.321 7.657 1.381 1.00 91.44 378 ASP A N 1
ATOM 2992 C CA . ASP A 1 378 ? 10.885 8.951 1.915 1.00 91.44 378 ASP A CA 1
ATOM 2993 C C . ASP A 1 378 ? 9.465 8.892 2.495 1.00 91.44 378 ASP A C 1
ATOM 2995 O O . ASP A 1 378 ? 9.215 9.441 3.571 1.00 91.44 378 ASP A O 1
ATOM 2999 N N . PHE A 1 379 ? 8.546 8.172 1.843 1.00 93.25 379 PHE A N 1
ATOM 3000 C CA . PHE A 1 379 ? 7.185 7.966 2.352 1.00 93.25 379 PHE A CA 1
ATOM 3001 C C . PHE A 1 379 ? 7.161 7.123 3.618 1.00 93.25 379 PHE A C 1
ATOM 3003 O O . PHE A 1 379 ? 6.458 7.464 4.564 1.00 93.25 379 PHE A O 1
ATOM 3010 N N . VAL A 1 380 ? 7.944 6.046 3.659 1.00 91.62 380 VAL A N 1
ATOM 3011 C CA . VAL A 1 380 ? 8.078 5.183 4.837 1.00 91.62 380 VAL A CA 1
ATOM 3012 C C . VAL A 1 380 ? 8.587 5.981 6.033 1.00 91.62 380 VAL A C 1
ATOM 3014 O O . VAL A 1 380 ? 8.015 5.886 7.119 1.00 91.62 380 VAL A O 1
ATOM 3017 N N . ASN A 1 381 ? 9.615 6.805 5.836 1.00 92.19 381 ASN A N 1
ATOM 3018 C CA . ASN A 1 381 ? 10.182 7.633 6.896 1.00 92.19 381 ASN A CA 1
ATOM 3019 C C . ASN A 1 381 ? 9.182 8.693 7.374 1.00 92.19 381 ASN A C 1
ATOM 3021 O O . ASN A 1 381 ? 8.942 8.805 8.574 1.00 92.19 381 ASN A O 1
ATOM 3025 N N . ALA A 1 382 ? 8.548 9.417 6.448 1.00 94.19 382 ALA A N 1
ATOM 3026 C CA . ALA A 1 382 ? 7.586 10.463 6.785 1.00 94.19 382 ALA A CA 1
ATOM 3027 C C . ALA A 1 382 ? 6.327 9.908 7.473 1.00 94.19 382 ALA A C 1
ATOM 3029 O O . ALA A 1 382 ? 5.919 10.419 8.513 1.00 94.19 382 ALA A O 1
ATOM 3030 N N . ALA A 1 383 ? 5.759 8.816 6.951 1.00 94.06 383 ALA A N 1
ATOM 3031 C CA . ALA A 1 383 ? 4.614 8.148 7.566 1.00 94.06 383 ALA A CA 1
ATOM 3032 C C . ALA A 1 383 ? 4.963 7.593 8.954 1.00 94.06 383 ALA A C 1
ATOM 3034 O O . ALA A 1 383 ? 4.153 7.678 9.870 1.00 94.06 383 ALA A O 1
ATOM 3035 N N . THR A 1 384 ? 6.174 7.055 9.134 1.00 93.44 384 THR A N 1
ATOM 3036 C CA . THR A 1 384 ? 6.648 6.588 10.446 1.00 93.44 384 THR A CA 1
ATOM 3037 C C . THR A 1 384 ? 6.715 7.738 11.447 1.00 93.44 384 THR A C 1
ATOM 3039 O O . THR A 1 384 ? 6.237 7.593 12.568 1.00 93.44 384 THR A O 1
ATOM 3042 N N . SER A 1 385 ? 7.251 8.893 11.048 1.00 94.06 385 SER A N 1
ATOM 3043 C CA . SER A 1 385 ? 7.314 10.079 11.906 1.00 94.06 385 SER A CA 1
ATOM 3044 C C . SER A 1 385 ? 5.930 10.608 12.292 1.00 94.06 385 SER A C 1
ATOM 3046 O O . SER A 1 385 ? 5.704 10.865 13.473 1.00 94.06 385 SER A O 1
ATOM 3048 N N . ASP A 1 386 ? 4.995 10.699 11.341 1.00 94.56 386 ASP A N 1
ATOM 3049 C CA . ASP A 1 386 ? 3.612 11.121 11.613 1.00 94.56 386 ASP A CA 1
ATOM 3050 C C . ASP A 1 386 ? 2.902 10.149 12.578 1.00 94.56 386 ASP A C 1
ATOM 3052 O O . ASP A 1 386 ? 2.237 10.572 13.526 1.00 94.56 386 ASP A O 1
ATOM 3056 N N . VAL A 1 387 ? 3.080 8.834 12.390 1.00 93.50 387 VAL A N 1
ATOM 3057 C CA . VAL A 1 387 ? 2.489 7.810 13.269 1.00 93.50 387 VAL A CA 1
ATOM 3058 C C . VAL A 1 387 ? 3.063 7.881 14.678 1.00 93.50 387 VAL A C 1
ATOM 3060 O O . VAL A 1 387 ? 2.296 7.854 15.637 1.00 93.50 387 VAL A O 1
ATOM 3063 N N . VAL A 1 388 ? 4.386 8.002 14.814 1.00 93.19 388 VAL A N 1
ATOM 3064 C CA . VAL A 1 388 ? 5.053 8.115 16.120 1.00 93.19 388 VAL A CA 1
ATOM 3065 C C . VAL A 1 388 ? 4.606 9.379 16.854 1.00 93.19 388 VAL A C 1
ATOM 3067 O O . VAL A 1 388 ? 4.372 9.341 18.062 1.00 93.19 388 VAL A O 1
ATOM 3070 N N . GLU A 1 389 ? 4.438 10.496 16.144 1.00 93.19 389 GLU A N 1
ATOM 3071 C CA . GLU A 1 389 ? 3.907 11.726 16.731 1.00 93.19 389 GLU A CA 1
ATOM 3072 C C . GLU A 1 389 ? 2.439 11.572 17.164 1.00 93.19 389 GLU A C 1
ATOM 3074 O O . GLU A 1 389 ? 2.048 12.075 18.223 1.00 93.19 389 GLU A O 1
ATOM 3079 N N . PHE A 1 390 ? 1.626 10.869 16.373 1.00 92.25 390 PHE A N 1
ATOM 3080 C CA . PHE A 1 390 ? 0.219 10.623 16.680 1.00 92.25 390 PHE A CA 1
ATOM 3081 C C . PHE A 1 390 ? 0.038 9.738 17.921 1.00 92.25 390 PHE A C 1
ATOM 3083 O O . PHE A 1 390 ? -0.768 10.070 18.797 1.00 92.25 390 PHE A O 1
ATOM 3090 N N . THR A 1 391 ? 0.782 8.634 18.013 1.00 92.00 391 THR A N 1
ATOM 3091 C CA . THR A 1 391 ? 0.699 7.688 19.135 1.00 92.00 391 THR A CA 1
ATOM 3092 C C . THR A 1 391 ? 1.385 8.198 20.387 1.00 92.00 391 THR A C 1
ATOM 3094 O O . THR A 1 391 ? 0.877 7.983 21.480 1.00 92.00 391 THR A O 1
ATOM 3097 N N . GLY A 1 392 ? 2.519 8.891 20.254 1.00 90.75 392 GLY A N 1
ATOM 3098 C CA . GLY A 1 392 ? 3.311 9.338 21.400 1.00 90.75 392 GLY A CA 1
ATOM 3099 C C . GLY A 1 392 ? 2.583 10.353 22.286 1.00 90.75 392 GLY A C 1
ATOM 3100 O O . GLY A 1 392 ? 2.948 10.533 23.443 1.00 90.75 392 GLY A O 1
ATOM 3101 N N . LYS A 1 393 ? 1.537 11.004 21.763 1.00 91.62 393 LYS A N 1
ATOM 3102 C CA . LYS A 1 393 ? 0.695 11.961 22.499 1.00 91.62 393 LYS A CA 1
ATOM 3103 C C . LYS A 1 393 ? -0.503 11.319 23.206 1.00 91.62 393 LYS A C 1
ATOM 3105 O O . LYS A 1 393 ? -1.206 12.029 23.915 1.00 91.62 393 LYS A O 1
ATOM 3110 N N . ARG A 1 394 ? -0.763 10.026 22.988 1.00 92.12 394 ARG A N 1
ATOM 3111 C CA . ARG A 1 394 ? -1.979 9.332 23.436 1.00 92.12 394 ARG A CA 1
ATOM 3112 C C . ARG A 1 394 ? -1.639 8.123 24.280 1.00 92.12 394 ARG A C 1
ATOM 3114 O O . ARG A 1 394 ? -0.664 7.427 24.008 1.00 92.12 394 ARG A O 1
ATOM 3121 N N . THR A 1 395 ? -2.468 7.852 25.274 1.00 91.75 395 THR A N 1
ATOM 3122 C CA . THR A 1 395 ? -2.465 6.559 25.968 1.00 91.75 395 THR A CA 1
ATOM 3123 C C . THR A 1 395 ? -2.997 5.451 25.053 1.00 91.75 395 THR A C 1
ATOM 3125 O O . THR A 1 395 ? -3.620 5.726 24.024 1.00 91.75 395 THR A O 1
ATOM 3128 N N . PHE A 1 396 ? -2.781 4.184 25.411 1.00 87.38 396 PHE A N 1
ATOM 3129 C CA . PHE A 1 396 ? -3.300 3.052 24.641 1.00 87.38 396 PHE A CA 1
ATOM 3130 C C . PHE A 1 396 ? -4.833 3.079 24.481 1.00 87.38 396 PHE A C 1
ATOM 3132 O O . PHE A 1 396 ? -5.357 2.755 23.413 1.00 87.38 396 PHE A O 1
ATOM 3139 N N . GLU A 1 397 ? -5.561 3.497 25.518 1.00 85.06 397 GLU A N 1
ATOM 3140 C CA . GLU A 1 397 ? -7.026 3.572 25.493 1.00 85.06 397 GLU A CA 1
ATOM 3141 C C . GLU A 1 397 ? -7.529 4.700 24.578 1.00 85.06 397 GLU A C 1
ATOM 3143 O O . GLU A 1 397 ? -8.399 4.470 23.735 1.00 85.06 397 GLU A O 1
ATOM 3148 N N . GLU A 1 398 ? -6.921 5.887 24.665 1.00 89.69 398 GLU A N 1
ATOM 3149 C CA . GLU A 1 398 ? -7.215 7.015 23.769 1.00 89.69 398 GLU A CA 1
ATOM 3150 C C . GLU A 1 398 ? -6.871 6.683 22.313 1.00 89.69 398 GLU A C 1
ATOM 3152 O O . GLU A 1 398 ? -7.647 6.972 21.404 1.00 89.69 398 GLU A O 1
ATOM 3157 N N . PHE A 1 399 ? -5.739 6.010 22.081 1.00 90.38 399 PHE A N 1
ATOM 3158 C CA . PHE A 1 399 ? -5.359 5.522 20.758 1.00 90.38 399 PHE A CA 1
ATOM 3159 C C . PHE A 1 399 ? -6.434 4.606 20.164 1.00 90.38 399 PHE A C 1
ATOM 3161 O O . PHE A 1 399 ? -6.801 4.771 19.002 1.00 90.38 399 PHE A O 1
ATOM 3168 N N . LYS A 1 400 ? -6.968 3.669 20.958 1.00 86.25 400 LYS A N 1
ATOM 3169 C CA . LYS A 1 400 ? -8.013 2.735 20.521 1.00 86.25 400 LYS A CA 1
ATOM 3170 C C . LYS A 1 400 ? -9.317 3.457 20.161 1.00 86.25 400 LYS A C 1
ATOM 3172 O O . LYS A 1 400 ? -9.960 3.082 19.181 1.00 86.25 400 LYS A O 1
ATOM 3177 N N . GLY A 1 401 ? -9.682 4.490 20.922 1.00 87.19 401 GLY A N 1
ATOM 3178 C CA . GLY A 1 401 ? -10.857 5.325 20.653 1.00 87.19 401 GLY A CA 1
ATOM 3179 C C . GLY A 1 401 ? -10.724 6.207 19.406 1.00 87.19 401 GLY A C 1
ATOM 3180 O O . GLY A 1 401 ? -11.722 6.481 18.750 1.00 87.19 401 GLY A O 1
ATOM 3181 N N . GLU A 1 402 ? -9.502 6.607 19.045 1.00 89.44 402 GLU A N 1
ATOM 3182 C CA . GLU A 1 402 ? -9.233 7.552 17.949 1.00 89.44 402 GLU A CA 1
ATOM 3183 C C . GLU A 1 402 ? -8.571 6.913 16.715 1.00 89.44 402 GLU A C 1
ATOM 3185 O O . GLU A 1 402 ? -8.010 7.616 15.872 1.00 89.44 402 GLU A O 1
ATOM 3190 N N . THR A 1 403 ? -8.641 5.586 16.560 1.00 87.50 403 THR A N 1
ATOM 3191 C CA . THR A 1 403 ? -8.032 4.880 15.410 1.00 87.50 403 THR A CA 1
ATOM 3192 C C . THR A 1 403 ? -8.540 5.368 14.049 1.00 87.50 403 THR A C 1
ATOM 3194 O O . THR A 1 403 ? -7.798 5.324 13.069 1.00 87.50 403 THR A O 1
ATOM 3197 N N . GLU A 1 404 ? -9.759 5.908 13.977 1.00 87.12 404 GLU A N 1
ATOM 3198 C CA . GLU A 1 404 ? -10.330 6.486 12.753 1.00 87.12 404 GLU A CA 1
ATOM 3199 C C . GLU A 1 404 ? -9.513 7.667 12.209 1.00 87.12 404 GLU A C 1
ATOM 3201 O O . GLU A 1 404 ? -9.440 7.862 10.994 1.00 87.12 404 GLU A O 1
ATOM 3206 N N . MET A 1 405 ? -8.824 8.414 13.078 1.00 89.69 405 MET A N 1
ATOM 3207 C CA . MET A 1 405 ? -7.973 9.538 12.674 1.00 89.69 405 MET A CA 1
ATOM 3208 C C . MET A 1 405 ? -6.758 9.086 11.855 1.00 89.69 405 MET A C 1
ATOM 3210 O O . MET A 1 405 ? -6.234 9.868 11.065 1.00 89.69 405 MET A O 1
ATOM 3214 N N . LEU A 1 406 ? -6.329 7.824 11.975 1.00 89.25 406 LEU A N 1
ATOM 3215 C CA . LEU A 1 406 ? -5.264 7.249 11.142 1.00 89.25 406 LEU A CA 1
ATOM 3216 C C . LEU A 1 406 ? -5.723 6.935 9.710 1.00 89.25 406 LEU A C 1
ATOM 3218 O O . LEU A 1 406 ? -4.891 6.665 8.853 1.00 89.25 406 LEU A O 1
ATOM 3222 N N . ASN A 1 407 ? -7.026 6.983 9.426 1.00 91.19 407 ASN A N 1
ATOM 3223 C CA . ASN A 1 407 ? -7.529 6.954 8.050 1.00 91.19 407 ASN A CA 1
ATOM 3224 C C . ASN A 1 407 ? -7.584 8.359 7.430 1.00 91.19 407 ASN A C 1
ATOM 3226 O O . ASN A 1 407 ? -7.672 8.513 6.214 1.00 91.19 407 ASN A O 1
ATOM 3230 N N . ALA A 1 408 ? -7.552 9.409 8.256 1.00 90.38 408 ALA A N 1
ATOM 3231 C CA . ALA A 1 408 ? -7.627 10.780 7.784 1.00 90.38 408 ALA A CA 1
ATOM 3232 C C . ALA A 1 408 ? -6.259 11.249 7.273 1.00 90.38 408 ALA A C 1
ATOM 3234 O O . ALA A 1 408 ? -5.276 11.310 8.012 1.00 90.38 408 ALA A O 1
ATOM 3235 N N . THR A 1 409 ? -6.200 11.677 6.011 1.00 87.06 409 THR A N 1
ATOM 3236 C CA . THR A 1 409 ? -4.963 12.185 5.392 1.00 87.06 409 THR A CA 1
ATOM 3237 C C . THR A 1 409 ? -4.414 13.427 6.108 1.00 87.06 409 THR A C 1
ATOM 3239 O O . THR A 1 409 ? -3.216 13.688 6.064 1.00 87.06 409 THR A O 1
ATOM 3242 N N . THR A 1 410 ? -5.266 14.171 6.822 1.00 89.75 410 THR A N 1
ATOM 3243 C CA . THR A 1 410 ? -4.887 15.342 7.631 1.00 89.75 410 THR A CA 1
ATOM 3244 C C . THR A 1 410 ? -3.933 15.013 8.775 1.00 89.75 410 THR A C 1
ATOM 3246 O O . THR A 1 410 ? -3.202 15.893 9.220 1.00 89.75 410 THR A O 1
ATOM 3249 N N . THR A 1 411 ? -3.928 13.766 9.247 1.00 90.38 411 THR A N 1
ATOM 3250 C CA . THR A 1 411 ? -3.016 13.300 10.299 1.00 90.38 411 THR A CA 1
ATOM 3251 C C . THR A 1 411 ? -1.577 13.195 9.788 1.00 90.38 411 THR A C 1
ATOM 3253 O O . THR A 1 411 ? -0.634 13.350 10.558 1.00 90.38 411 THR A O 1
ATOM 3256 N N . TYR A 1 412 ? -1.396 13.005 8.479 1.00 94.38 412 TYR A N 1
ATOM 3257 C CA . TYR A 1 412 ? -0.108 12.721 7.853 1.00 94.38 412 TYR A CA 1
ATOM 3258 C C . TYR A 1 412 ? 0.512 13.958 7.197 1.00 94.38 412 TYR A C 1
ATOM 3260 O O . TYR A 1 412 ? 0.672 14.043 5.975 1.00 94.38 412 TYR A O 1
ATOM 3268 N N . THR A 1 413 ? 0.826 14.964 8.012 1.00 94.19 413 THR A N 1
ATOM 3269 C CA . THR A 1 413 ? 1.333 16.251 7.509 1.00 94.19 413 THR A CA 1
ATOM 3270 C C . THR A 1 413 ? 2.716 16.133 6.871 1.00 94.19 413 THR A C 1
ATOM 3272 O O . THR A 1 413 ? 2.962 16.739 5.821 1.00 94.19 413 THR A O 1
ATOM 3275 N N . GLN A 1 414 ? 3.612 15.331 7.454 1.00 94.31 414 GLN A N 1
ATOM 3276 C CA . GLN A 1 414 ? 4.965 15.155 6.936 1.00 94.31 414 GLN A CA 1
ATOM 3277 C C . GLN A 1 414 ? 4.941 14.325 5.655 1.00 94.31 414 GLN A C 1
ATOM 3279 O O . GLN A 1 414 ? 5.615 14.684 4.686 1.00 94.31 414 GLN A O 1
ATOM 3284 N N . LEU A 1 415 ? 4.125 13.267 5.612 1.00 94.50 415 LEU A N 1
ATOM 3285 C CA . LEU A 1 415 ? 3.940 12.449 4.414 1.00 94.50 415 LEU A CA 1
ATOM 3286 C C . LEU A 1 415 ? 3.414 13.279 3.238 1.00 94.50 415 LEU A C 1
ATOM 3288 O O . LEU A 1 415 ? 3.985 13.219 2.151 1.00 94.50 415 LEU A O 1
ATOM 3292 N N . LEU A 1 416 ? 2.370 14.088 3.453 1.00 94.88 416 LEU A N 1
ATOM 3293 C CA . LEU A 1 416 ? 1.809 14.961 2.417 1.00 94.88 416 LEU A CA 1
ATOM 3294 C C . LEU A 1 416 ? 2.839 15.969 1.899 1.00 94.88 416 LEU A C 1
ATOM 3296 O O . LEU A 1 416 ? 2.976 16.159 0.688 1.00 94.88 416 LEU A O 1
ATOM 3300 N N . HIS A 1 417 ? 3.596 16.590 2.807 1.00 94.38 417 HIS A N 1
ATOM 3301 C CA . HIS A 1 417 ? 4.633 17.541 2.429 1.00 94.38 417 HIS A CA 1
ATOM 3302 C C . HIS A 1 417 ? 5.730 16.868 1.592 1.00 94.38 417 HIS A C 1
ATOM 3304 O O . HIS A 1 417 ? 6.051 17.351 0.504 1.00 94.38 417 HIS A O 1
ATOM 3310 N N . ARG A 1 418 ? 6.253 15.721 2.044 1.00 93.88 418 ARG A N 1
ATOM 3311 C CA . ARG A 1 418 ? 7.293 14.965 1.327 1.00 93.88 418 ARG A CA 1
ATOM 3312 C C . ARG A 1 418 ? 6.814 14.438 -0.021 1.00 93.88 418 ARG A C 1
ATOM 3314 O O . ARG A 1 418 ? 7.550 14.562 -0.998 1.00 93.88 418 ARG A O 1
ATOM 3321 N N . ALA A 1 419 ? 5.584 13.936 -0.106 1.00 93.50 419 ALA A N 1
ATOM 3322 C CA . ALA A 1 419 ? 4.984 13.511 -1.367 1.00 93.50 419 ALA A CA 1
ATOM 3323 C C . ALA A 1 419 ? 4.925 14.664 -2.373 1.00 93.50 419 ALA A C 1
ATOM 3325 O O . ALA A 1 419 ? 5.444 14.530 -3.482 1.00 93.50 419 ALA A O 1
ATOM 3326 N N . SER A 1 420 ? 4.424 15.829 -1.949 1.00 93.38 420 SER A N 1
ATOM 3327 C CA . SER A 1 420 ? 4.335 17.004 -2.822 1.00 93.38 420 SER A CA 1
ATOM 3328 C C . SER A 1 420 ? 5.703 17.489 -3.322 1.00 93.38 420 SER A C 1
ATOM 3330 O O . SER A 1 420 ? 5.829 17.879 -4.483 1.00 93.38 420 SER A O 1
ATOM 3332 N N . GLN A 1 421 ? 6.743 17.413 -2.479 1.00 91.69 421 GLN A N 1
ATOM 3333 C CA . GLN A 1 421 ? 8.118 17.750 -2.858 1.00 91.69 421 GLN A CA 1
ATOM 3334 C C . GLN A 1 421 ? 8.667 16.787 -3.910 1.00 91.69 421 GLN A C 1
ATOM 3336 O O . GLN A 1 421 ? 9.326 17.222 -4.848 1.00 91.69 421 GLN A O 1
ATOM 3341 N N . CYS A 1 422 ? 8.361 15.495 -3.779 1.00 90.56 422 CYS A N 1
ATOM 3342 C CA . CYS A 1 422 ? 8.837 14.461 -4.693 1.00 90.56 422 CYS A CA 1
ATOM 3343 C C . CYS A 1 422 ? 7.994 14.339 -5.975 1.00 90.56 422 CYS A C 1
ATOM 3345 O O . CYS A 1 422 ? 8.259 13.450 -6.774 1.00 90.56 422 CYS A O 1
ATOM 3347 N N . GLY A 1 423 ? 6.973 15.179 -6.183 1.00 91.50 423 GLY A N 1
ATOM 3348 C CA . GLY A 1 423 ? 6.086 15.088 -7.352 1.00 91.50 423 GLY A CA 1
ATOM 3349 C C . GLY A 1 423 ? 5.018 13.989 -7.267 1.00 91.50 423 GLY A C 1
ATOM 3350 O O . GLY A 1 423 ? 4.373 13.690 -8.272 1.00 91.50 423 GLY A O 1
ATOM 3351 N N . TYR A 1 424 ? 4.810 13.413 -6.082 1.00 94.31 424 TYR A N 1
ATOM 3352 C CA . TYR A 1 424 ? 3.769 12.426 -5.810 1.00 94.31 424 TYR A CA 1
ATOM 3353 C C . TYR A 1 424 ? 2.564 13.049 -5.108 1.00 94.31 424 TYR A C 1
ATOM 3355 O O . TYR A 1 424 ? 2.674 14.014 -4.349 1.00 94.31 424 TYR A O 1
ATOM 3363 N N . GLN A 1 425 ? 1.409 12.431 -5.310 1.00 94.31 425 GLN A N 1
ATOM 3364 C CA . GLN A 1 425 ? 0.182 12.731 -4.594 1.00 94.31 425 GLN A CA 1
ATOM 3365 C C . GLN A 1 425 ? -0.240 11.513 -3.774 1.00 94.31 425 GLN A C 1
ATOM 3367 O O . GLN A 1 425 ? -0.275 10.397 -4.284 1.00 94.31 425 GLN A O 1
ATOM 3372 N N . ILE A 1 426 ? -0.556 11.723 -2.495 1.00 94.62 426 ILE A N 1
ATOM 3373 C CA . ILE A 1 426 ? -1.154 10.685 -1.650 1.00 94.62 426 ILE A CA 1
ATOM 3374 C C . ILE A 1 426 ? -2.667 10.767 -1.812 1.00 94.62 426 ILE A C 1
ATOM 3376 O O . ILE A 1 426 ? -3.268 11.795 -1.504 1.00 94.62 426 ILE A O 1
ATOM 3380 N N . ASN A 1 427 ? -3.268 9.683 -2.291 1.00 92.38 427 ASN A N 1
ATOM 3381 C CA . ASN A 1 427 ? -4.704 9.604 -2.532 1.00 92.38 427 ASN A CA 1
ATOM 3382 C C . ASN A 1 427 ? -5.451 9.216 -1.257 1.00 92.38 427 ASN A C 1
ATOM 3384 O O . ASN A 1 427 ? -6.486 9.797 -0.945 1.00 92.38 427 ASN A O 1
ATOM 3388 N N . ASN A 1 428 ? -4.929 8.234 -0.519 1.00 93.50 428 ASN A N 1
ATOM 3389 C CA . ASN A 1 428 ? -5.528 7.780 0.728 1.00 93.50 428 ASN A CA 1
ATOM 3390 C C . ASN A 1 428 ? -4.508 7.051 1.615 1.00 93.50 428 ASN A C 1
ATOM 3392 O O . ASN A 1 428 ? -3.543 6.471 1.114 1.00 93.50 428 ASN A O 1
ATOM 3396 N N . VAL A 1 429 ? -4.754 7.033 2.924 1.00 94.12 429 VAL A N 1
ATOM 3397 C CA . VAL A 1 429 ? -4.038 6.193 3.888 1.00 94.12 429 VAL A CA 1
ATOM 3398 C C . VAL A 1 429 ? -5.075 5.388 4.657 1.00 94.12 429 VAL A C 1
ATOM 3400 O O . VAL A 1 429 ? -6.008 5.949 5.214 1.00 94.12 429 VAL A O 1
ATOM 3403 N N . VAL A 1 430 ? -4.930 4.068 4.654 1.00 93.56 430 VAL A N 1
ATOM 3404 C CA . VAL A 1 430 ? -5.860 3.143 5.299 1.00 93.56 430 VAL A CA 1
ATOM 3405 C C . VAL A 1 430 ? -5.151 2.431 6.437 1.00 93.56 430 VAL A C 1
ATOM 3407 O O . VAL A 1 430 ? -4.155 1.728 6.246 1.00 93.56 430 VAL A O 1
ATOM 3410 N N . TYR A 1 431 ? -5.701 2.587 7.629 1.00 93.19 431 TYR A N 1
ATOM 3411 C CA . TYR A 1 431 ? -5.340 1.843 8.814 1.00 93.19 431 TYR A CA 1
ATOM 3412 C C . TYR A 1 431 ? -5.932 0.433 8.744 1.00 93.19 431 TYR A C 1
ATOM 3414 O O . TYR A 1 431 ? -7.146 0.246 8.686 1.00 93.19 431 TYR A O 1
ATOM 3422 N N . ARG A 1 432 ? -5.059 -0.580 8.742 1.00 90.06 432 ARG A N 1
ATOM 3423 C CA . ARG A 1 432 ? -5.460 -1.996 8.689 1.00 90.06 432 ARG A CA 1
ATOM 3424 C C . ARG A 1 432 ? -5.606 -2.627 10.070 1.00 90.06 432 ARG A C 1
ATOM 3426 O O . ARG A 1 432 ? -6.205 -3.691 10.182 1.00 90.06 432 ARG A O 1
ATOM 3433 N N . GLY A 1 433 ? -5.007 -2.025 11.094 1.00 88.69 433 GLY A N 1
ATOM 3434 C CA . GLY A 1 433 ? -5.003 -2.544 12.457 1.00 88.69 433 GLY A CA 1
ATOM 3435 C C . GLY A 1 433 ? -3.682 -2.303 13.180 1.00 88.69 433 GLY A C 1
ATOM 3436 O O . GLY A 1 433 ? -2.732 -1.739 12.632 1.00 88.69 433 GLY A O 1
ATOM 3437 N N . TYR A 1 434 ? -3.618 -2.769 14.424 1.00 89.62 434 TYR A N 1
ATOM 3438 C CA . TYR A 1 434 ? -2.415 -2.748 15.246 1.00 89.62 434 TYR A CA 1
ATOM 3439 C C . TYR A 1 434 ? -2.044 -4.165 15.691 1.00 89.62 434 TYR A C 1
ATOM 3441 O O . TYR A 1 434 ? -2.907 -5.012 15.902 1.00 89.62 434 TYR A O 1
ATOM 3449 N N . GLY A 1 435 ? -0.749 -4.428 15.823 1.00 85.75 435 GLY A N 1
ATOM 3450 C CA . GLY A 1 435 ? -0.206 -5.590 16.512 1.00 85.75 435 GLY A CA 1
ATOM 3451 C C . GLY A 1 435 ? 0.355 -5.154 17.857 1.00 85.75 435 GLY A C 1
ATOM 3452 O O . GLY A 1 435 ? 1.216 -4.278 17.901 1.00 85.75 435 GLY A O 1
ATOM 3453 N N . ALA A 1 436 ? -0.121 -5.750 18.944 1.00 83.38 436 ALA A N 1
ATOM 3454 C CA . ALA A 1 436 ? 0.472 -5.590 20.267 1.00 83.38 436 ALA A CA 1
ATOM 3455 C C . ALA A 1 436 ? 1.318 -6.831 20.613 1.00 83.38 436 ALA A C 1
ATOM 3457 O O . ALA A 1 436 ? 1.030 -7.922 20.112 1.00 83.38 436 ALA A O 1
ATOM 3458 N N . PRO A 1 437 ? 2.352 -6.703 21.462 1.00 81.44 437 PRO A N 1
ATOM 3459 C CA . PRO A 1 437 ? 3.027 -7.844 22.058 1.00 81.44 437 PRO A CA 1
ATOM 3460 C C . PRO A 1 437 ? 2.025 -8.753 22.774 1.00 81.44 437 PRO A C 1
ATOM 3462 O O . PRO A 1 437 ? 1.084 -8.276 23.412 1.00 81.44 437 PRO A O 1
ATOM 3465 N N . GLU A 1 438 ? 2.274 -10.061 22.732 1.00 77.12 438 GLU A N 1
ATOM 3466 C CA . GLU A 1 438 ? 1.382 -11.076 23.309 1.00 77.12 438 GLU A CA 1
ATOM 3467 C C . GLU A 1 438 ? 1.109 -10.842 24.809 1.00 77.12 438 GLU A C 1
ATOM 3469 O O . GLU A 1 438 ? 0.033 -11.155 25.307 1.00 77.12 438 GLU A O 1
ATOM 3474 N N . SER A 1 439 ? 2.057 -10.241 25.536 1.00 76.94 439 SER A N 1
ATOM 3475 C CA . SER A 1 439 ? 1.901 -9.871 26.948 1.00 76.94 439 SER A CA 1
ATOM 3476 C C . SER A 1 439 ? 0.835 -8.798 27.181 1.00 76.94 439 SER A C 1
ATOM 3478 O O . SER A 1 439 ? 0.042 -8.916 28.113 1.00 76.94 439 SER A O 1
ATOM 3480 N N . LEU A 1 440 ? 0.804 -7.760 26.343 1.00 76.81 440 LEU A N 1
ATOM 3481 C CA . LEU A 1 440 ? -0.155 -6.662 26.460 1.00 76.81 440 LEU A CA 1
ATOM 3482 C C . LEU A 1 440 ? -1.538 -7.105 25.984 1.00 76.81 440 LEU A C 1
ATOM 3484 O O . LEU A 1 440 ? -2.544 -6.757 26.597 1.00 76.81 440 LEU A O 1
ATOM 3488 N N . GLN A 1 441 ? -1.577 -7.943 24.947 1.00 75.38 441 GLN A N 1
ATOM 3489 C CA . GLN A 1 441 ? -2.814 -8.563 24.489 1.00 75.38 441 GLN A CA 1
ATOM 3490 C C . GLN A 1 441 ? -3.436 -9.448 25.580 1.00 75.38 441 GLN A C 1
ATOM 3492 O O . GLN A 1 441 ? -4.605 -9.264 25.898 1.00 75.38 441 GLN A O 1
ATOM 3497 N N . LYS A 1 442 ? -2.638 -10.294 26.250 1.00 80.69 442 LYS A N 1
ATOM 3498 C CA . LYS A 1 442 ? -3.094 -11.086 27.408 1.00 80.69 442 LYS A CA 1
ATOM 3499 C C . LYS A 1 442 ? -3.618 -10.218 28.546 1.00 80.69 442 LYS A C 1
ATOM 3501 O O . LYS A 1 442 ? -4.710 -10.471 29.032 1.00 80.69 442 LYS A O 1
ATOM 3506 N N . MET A 1 443 ? -2.888 -9.167 28.932 1.00 76.75 443 MET A N 1
ATOM 3507 C CA . MET A 1 443 ? -3.348 -8.242 29.977 1.00 76.75 443 MET A CA 1
ATOM 3508 C C . MET A 1 443 ? -4.711 -7.628 29.627 1.00 76.75 443 MET A C 1
ATOM 3510 O O . MET A 1 443 ? -5.576 -7.499 30.490 1.00 76.75 443 MET A O 1
ATOM 3514 N N . HIS A 1 444 ? -4.910 -7.246 28.367 1.00 72.50 444 HIS A N 1
ATOM 3515 C CA . HIS A 1 444 ? -6.170 -6.679 27.910 1.00 72.50 444 HIS A CA 1
ATOM 3516 C C . HIS A 1 444 ? -7.296 -7.721 27.895 1.00 72.50 444 HIS A C 1
ATOM 3518 O O . HIS A 1 444 ? -8.401 -7.417 28.336 1.00 72.50 444 HIS A O 1
ATOM 3524 N N . ASP A 1 445 ? -7.026 -8.945 27.446 1.00 76.19 445 ASP A N 1
ATOM 3525 C CA . ASP A 1 445 ? -8.004 -10.034 27.465 1.00 76.19 445 ASP A CA 1
ATOM 3526 C C . ASP A 1 445 ? -8.404 -10.390 28.908 1.00 76.19 445 ASP A C 1
ATOM 3528 O O . ASP A 1 445 ? -9.594 -10.520 29.204 1.00 76.19 445 ASP A O 1
ATOM 3532 N N . ASP A 1 446 ? -7.440 -10.421 29.833 1.00 82.94 446 ASP A N 1
ATOM 3533 C CA . ASP A 1 446 ? -7.665 -10.614 31.270 1.00 82.94 446 ASP A CA 1
ATOM 3534 C C . ASP A 1 446 ? -8.478 -9.458 31.879 1.00 82.94 446 ASP A C 1
ATOM 3536 O O . ASP A 1 446 ? -9.383 -9.676 32.694 1.00 82.94 446 ASP A O 1
ATOM 3540 N N . ALA A 1 447 ? -8.192 -8.216 31.476 1.00 77.31 447 ALA A N 1
ATOM 3541 C CA . ALA A 1 447 ? -8.920 -7.032 31.923 1.00 77.31 447 ALA A CA 1
ATOM 3542 C C . ALA A 1 447 ? -10.359 -7.012 31.389 1.00 77.31 447 ALA A C 1
ATOM 3544 O O . ALA A 1 447 ? -11.279 -6.695 32.146 1.00 77.31 447 ALA A O 1
ATOM 3545 N N . ILE A 1 448 ? -10.576 -7.399 30.125 1.00 76.69 448 ILE A N 1
ATOM 3546 C CA . ILE A 1 448 ? -11.918 -7.577 29.559 1.00 76.69 448 ILE A CA 1
ATOM 3547 C C . ILE A 1 448 ? -12.656 -8.632 30.363 1.00 76.69 448 ILE A C 1
ATOM 3549 O O . ILE A 1 448 ? -13.724 -8.320 30.883 1.00 76.69 448 ILE A O 1
ATOM 3553 N N . GLN A 1 449 ? -12.079 -9.830 30.514 1.00 82.62 449 GLN A N 1
ATOM 3554 C CA . GLN A 1 449 ? -12.700 -10.928 31.252 1.00 82.62 449 GLN A CA 1
ATOM 3555 C C . GLN A 1 449 ? -13.080 -10.496 32.666 1.00 82.62 449 GLN A C 1
ATOM 3557 O O . GLN A 1 449 ? -14.222 -10.701 33.075 1.00 82.62 449 GLN A O 1
ATOM 3562 N N . SER A 1 450 ? -12.166 -9.832 33.376 1.00 83.38 450 SER A N 1
ATOM 3563 C CA . SER A 1 450 ? -12.400 -9.319 34.728 1.00 83.38 450 SER A CA 1
ATOM 3564 C C . SER A 1 450 ? -13.520 -8.280 34.761 1.00 83.38 450 SER A C 1
ATOM 3566 O O . SER A 1 450 ? -14.403 -8.367 35.613 1.00 83.38 450 SER A O 1
ATOM 3568 N N . ARG A 1 451 ? -13.544 -7.329 33.816 1.00 82.25 451 ARG A N 1
ATOM 3569 C CA . ARG A 1 451 ? -14.594 -6.304 33.735 1.00 82.25 451 ARG A CA 1
ATOM 3570 C C . ARG A 1 451 ? -15.958 -6.914 33.429 1.00 82.25 451 ARG A C 1
ATOM 3572 O O . ARG A 1 451 ? -16.923 -6.596 34.115 1.00 82.25 451 ARG A O 1
ATOM 3579 N N . THR A 1 452 ? -16.048 -7.805 32.441 1.00 84.25 452 THR A N 1
ATOM 3580 C CA . THR A 1 452 ? -17.301 -8.514 32.132 1.00 84.25 452 THR A CA 1
ATOM 3581 C C . THR A 1 452 ? -17.745 -9.399 33.283 1.00 84.25 452 THR A C 1
ATOM 3583 O O . THR A 1 452 ? -18.932 -9.444 33.579 1.00 84.25 452 THR A O 1
ATOM 3586 N N . LYS A 1 453 ? -16.811 -10.062 33.973 1.00 92.62 453 LYS A N 1
ATOM 3587 C CA . LYS A 1 453 ? -17.122 -10.881 35.142 1.00 92.62 453 LYS A CA 1
ATOM 3588 C C . LYS A 1 453 ? -17.711 -10.034 36.264 1.00 92.62 453 LYS A C 1
ATOM 3590 O O . LYS A 1 453 ? -18.760 -10.392 36.775 1.00 92.62 453 LYS A O 1
ATOM 3595 N N . LEU A 1 454 ? -17.089 -8.903 36.599 1.00 90.62 454 LEU A N 1
ATOM 3596 C CA . LEU A 1 454 ? -17.607 -7.985 37.617 1.00 90.62 454 LEU A CA 1
ATOM 3597 C C . LEU A 1 454 ? -18.973 -7.411 37.233 1.00 90.62 454 LEU A C 1
ATOM 3599 O O . LEU A 1 454 ? -19.840 -7.279 38.087 1.00 90.62 454 LEU A O 1
ATOM 3603 N N . GLN A 1 455 ? -19.183 -7.097 35.953 1.00 90.12 455 GLN A N 1
ATOM 3604 C CA . GLN A 1 455 ? -20.470 -6.607 35.467 1.00 90.12 455 GLN A CA 1
ATOM 3605 C C . GLN A 1 455 ? -21.562 -7.682 35.570 1.00 90.12 455 GLN A C 1
ATOM 3607 O O . GLN A 1 455 ? -22.662 -7.386 36.026 1.00 90.12 455 GLN A O 1
ATOM 3612 N N . LEU A 1 456 ? -21.244 -8.933 35.220 1.00 89.75 456 LEU A N 1
ATOM 3613 C CA . LEU A 1 456 ? -22.144 -10.073 35.399 1.00 89.75 456 LEU A CA 1
ATOM 3614 C C . LEU A 1 456 ? -22.430 -10.333 36.880 1.00 89.75 456 LEU A C 1
ATOM 3616 O O . LEU A 1 456 ? -23.587 -10.513 37.233 1.00 89.75 456 LEU A O 1
ATOM 3620 N N . GLU A 1 457 ? -21.406 -10.310 37.740 1.00 89.62 457 GLU A N 1
ATOM 3621 C CA . GLU A 1 457 ? -21.548 -10.477 39.192 1.00 89.62 457 GLU A CA 1
ATOM 3622 C C . GLU A 1 457 ? -22.459 -9.393 39.779 1.00 89.62 457 GLU A C 1
ATOM 3624 O O . GLU A 1 457 ? -23.427 -9.717 40.471 1.00 89.62 457 GLU A O 1
ATOM 3629 N N . GLN A 1 458 ? -22.225 -8.129 39.418 1.00 91.31 458 GLN A N 1
ATOM 3630 C CA . GLN A 1 458 ? -23.057 -6.998 39.818 1.00 91.31 458 GLN A CA 1
ATOM 3631 C C . GLN A 1 458 ? -24.503 -7.142 39.323 1.00 91.31 458 GLN A C 1
ATOM 3633 O O . GLN A 1 458 ? -25.439 -6.862 40.073 1.00 91.31 458 GLN A O 1
ATOM 3638 N N . GLU A 1 459 ? -24.715 -7.582 38.079 1.00 87.62 459 GLU A N 1
ATOM 3639 C CA . GLU A 1 459 ? -26.057 -7.846 37.551 1.00 87.62 459 GLU A CA 1
ATOM 3640 C C . GLU A 1 459 ? -26.745 -9.002 38.284 1.00 87.62 459 GLU A C 1
ATOM 3642 O O . GLU A 1 459 ? -27.919 -8.874 38.631 1.00 87.62 459 GLU A O 1
ATOM 3647 N N . THR A 1 460 ? -26.038 -10.098 38.585 1.00 91.00 460 THR A N 1
ATOM 3648 C CA . THR A 1 460 ? -26.598 -11.204 39.378 1.00 91.00 460 THR A CA 1
ATOM 3649 C C . THR A 1 460 ? -26.943 -10.787 40.799 1.00 91.00 460 THR A C 1
ATOM 3651 O O . THR A 1 460 ? -28.002 -11.166 41.294 1.00 91.00 460 THR A O 1
ATOM 3654 N N . GLU A 1 461 ? -26.091 -10.001 41.458 1.00 89.94 461 GLU A N 1
ATOM 3655 C CA . GLU A 1 461 ? -26.351 -9.512 42.813 1.00 89.94 461 GLU A CA 1
ATOM 3656 C C . GLU A 1 461 ? -27.558 -8.569 42.823 1.00 89.94 461 GLU A C 1
ATOM 3658 O O . GLU A 1 461 ? -28.455 -8.716 43.654 1.00 89.94 461 GLU A O 1
ATOM 3663 N N . ARG A 1 462 ? -27.658 -7.684 41.825 1.00 92.31 462 ARG A N 1
ATOM 3664 C CA . ARG A 1 462 ? -28.821 -6.813 41.646 1.00 92.31 462 ARG A CA 1
ATOM 3665 C C . ARG A 1 462 ? -30.105 -7.607 41.406 1.00 92.31 462 ARG A C 1
ATOM 3667 O O . ARG A 1 462 ? -31.105 -7.343 42.062 1.00 92.31 462 ARG A O 1
ATOM 3674 N N . GLN A 1 463 ? -30.081 -8.607 40.522 1.00 87.31 463 GLN A N 1
ATOM 3675 C CA . GLN A 1 463 ? -31.238 -9.479 40.285 1.00 87.31 463 GLN A CA 1
ATOM 3676 C C . GLN A 1 463 ? -31.642 -10.257 41.544 1.00 87.31 463 GLN A C 1
ATOM 3678 O O . GLN A 1 463 ? -32.833 -10.447 41.794 1.00 87.31 463 GLN A O 1
ATOM 3683 N N . ALA A 1 464 ? -30.670 -10.710 42.341 1.00 91.31 464 ALA A N 1
ATOM 3684 C CA . ALA A 1 464 ? -30.936 -11.383 43.606 1.00 91.31 464 ALA A CA 1
ATOM 3685 C C . ALA A 1 464 ? -31.612 -10.437 44.607 1.00 91.31 464 ALA A C 1
ATOM 3687 O O . ALA A 1 464 ? -32.609 -10.820 45.218 1.00 91.31 464 ALA A O 1
ATOM 3688 N N . GLN A 1 465 ? -31.122 -9.201 44.716 1.00 90.75 465 GLN A N 1
ATOM 3689 C CA . GLN A 1 465 ? -31.694 -8.182 45.590 1.00 90.75 465 GLN A CA 1
ATOM 3690 C C . GLN A 1 465 ? -33.115 -7.791 45.160 1.00 90.75 465 GLN A C 1
ATOM 3692 O O . GLN A 1 465 ? -34.025 -7.815 45.986 1.00 90.75 465 GLN A O 1
ATOM 3697 N N . ASP A 1 466 ? -33.344 -7.563 43.864 1.00 91.25 466 ASP A N 1
ATOM 3698 C CA . ASP A 1 466 ? -34.677 -7.280 43.315 1.00 91.25 466 ASP A CA 1
ATOM 3699 C C . ASP A 1 466 ? -35.664 -8.431 43.612 1.00 91.25 466 ASP A C 1
ATOM 3701 O O . ASP A 1 466 ? -36.840 -8.213 43.919 1.00 91.25 466 ASP A O 1
ATOM 3705 N N . LEU A 1 467 ? -35.192 -9.682 43.560 1.00 92.06 467 LEU A N 1
ATOM 3706 C CA . LEU A 1 467 ? -35.991 -10.865 43.881 1.00 92.06 467 LEU A CA 1
ATOM 3707 C C . LEU A 1 467 ? -36.304 -10.963 45.384 1.00 92.06 467 LEU A C 1
ATOM 3709 O O . LEU A 1 467 ? -37.409 -11.383 45.750 1.00 92.06 467 LEU A O 1
ATOM 3713 N N . GLU A 1 468 ? -35.365 -10.595 46.259 1.00 88.75 468 GLU A N 1
ATOM 3714 C CA . GLU A 1 468 ? -35.602 -10.509 47.705 1.00 88.75 468 GLU A CA 1
ATOM 3715 C C . GLU A 1 468 ? -36.613 -9.418 48.055 1.00 88.75 468 GLU A C 1
ATOM 3717 O O . GLU A 1 468 ? -37.578 -9.699 48.775 1.00 88.75 468 GLU A O 1
ATOM 3722 N N . ASP A 1 469 ? -36.466 -8.227 47.479 1.00 92.38 469 ASP A N 1
ATOM 3723 C CA . ASP A 1 469 ? -37.400 -7.117 47.659 1.00 92.38 469 ASP A CA 1
ATOM 3724 C C . ASP A 1 469 ? -38.803 -7.502 47.174 1.00 92.38 469 ASP A C 1
ATOM 3726 O O . ASP A 1 469 ? -39.791 -7.321 47.893 1.00 92.38 469 ASP A O 1
ATOM 3730 N N . TYR A 1 470 ? -38.903 -8.153 46.011 1.00 91.69 470 TYR A N 1
ATOM 3731 C CA . TYR A 1 470 ? -40.173 -8.663 45.495 1.00 91.69 470 TYR A CA 1
ATOM 3732 C C . TYR A 1 470 ? -40.817 -9.699 46.430 1.00 91.69 470 TYR A C 1
ATOM 3734 O O . TYR A 1 470 ? -42.029 -9.661 46.681 1.00 91.69 470 TYR A O 1
ATOM 3742 N N . LYS A 1 471 ? -40.028 -10.630 46.988 1.00 93.38 471 LYS A N 1
ATOM 3743 C CA . LYS A 1 471 ? -40.521 -11.605 47.977 1.00 93.38 471 LYS A CA 1
ATOM 3744 C C . LYS A 1 471 ? -41.019 -10.912 49.239 1.00 93.38 471 LYS A C 1
ATOM 3746 O O . LYS A 1 471 ? -42.087 -11.283 49.736 1.00 93.38 471 LYS A O 1
ATOM 3751 N N . LEU A 1 472 ? -40.268 -9.942 49.758 1.00 91.31 472 LEU A N 1
ATOM 3752 C CA . LEU A 1 472 ? -40.639 -9.185 50.949 1.00 91.31 472 LEU A CA 1
ATOM 3753 C C . LEU A 1 472 ? -41.936 -8.409 50.709 1.00 91.31 472 LEU A C 1
ATOM 3755 O O . LEU A 1 472 ? -42.855 -8.489 51.523 1.00 91.31 472 LEU A O 1
ATOM 3759 N N . GLN A 1 473 ? -42.060 -7.753 49.556 1.00 92.19 473 GLN A N 1
ATOM 3760 C CA . GLN A 1 473 ? -43.265 -7.033 49.163 1.00 92.19 473 GLN A CA 1
ATOM 3761 C C . GLN A 1 473 ? -44.479 -7.967 49.077 1.00 92.19 473 GLN A C 1
ATOM 3763 O O . GLN A 1 473 ? -45.504 -7.704 49.706 1.00 92.19 473 GLN A O 1
ATOM 3768 N N . CYS A 1 474 ? -44.344 -9.122 48.419 1.00 91.69 474 CYS A N 1
ATOM 3769 C CA . CYS A 1 474 ? -45.402 -10.135 48.385 1.00 91.69 474 CYS A CA 1
ATOM 3770 C C . CYS A 1 474 ? -45.790 -10.631 49.791 1.00 91.69 474 CYS A C 1
ATOM 3772 O O . CYS A 1 474 ? -46.962 -10.910 50.057 1.00 91.69 474 CYS A O 1
ATOM 3774 N N . GLN A 1 475 ? -44.825 -10.786 50.705 1.00 90.94 475 GLN A N 1
ATOM 3775 C CA . GLN A 1 475 ? -45.099 -11.181 52.091 1.00 90.94 475 GLN A CA 1
ATOM 3776 C C . GLN A 1 475 ? -45.838 -10.084 52.859 1.00 90.94 475 GLN A C 1
ATOM 3778 O O . GLN A 1 475 ? -46.803 -10.393 53.564 1.00 90.94 475 GLN A O 1
ATOM 3783 N N . MET A 1 476 ? -45.429 -8.824 52.701 1.00 87.44 476 MET A N 1
ATOM 3784 C CA . MET A 1 476 ? -46.107 -7.677 53.298 1.00 87.44 476 MET A CA 1
ATOM 3785 C C . MET A 1 476 ? -47.544 -7.567 52.792 1.00 87.44 476 MET A C 1
ATOM 3787 O O . MET A 1 476 ? -48.448 -7.462 53.613 1.00 87.44 476 MET A O 1
ATOM 3791 N N . GLU A 1 477 ? -47.775 -7.700 51.484 1.00 89.38 477 GLU A N 1
ATOM 3792 C CA . GLU A 1 477 ? -49.118 -7.683 50.888 1.00 89.38 477 GLU A CA 1
ATOM 3793 C C . GLU A 1 477 ? -50.010 -8.825 51.391 1.00 89.38 477 GLU A C 1
ATOM 3795 O O . GLU A 1 477 ? -51.202 -8.645 51.643 1.00 89.38 477 GLU A O 1
ATOM 3800 N N . ARG A 1 478 ? -49.455 -10.029 51.577 1.00 91.38 478 ARG A N 1
ATOM 3801 C CA . ARG A 1 478 ? -50.204 -11.140 52.187 1.00 91.38 478 ARG A CA 1
ATOM 3802 C C . ARG A 1 478 ? -50.521 -10.862 53.653 1.00 91.38 478 ARG A C 1
ATOM 3804 O O . ARG A 1 478 ? -51.598 -11.227 54.120 1.00 91.38 478 ARG A O 1
ATOM 3811 N N . ALA A 1 479 ? -49.596 -10.252 54.390 1.00 88.31 479 ALA A N 1
ATOM 3812 C CA . ALA A 1 479 ? -49.796 -9.910 55.792 1.00 88.31 479 ALA A CA 1
ATOM 3813 C C . ALA A 1 479 ? -50.820 -8.780 55.969 1.00 88.31 479 ALA A C 1
ATOM 3815 O O . ALA A 1 479 ? -51.642 -8.864 56.879 1.00 88.31 479 ALA A O 1
ATOM 3816 N N . THR A 1 480 ? -50.808 -7.759 55.108 1.00 90.12 480 THR A N 1
ATOM 3817 C CA . THR A 1 480 ? -51.812 -6.687 55.119 1.00 90.12 480 THR A CA 1
ATOM 3818 C C . THR A 1 480 ? -53.188 -7.237 54.781 1.00 90.12 480 THR A C 1
ATOM 3820 O O . THR A 1 480 ? -54.094 -7.047 55.583 1.00 90.12 480 THR A O 1
ATOM 3823 N N . LYS A 1 481 ? -53.324 -8.031 53.708 1.00 87.88 481 LYS A N 1
ATOM 3824 C CA . LYS A 1 481 ? -54.597 -8.695 53.372 1.00 87.88 481 LYS A CA 1
ATOM 3825 C C . LYS A 1 481 ? -55.128 -9.555 54.516 1.00 87.88 481 LYS A C 1
ATOM 3827 O O . LYS A 1 481 ? -56.295 -9.450 54.861 1.00 87.88 481 LYS A O 1
ATOM 3832 N N . ARG A 1 482 ? -54.271 -10.350 55.170 1.00 84.94 482 ARG A N 1
ATOM 3833 C CA . ARG A 1 482 ? -54.678 -11.144 56.346 1.00 84.94 482 ARG A CA 1
ATOM 3834 C C . ARG A 1 482 ? -55.147 -10.278 57.510 1.00 84.94 482 ARG A C 1
ATOM 3836 O O . ARG A 1 482 ? -56.095 -10.650 58.187 1.00 84.94 482 ARG A O 1
ATOM 3843 N N . ARG A 1 483 ? -54.475 -9.153 57.773 1.00 81.75 483 ARG A N 1
ATOM 3844 C CA . ARG A 1 483 ? -54.893 -8.221 58.830 1.00 81.75 483 ARG A CA 1
ATOM 3845 C C . ARG A 1 483 ? -56.229 -7.572 58.488 1.00 81.75 483 ARG A C 1
ATOM 3847 O O . ARG A 1 483 ? -57.072 -7.511 59.367 1.00 81.75 483 ARG A O 1
ATOM 3854 N N . GLU A 1 484 ? -56.425 -7.153 57.240 1.00 88.19 484 GLU A N 1
ATOM 3855 C CA . GLU A 1 484 ? -57.696 -6.605 56.751 1.00 88.19 484 GLU A CA 1
ATOM 3856 C C . GLU A 1 484 ? -58.833 -7.631 56.857 1.00 88.19 484 GLU A C 1
ATOM 3858 O O . GLU A 1 484 ? -59.910 -7.316 57.358 1.00 88.19 484 GLU A O 1
ATOM 3863 N N . GLU A 1 485 ? -58.593 -8.881 56.454 1.00 85.31 485 GLU A N 1
ATOM 3864 C CA . GLU A 1 485 ? -59.550 -9.982 56.613 1.00 85.31 485 GLU A CA 1
ATOM 3865 C C . GLU A 1 485 ? -59.889 -10.224 58.090 1.00 85.31 485 GLU A C 1
ATOM 3867 O O . GLU A 1 485 ? -61.065 -10.297 58.436 1.00 85.31 485 GLU A O 1
ATOM 3872 N N . GLN A 1 486 ? -58.887 -10.260 58.978 1.00 83.12 486 GLN A N 1
ATOM 3873 C CA . GLN A 1 486 ? -59.097 -10.415 60.422 1.00 83.12 486 GLN A CA 1
ATOM 3874 C C . GLN A 1 486 ? -59.868 -9.243 61.036 1.00 83.12 486 GLN A C 1
ATOM 3876 O O . GLN A 1 486 ? -60.747 -9.459 61.868 1.00 83.12 486 GLN A O 1
ATOM 3881 N N . THR A 1 487 ? -59.567 -7.999 60.650 1.00 85.00 487 THR A N 1
ATOM 3882 C CA . THR A 1 487 ? -60.318 -6.835 61.135 1.00 85.00 487 THR A CA 1
ATOM 3883 C C . THR A 1 487 ? -61.759 -6.880 60.653 1.00 85.00 487 THR A C 1
ATOM 3885 O O . THR A 1 487 ? -62.661 -6.669 61.459 1.00 85.00 487 THR A O 1
ATOM 3888 N N . ASN A 1 488 ? -61.986 -7.239 59.387 1.00 84.50 488 ASN A N 1
ATOM 3889 C CA . ASN A 1 488 ? -63.327 -7.379 58.825 1.00 84.50 488 ASN A CA 1
ATOM 3890 C C . ASN A 1 488 ? -64.114 -8.505 59.514 1.00 84.50 488 ASN A C 1
ATOM 3892 O O . ASN A 1 488 ? -65.307 -8.352 59.773 1.00 84.50 488 ASN A O 1
ATOM 3896 N N . GLU A 1 489 ? -63.462 -9.623 59.843 1.00 83.06 489 GLU A N 1
ATOM 3897 C CA . GLU A 1 489 ? -64.077 -10.742 60.563 1.00 83.06 489 GLU A CA 1
ATOM 3898 C C . GLU A 1 489 ? -64.477 -10.341 61.992 1.00 83.06 489 GLU A C 1
ATOM 3900 O O . GLU A 1 489 ? -65.617 -10.569 62.401 1.00 83.06 489 GLU A O 1
ATOM 3905 N N . ILE A 1 490 ? -63.586 -9.663 62.724 1.00 84.88 490 ILE A N 1
ATOM 3906 C CA . ILE A 1 490 ? -63.876 -9.141 64.068 1.00 84.88 490 ILE A CA 1
ATOM 3907 C C . ILE A 1 490 ? -65.000 -8.097 64.017 1.00 84.88 490 ILE A C 1
ATOM 3909 O O . ILE A 1 490 ? -65.910 -8.131 64.848 1.00 84.88 490 ILE A O 1
ATOM 3913 N N . GLU A 1 491 ? -64.977 -7.178 63.049 1.00 83.81 491 GLU A N 1
ATOM 3914 C CA . GLU A 1 491 ? -66.043 -6.188 62.862 1.00 83.81 491 GLU A CA 1
ATOM 3915 C C . GLU A 1 491 ? -67.389 -6.854 62.566 1.00 83.81 491 GLU A C 1
ATOM 3917 O O . GLU A 1 491 ? -68.405 -6.479 63.159 1.00 83.81 491 GLU A O 1
ATOM 3922 N N . HIS A 1 492 ? -67.400 -7.882 61.714 1.00 86.88 492 HIS A N 1
ATOM 3923 C CA . HIS A 1 492 ? -68.598 -8.664 61.434 1.00 86.88 492 HIS A CA 1
ATOM 3924 C C . HIS A 1 492 ? -69.120 -9.370 62.693 1.00 86.88 492 HIS A C 1
ATOM 3926 O O . HIS A 1 492 ? -70.321 -9.333 62.972 1.00 86.88 492 HIS A O 1
ATOM 3932 N N . GLU A 1 493 ? -68.234 -9.957 63.503 1.00 84.88 493 GLU A N 1
ATOM 3933 C CA . GLU A 1 493 ? -68.605 -10.604 64.764 1.00 84.88 493 GLU A CA 1
ATOM 3934 C C . GLU A 1 493 ? -69.200 -9.601 65.771 1.00 84.88 493 GLU A C 1
ATOM 3936 O O . GLU A 1 493 ? -70.213 -9.884 66.425 1.00 84.88 493 GLU A O 1
ATOM 3941 N N . ILE A 1 494 ? -68.611 -8.405 65.882 1.00 85.25 494 ILE A N 1
ATOM 3942 C CA . ILE A 1 494 ? -69.125 -7.318 66.726 1.00 85.25 494 ILE A CA 1
ATOM 3943 C C . ILE A 1 494 ? -70.502 -6.858 66.232 1.00 85.25 494 ILE A C 1
ATOM 3945 O O . ILE A 1 494 ? -71.409 -6.675 67.054 1.00 85.25 494 ILE A O 1
ATOM 3949 N N . ASP A 1 495 ? -70.693 -6.698 64.920 1.00 85.94 495 ASP A N 1
ATOM 3950 C CA . ASP A 1 495 ? -71.980 -6.296 64.345 1.00 85.94 495 ASP A CA 1
ATOM 3951 C C . ASP A 1 495 ? -73.065 -7.353 64.595 1.00 85.94 495 ASP A C 1
ATOM 3953 O O . ASP A 1 495 ? -74.162 -7.022 65.056 1.00 85.94 495 ASP A O 1
ATOM 3957 N N . LEU A 1 496 ? -72.751 -8.640 64.409 1.00 84.62 496 LEU A N 1
ATOM 3958 C CA . LEU A 1 496 ? -73.661 -9.743 64.733 1.00 84.62 496 LEU A CA 1
ATOM 3959 C C . LEU A 1 496 ? -74.060 -9.731 66.213 1.00 84.62 496 LEU A C 1
ATOM 3961 O O . LEU A 1 496 ? -75.253 -9.800 66.529 1.00 84.62 496 LEU A O 1
ATOM 3965 N N . LYS A 1 497 ? -73.096 -9.574 67.130 1.00 83.19 497 LYS A N 1
ATOM 3966 C CA . LYS A 1 497 ? -73.372 -9.461 68.574 1.00 83.19 497 LYS A CA 1
ATOM 3967 C C . LYS A 1 497 ? -74.240 -8.244 68.892 1.00 83.19 497 LYS A C 1
ATOM 3969 O O . LYS A 1 497 ? -75.169 -8.350 69.696 1.00 83.19 497 LYS A O 1
ATOM 3974 N N . ARG A 1 498 ? -73.995 -7.100 68.245 1.00 83.56 498 ARG A N 1
ATOM 3975 C CA . ARG A 1 498 ? -74.801 -5.880 68.409 1.00 83.56 498 ARG A CA 1
ATOM 3976 C C . ARG A 1 498 ? -76.238 -6.086 67.922 1.00 83.56 498 ARG A C 1
ATOM 3978 O O . ARG A 1 498 ? -77.169 -5.714 68.637 1.00 83.56 498 ARG A O 1
ATOM 3985 N N . ARG A 1 499 ? -76.441 -6.714 66.757 1.00 80.94 499 ARG A N 1
ATOM 3986 C CA . ARG A 1 499 ? -77.779 -7.047 66.230 1.00 80.94 499 ARG A CA 1
ATOM 3987 C C . ARG A 1 499 ? -78.527 -8.006 67.151 1.00 80.94 499 ARG A C 1
ATOM 3989 O O . ARG A 1 499 ? -79.690 -7.760 67.462 1.00 80.94 499 ARG A O 1
ATOM 3996 N N . GLN A 1 500 ? -77.855 -9.044 67.651 1.00 79.81 500 GLN A N 1
ATOM 3997 C CA . GLN A 1 500 ? -78.441 -9.984 68.611 1.00 79.81 500 GLN A CA 1
ATOM 3998 C C . GLN A 1 500 ? -78.829 -9.299 69.928 1.00 79.81 500 GLN A C 1
ATOM 4000 O O . GLN A 1 500 ? -79.928 -9.522 70.432 1.00 79.81 500 GLN A O 1
ATOM 4005 N N . ALA A 1 501 ? -77.968 -8.438 70.477 1.00 80.75 501 ALA A N 1
ATOM 4006 C CA . ALA A 1 501 ? -78.262 -7.696 71.702 1.00 80.75 501 ALA A CA 1
ATOM 4007 C C . ALA A 1 501 ? -79.442 -6.726 71.523 1.00 80.75 501 ALA A C 1
ATOM 4009 O O . ALA A 1 501 ? -80.308 -6.643 72.394 1.00 80.75 501 ALA A O 1
ATOM 4010 N N . ASN A 1 502 ? -79.514 -6.029 70.384 1.00 80.75 502 ASN A N 1
ATOM 4011 C CA . ASN A 1 502 ? -80.640 -5.151 70.062 1.00 80.75 502 ASN A CA 1
ATOM 4012 C C . ASN A 1 502 ? -81.949 -5.933 69.893 1.00 80.75 502 ASN A C 1
ATOM 4014 O O . ASN A 1 502 ? -82.973 -5.508 70.421 1.00 80.75 502 ASN A O 1
ATOM 4018 N N . SER A 1 503 ? -81.917 -7.093 69.228 1.00 77.06 503 SER A N 1
ATOM 4019 C CA . SER A 1 503 ? -83.086 -7.971 69.091 1.00 77.06 503 SER A CA 1
ATOM 4020 C C . SER A 1 503 ? -83.576 -8.489 70.445 1.00 77.06 503 SER A C 1
ATOM 4022 O O . SER A 1 503 ? -84.777 -8.454 70.701 1.00 77.06 503 SER A O 1
ATOM 4024 N N . LYS A 1 504 ? -82.663 -8.912 71.333 1.00 79.06 504 LYS A N 1
ATOM 4025 C CA . LYS A 1 504 ? -83.015 -9.336 72.699 1.00 79.06 504 LYS A CA 1
ATOM 4026 C C . LYS A 1 504 ? -83.652 -8.201 73.496 1.00 79.06 504 LYS A C 1
ATOM 4028 O O . LYS A 1 504 ? -84.698 -8.401 74.097 1.00 79.06 504 LYS A O 1
ATOM 4033 N N . ARG A 1 505 ? -83.079 -6.993 73.434 1.00 75.81 505 ARG A N 1
ATOM 4034 C CA . ARG A 1 505 ? -83.648 -5.803 74.088 1.00 75.81 505 ARG A CA 1
ATOM 4035 C C . ARG A 1 505 ? -85.046 -5.457 73.584 1.00 75.81 505 ARG A C 1
ATOM 4037 O O . ARG A 1 505 ? -85.876 -5.036 74.384 1.00 75.81 505 ARG A O 1
ATOM 4044 N N . LEU A 1 506 ? -85.303 -5.611 72.283 1.00 78.88 506 LEU A N 1
ATOM 4045 C CA . LEU A 1 506 ? -86.637 -5.389 71.721 1.00 78.88 506 LEU A CA 1
ATOM 4046 C C . LEU A 1 506 ? -87.647 -6.402 72.279 1.00 78.88 506 LEU A C 1
ATOM 4048 O O . LEU A 1 506 ? -88.687 -5.986 72.779 1.00 78.88 506 LEU A O 1
ATOM 4052 N N . SER A 1 507 ? -87.299 -7.694 72.277 1.00 78.38 507 SER A N 1
ATOM 4053 C CA . SER A 1 507 ? -88.142 -8.763 72.835 1.00 78.38 507 SER A CA 1
ATOM 4054 C C . SER A 1 507 ? -88.433 -8.544 74.324 1.00 78.38 507 SER A C 1
ATOM 4056 O O . SER A 1 507 ? -89.585 -8.580 74.741 1.00 78.38 507 SER A O 1
ATOM 4058 N N . GLU A 1 508 ? -87.412 -8.230 75.128 1.00 78.44 508 GLU A N 1
ATOM 4059 C CA . GLU A 1 508 ? -87.576 -7.955 76.564 1.00 78.44 508 GLU A CA 1
ATOM 4060 C C . GLU A 1 508 ? -88.468 -6.726 76.824 1.00 78.44 508 GLU A C 1
ATOM 4062 O O . GLU A 1 508 ? -89.242 -6.696 77.785 1.00 78.44 508 GLU A O 1
ATOM 4067 N N . ALA A 1 509 ? -88.383 -5.697 75.972 1.00 78.94 509 ALA A N 1
ATOM 4068 C CA . ALA A 1 509 ? -89.231 -4.514 76.068 1.00 78.94 509 ALA A CA 1
ATOM 4069 C C . ALA A 1 509 ? -90.695 -4.810 75.694 1.00 78.94 509 ALA A C 1
ATOM 4071 O O . ALA A 1 509 ? -91.601 -4.256 76.324 1.00 78.94 509 ALA A O 1
ATOM 4072 N N . GLU A 1 510 ? -90.935 -5.673 74.704 1.00 77.19 510 GLU A N 1
ATOM 4073 C CA . GLU A 1 510 ? -92.271 -6.149 74.322 1.00 77.19 510 GLU A CA 1
ATOM 4074 C C . GLU A 1 510 ? -92.899 -7.021 75.417 1.00 77.19 510 GLU A C 1
ATOM 4076 O O . GLU A 1 510 ? -94.048 -6.786 75.802 1.00 77.19 510 GLU A O 1
ATOM 4081 N N . ASP A 1 511 ? -92.132 -7.934 76.014 1.00 78.44 511 ASP A N 1
ATOM 4082 C CA . ASP A 1 511 ? -92.582 -8.758 77.142 1.00 78.44 511 ASP A CA 1
ATOM 4083 C C . ASP A 1 511 ? -92.918 -7.897 78.369 1.00 78.44 511 ASP A C 1
ATOM 4085 O O . ASP A 1 511 ? -93.953 -8.075 79.020 1.00 78.44 511 ASP A O 1
ATOM 4089 N N . ALA A 1 512 ? -92.081 -6.900 78.676 1.00 78.38 512 ALA A N 1
ATOM 4090 C CA . ALA A 1 512 ? -92.331 -5.966 79.770 1.00 78.38 512 ALA A CA 1
ATOM 4091 C C . ALA A 1 512 ? -93.575 -5.094 79.527 1.00 78.38 512 ALA A C 1
ATOM 4093 O O . ALA A 1 512 ? -94.310 -4.802 80.476 1.00 78.38 512 ALA A O 1
ATOM 4094 N N . ARG A 1 513 ? -93.834 -4.679 78.277 1.00 79.19 513 ARG A N 1
ATOM 4095 C CA . ARG A 1 513 ? -95.071 -3.971 77.901 1.00 79.19 513 ARG A CA 1
ATOM 4096 C C . ARG A 1 513 ? -96.290 -4.869 78.081 1.00 79.19 513 ARG A C 1
ATOM 4098 O O . ARG A 1 513 ? -97.215 -4.466 78.784 1.00 79.19 513 ARG A O 1
ATOM 4105 N N . SER A 1 514 ? -96.235 -6.091 77.560 1.00 77.56 514 SER A N 1
ATOM 4106 C CA . SER A 1 514 ? -97.314 -7.081 77.663 1.00 77.56 514 SER A CA 1
ATOM 4107 C C . SER A 1 514 ? -97.653 -7.397 79.124 1.00 77.56 514 SER A C 1
ATOM 4109 O O . SER A 1 514 ? -98.818 -7.428 79.518 1.00 77.56 514 SER A O 1
ATOM 4111 N N . LYS A 1 515 ? -96.635 -7.535 79.983 1.00 78.81 515 LYS A N 1
ATOM 4112 C CA . LYS A 1 515 ? -96.816 -7.780 81.422 1.00 78.81 515 LYS A CA 1
ATOM 4113 C C . LYS A 1 515 ? -97.440 -6.592 82.162 1.00 78.81 515 LYS A C 1
ATOM 4115 O O . LYS A 1 515 ? -98.274 -6.794 83.046 1.00 78.81 515 LYS A O 1
ATOM 4120 N N . ARG A 1 516 ? -97.060 -5.356 81.811 1.00 79.81 516 ARG A N 1
ATOM 4121 C CA . ARG A 1 516 ? -97.669 -4.133 82.371 1.00 79.81 516 ARG A CA 1
ATOM 4122 C C . ARG A 1 516 ? -99.130 -3.990 81.953 1.00 79.81 516 ARG A C 1
ATOM 4124 O O . ARG A 1 516 ? -99.954 -3.574 82.763 1.00 79.81 516 ARG A O 1
ATOM 4131 N N . GLU A 1 517 ? -99.449 -4.343 80.714 1.00 80.44 517 GLU A N 1
ATOM 4132 C CA . GLU A 1 517 ? -100.815 -4.319 80.194 1.00 80.44 517 GLU A CA 1
ATOM 4133 C C . GLU A 1 517 ? -101.704 -5.354 80.898 1.00 80.44 517 GLU A C 1
ATOM 4135 O O . GLU A 1 517 ? -102.771 -5.000 81.400 1.00 80.44 517 GLU A O 1
ATOM 4140 N N . LEU A 1 518 ? -101.207 -6.583 81.080 1.00 77.81 518 LEU A N 1
ATOM 4141 C CA . LEU A 1 518 ? -101.859 -7.622 81.888 1.00 77.81 518 LEU A CA 1
ATOM 4142 C C . LEU A 1 518 ? -102.109 -7.180 83.336 1.00 77.81 518 LEU A C 1
ATOM 4144 O O . LEU A 1 518 ? -103.212 -7.359 83.849 1.00 77.81 518 LEU A O 1
ATOM 4148 N N . GLN A 1 519 ? -101.123 -6.562 83.996 1.00 79.56 519 GLN A N 1
ATOM 4149 C CA . GLN A 1 519 ? -101.302 -6.035 85.356 1.00 79.56 519 GLN A CA 1
ATOM 4150 C C . GLN A 1 519 ? -102.363 -4.933 85.422 1.00 79.56 519 GLN A C 1
ATOM 4152 O O . GLN A 1 519 ? -103.155 -4.895 86.363 1.00 79.56 519 GLN A O 1
ATOM 4157 N N . ARG A 1 520 ? -102.409 -4.044 84.424 1.00 80.81 520 ARG A N 1
ATOM 4158 C CA . ARG A 1 520 ? -103.423 -2.987 84.353 1.00 80.81 520 ARG A CA 1
ATOM 4159 C C . ARG A 1 520 ? -104.826 -3.579 84.196 1.00 80.81 520 ARG A C 1
ATOM 4161 O O . ARG A 1 520 ? -105.735 -3.177 84.924 1.00 80.81 520 ARG A O 1
ATOM 4168 N N . LEU A 1 521 ? -104.989 -4.568 83.319 1.00 81.81 521 LEU A N 1
ATOM 4169 C CA . LEU A 1 521 ? -106.251 -5.297 83.147 1.00 81.81 521 LEU A CA 1
ATOM 4170 C C . LEU A 1 521 ? -106.667 -6.043 84.426 1.00 81.81 521 LEU A C 1
ATOM 4172 O O . LEU A 1 521 ? -107.820 -5.972 84.833 1.00 81.81 521 LEU A O 1
ATOM 4176 N N . GLN A 1 522 ? -105.728 -6.681 85.130 1.00 80.31 522 GLN A N 1
ATOM 4177 C CA . GLN A 1 522 ? -106.024 -7.332 86.412 1.00 80.31 522 GLN A CA 1
ATOM 4178 C C . GLN A 1 522 ? -106.450 -6.336 87.497 1.00 80.31 522 GLN A C 1
ATOM 4180 O O . GLN A 1 522 ? -107.394 -6.607 88.236 1.00 80.31 522 GLN A O 1
ATOM 4185 N N . SER A 1 523 ? -105.786 -5.179 87.588 1.00 77.12 523 SER A N 1
ATOM 4186 C CA . SER A 1 523 ? -106.147 -4.151 88.572 1.00 77.12 523 SER A CA 1
ATOM 4187 C C . SER A 1 523 ? -107.553 -3.593 88.340 1.00 77.12 523 SER A C 1
ATOM 4189 O O . SER A 1 523 ? -108.325 -3.483 89.289 1.00 77.12 523 SER A O 1
ATOM 4191 N N . THR A 1 524 ? -107.916 -3.328 87.083 1.00 79.31 524 THR A N 1
ATOM 4192 C CA . THR A 1 524 ? -109.244 -2.809 86.717 1.00 79.31 524 THR A CA 1
ATOM 4193 C C . THR A 1 524 ? -110.343 -3.826 87.012 1.00 79.31 524 THR A C 1
ATOM 4195 O O . THR A 1 524 ? -111.311 -3.486 87.690 1.00 79.31 524 THR A O 1
ATOM 4198 N N . LEU A 1 525 ? -110.134 -5.095 86.649 1.00 78.62 525 LEU A N 1
ATOM 4199 C CA . LEU A 1 525 ? -111.050 -6.183 86.998 1.00 78.62 525 LEU A CA 1
ATOM 4200 C C . LEU A 1 525 ? -111.226 -6.322 88.521 1.00 78.62 525 LEU A C 1
ATOM 4202 O O . LEU A 1 525 ? -112.338 -6.504 89.009 1.00 78.62 525 LEU A O 1
ATOM 4206 N N . SER A 1 526 ? -110.137 -6.213 89.293 1.00 76.50 526 SER A N 1
ATOM 4207 C CA . SER A 1 526 ? -110.201 -6.346 90.755 1.00 76.50 526 SER A CA 1
ATOM 4208 C C . SER A 1 526 ? -111.014 -5.232 91.419 1.00 76.50 526 SER A C 1
ATOM 4210 O O . SER A 1 526 ? -111.798 -5.511 92.325 1.00 76.50 526 SER A O 1
ATOM 4212 N N . THR A 1 527 ? -110.894 -3.992 90.932 1.00 76.38 527 THR A N 1
ATOM 4213 C CA . THR A 1 527 ? -111.712 -2.871 91.415 1.00 76.38 527 THR A CA 1
ATOM 4214 C C . THR A 1 527 ? -113.187 -3.028 91.054 1.00 76.38 527 THR A C 1
ATOM 4216 O O . THR A 1 527 ? -114.053 -2.651 91.841 1.00 76.38 527 THR A O 1
ATOM 4219 N N . GLU A 1 528 ? -113.481 -3.623 89.897 1.00 79.69 528 GLU A N 1
ATOM 4220 C CA . GLU A 1 528 ? -114.849 -3.858 89.430 1.00 79.69 528 GLU A CA 1
ATOM 4221 C C . GLU A 1 528 ? -115.548 -4.900 90.322 1.00 79.69 528 GLU A C 1
ATOM 4223 O O . GLU A 1 528 ? -116.606 -4.613 90.887 1.00 79.69 528 GLU A O 1
ATOM 4228 N N . ILE A 1 529 ? -114.878 -6.026 90.605 1.00 77.81 529 ILE A N 1
ATOM 4229 C CA . ILE A 1 529 ? -115.345 -7.061 91.548 1.00 77.81 529 ILE A CA 1
ATOM 4230 C C . ILE A 1 529 ? -115.575 -6.488 92.956 1.00 77.81 529 ILE A C 1
ATOM 4232 O O . ILE A 1 529 ? -116.567 -6.821 93.609 1.00 77.81 529 ILE A O 1
ATOM 4236 N N . GLU A 1 530 ? -114.672 -5.639 93.461 1.00 75.81 530 GLU A N 1
ATOM 4237 C CA . GLU A 1 530 ? -114.864 -5.013 94.777 1.00 75.81 530 GLU A CA 1
ATOM 4238 C C . GLU A 1 530 ? -116.083 -4.088 94.805 1.00 75.81 530 GLU A C 1
ATOM 4240 O O . GLU A 1 530 ? -116.842 -4.107 95.777 1.00 75.81 530 GLU A O 1
ATOM 4245 N N . SER A 1 531 ? -116.304 -3.309 93.745 1.00 74.81 531 SER A N 1
ATOM 4246 C CA . SER A 1 531 ? -117.457 -2.412 93.656 1.00 74.81 531 SER A CA 1
ATOM 4247 C C . SER A 1 531 ? -118.786 -3.170 93.589 1.00 74.81 531 SER A C 1
ATOM 4249 O O . SER A 1 531 ? -119.726 -2.815 94.306 1.00 74.81 531 SER A O 1
ATOM 4251 N N . GLU A 1 532 ? -118.840 -4.272 92.833 1.00 76.19 532 GLU A N 1
ATOM 4252 C CA . GLU A 1 532 ? -119.997 -5.167 92.795 1.00 76.19 532 GLU A CA 1
ATOM 4253 C C . GLU A 1 532 ? -120.245 -5.788 94.173 1.00 76.19 532 GLU A C 1
ATOM 4255 O O . GLU A 1 532 ? -121.370 -5.763 94.678 1.00 76.19 532 GLU A O 1
ATOM 4260 N N . ARG A 1 533 ? -119.193 -6.261 94.851 1.00 78.25 533 ARG A N 1
ATOM 4261 C CA . ARG A 1 533 ? -119.308 -6.833 96.200 1.00 78.25 533 ARG A CA 1
ATOM 4262 C C . ARG A 1 533 ? -119.833 -5.820 97.220 1.00 78.25 533 ARG A C 1
ATOM 4264 O O . ARG A 1 533 ? -120.668 -6.177 98.052 1.00 78.25 533 ARG A O 1
ATOM 4271 N N . LEU A 1 534 ? -119.362 -4.574 97.165 1.00 76.94 534 LEU A N 1
ATOM 4272 C CA . LEU A 1 534 ? -119.839 -3.493 98.032 1.00 76.94 534 LEU A CA 1
ATOM 4273 C C . LEU A 1 534 ? -121.286 -3.097 97.713 1.00 76.94 534 LEU A C 1
ATOM 4275 O O . LEU A 1 534 ? -122.028 -2.754 98.633 1.00 76.94 534 LEU A O 1
ATOM 4279 N N . SER A 1 535 ? -121.703 -3.173 96.444 1.00 79.44 535 SER A N 1
ATOM 4280 C CA . SER A 1 535 ? -123.096 -2.934 96.046 1.00 79.44 535 SER A CA 1
ATOM 4281 C C . SER A 1 535 ? -124.039 -3.993 96.625 1.00 79.44 535 SER A C 1
ATOM 4283 O O . SER A 1 535 ? -125.006 -3.639 97.295 1.00 79.44 535 SER A O 1
ATOM 4285 N N . LEU A 1 536 ? -123.674 -5.276 96.519 1.00 77.44 536 LEU A N 1
ATOM 4286 C CA . LEU A 1 536 ? -124.418 -6.390 97.111 1.00 77.44 536 LEU A CA 1
ATOM 4287 C C . LEU A 1 536 ? -124.462 -6.294 98.641 1.00 77.44 536 LEU A C 1
ATOM 4289 O O . LEU A 1 536 ? -125.492 -6.557 99.258 1.00 77.44 536 LEU A O 1
ATOM 4293 N N . GLN A 1 537 ? -123.359 -5.880 99.277 1.00 75.25 537 GLN A N 1
ATOM 4294 C CA . GLN A 1 537 ? -123.347 -5.604 100.716 1.00 75.25 537 GLN A CA 1
ATOM 4295 C C . GLN A 1 537 ? -124.269 -4.443 101.092 1.00 75.25 537 GLN A C 1
ATOM 4297 O O . GLN A 1 537 ? -124.936 -4.527 102.120 1.00 75.25 537 GLN A O 1
ATOM 4302 N N . ARG A 1 538 ? -124.334 -3.375 100.287 1.00 74.06 538 ARG A N 1
ATOM 4303 C CA . ARG A 1 538 ? -125.273 -2.268 100.511 1.00 74.06 538 ARG A CA 1
ATOM 4304 C C . ARG A 1 538 ? -126.718 -2.731 100.413 1.00 74.06 538 ARG A C 1
ATOM 4306 O O . ARG A 1 538 ? -127.470 -2.458 101.340 1.00 74.06 538 ARG A O 1
ATOM 4313 N N . GLU A 1 539 ? -127.077 -3.464 99.363 1.00 77.69 539 GLU A N 1
ATOM 4314 C CA . GLU A 1 539 ? -128.427 -4.018 99.205 1.00 77.69 539 GLU A CA 1
ATOM 4315 C C . GLU A 1 539 ? -128.795 -4.939 100.377 1.00 77.69 539 GLU A C 1
ATOM 4317 O O . GLU A 1 539 ? -129.887 -4.844 100.936 1.00 77.69 539 GLU A O 1
ATOM 4322 N N . HIS A 1 540 ? -127.860 -5.783 100.822 1.00 75.06 540 HIS A N 1
ATOM 4323 C CA . HIS A 1 540 ? -128.061 -6.651 101.981 1.00 75.06 540 HIS A CA 1
ATOM 4324 C C . HIS A 1 540 ? -128.268 -5.859 103.286 1.00 75.06 540 HIS A C 1
ATOM 4326 O O . HIS A 1 540 ? -129.168 -6.174 104.067 1.00 75.06 540 HIS A O 1
ATOM 4332 N N . LEU A 1 541 ? -127.470 -4.811 103.521 1.00 75.69 541 LEU A N 1
ATOM 4333 C CA . LEU A 1 541 ? -127.592 -3.949 104.702 1.00 75.69 541 LEU A CA 1
ATOM 4334 C C . LEU A 1 541 ? -128.863 -3.084 104.665 1.00 75.69 541 LEU A C 1
ATOM 4336 O O . LEU A 1 541 ? -129.480 -2.870 105.709 1.00 75.69 541 LEU A O 1
ATOM 4340 N N . GLU A 1 542 ? -129.301 -2.630 103.489 1.00 74.44 542 GLU A N 1
ATOM 4341 C CA . GLU A 1 542 ? -130.599 -1.964 103.315 1.00 74.44 542 GLU A CA 1
ATOM 4342 C C . GLU A 1 542 ? -131.767 -2.922 103.582 1.00 74.44 542 GLU A C 1
ATOM 4344 O O . GLU A 1 542 ? -132.712 -2.553 104.286 1.00 74.44 542 GLU A O 1
ATOM 4349 N N . GLY A 1 543 ? -131.671 -4.173 103.119 1.00 75.88 543 GLY A N 1
ATOM 4350 C CA . GLY A 1 543 ? -132.636 -5.227 103.430 1.00 75.88 543 GLY A CA 1
ATOM 4351 C C . GLY A 1 543 ? -132.765 -5.474 104.936 1.00 75.88 543 GLY A C 1
ATOM 4352 O O . GLY A 1 543 ? -133.877 -5.482 105.467 1.00 75.88 543 GLY A O 1
ATOM 4353 N N . LEU A 1 544 ? -131.642 -5.580 105.653 1.00 73.12 544 LEU A N 1
ATOM 4354 C CA . LEU A 1 544 ? -131.626 -5.742 107.114 1.00 73.12 544 LEU A CA 1
ATOM 4355 C C . LEU A 1 544 ? -132.204 -4.525 107.855 1.00 73.12 544 LEU A C 1
ATOM 4357 O O . LEU A 1 544 ? -132.950 -4.697 108.820 1.00 73.12 544 LEU A O 1
ATOM 4361 N N . ARG A 1 545 ? -131.944 -3.301 107.369 1.00 71.69 545 ARG A N 1
ATOM 4362 C CA . ARG A 1 545 ? -132.543 -2.070 107.916 1.00 71.69 545 ARG A CA 1
ATOM 4363 C C . ARG A 1 545 ? -134.068 -2.077 107.810 1.00 71.69 545 ARG A C 1
ATOM 4365 O O . ARG A 1 545 ? -134.750 -1.673 108.748 1.00 71.69 545 ARG A O 1
ATOM 4372 N N . SER A 1 546 ? -134.604 -2.525 106.673 1.00 73.62 546 SER A N 1
ATOM 4373 C CA . SER A 1 546 ? -136.054 -2.557 106.429 1.00 73.62 546 SER A CA 1
ATOM 4374 C C . SER A 1 546 ? -136.801 -3.546 107.333 1.00 73.62 546 SER A C 1
ATOM 4376 O O . SER A 1 546 ? -137.975 -3.340 107.628 1.00 73.62 546 SER A O 1
ATOM 4378 N N . MET A 1 547 ? -136.107 -4.572 107.839 1.00 74.69 547 MET A N 1
ATOM 4379 C CA . MET A 1 547 ? -136.651 -5.575 108.761 1.00 74.69 547 MET A CA 1
ATOM 4380 C C . MET A 1 547 ? -136.593 -5.157 110.244 1.00 74.69 547 MET A C 1
ATOM 4382 O O . MET A 1 547 ? -136.918 -5.959 111.115 1.00 74.69 547 MET A O 1
ATOM 4386 N N . GLY A 1 548 ? -136.219 -3.906 110.549 1.00 65.50 548 GLY A N 1
ATOM 4387 C CA . GLY A 1 548 ? -136.238 -3.364 111.914 1.00 65.50 548 GLY A CA 1
ATOM 4388 C C . GLY A 1 548 ? -135.051 -3.776 112.792 1.00 65.50 548 GLY A C 1
ATOM 4389 O O . GLY A 1 548 ? -135.140 -3.667 114.012 1.00 65.50 548 GLY A O 1
ATOM 4390 N N . VAL A 1 549 ? -133.948 -4.240 112.191 1.00 69.81 549 VAL A N 1
ATOM 4391 C CA . VAL A 1 549 ? -132.706 -4.597 112.897 1.00 69.81 549 VAL A CA 1
ATOM 4392 C C . VAL A 1 549 ? -131.856 -3.341 113.128 1.00 69.81 549 VAL A C 1
ATOM 4394 O O . VAL A 1 549 ? -131.587 -2.591 112.185 1.00 69.81 549 VAL A O 1
ATOM 4397 N N . ASP A 1 550 ? -131.404 -3.110 114.365 1.00 69.00 550 ASP A N 1
ATOM 4398 C CA . ASP A 1 550 ? -130.450 -2.038 114.679 1.00 69.00 550 ASP A CA 1
ATOM 4399 C C . ASP A 1 550 ? -129.073 -2.365 114.073 1.00 69.00 550 ASP A C 1
ATOM 4401 O O . ASP A 1 550 ? -128.324 -3.224 114.549 1.00 69.00 550 ASP A O 1
ATOM 4405 N N . LEU A 1 551 ? -128.745 -1.676 112.978 1.00 65.12 551 LEU A N 1
ATOM 4406 C CA . LEU A 1 551 ? -127.500 -1.860 112.228 1.00 65.12 551 LEU A CA 1
ATOM 4407 C C . LEU A 1 551 ? -126.248 -1.547 113.061 1.00 65.12 551 LEU A C 1
ATOM 4409 O O . LEU A 1 551 ? -125.166 -2.039 112.735 1.00 65.12 551 LEU A O 1
ATOM 4413 N N . THR A 1 552 ? -126.378 -0.745 114.120 1.00 67.19 552 THR A N 1
ATOM 4414 C CA . THR A 1 552 ? -125.253 -0.338 114.970 1.00 67.19 552 THR A CA 1
ATOM 4415 C C . THR A 1 552 ? -124.775 -1.499 115.837 1.00 67.19 552 THR A C 1
ATOM 4417 O O . THR A 1 552 ? -123.569 -1.673 116.002 1.00 67.19 552 THR A O 1
ATOM 4420 N N . GLU A 1 553 ? -125.690 -2.341 116.322 1.00 62.31 553 GLU A N 1
ATOM 4421 C CA . GLU A 1 553 ? -125.364 -3.550 117.088 1.00 62.31 553 GLU A CA 1
ATOM 4422 C C . GLU A 1 553 ? -124.866 -4.678 116.162 1.00 62.31 553 GLU A C 1
ATOM 4424 O O . GLU A 1 553 ? -123.845 -5.306 116.440 1.00 62.31 553 GLU A O 1
ATOM 4429 N N . TYR A 1 554 ? -125.493 -4.870 114.994 1.00 66.88 554 TYR A N 1
ATOM 4430 C CA . TYR A 1 554 ? -125.112 -5.927 114.040 1.00 66.88 554 TYR A CA 1
ATOM 4431 C C . TYR A 1 554 ? -123.707 -5.742 113.438 1.00 66.88 554 TYR A C 1
ATOM 4433 O O . TYR A 1 554 ? -122.959 -6.706 113.276 1.00 66.88 554 TYR A O 1
ATOM 4441 N N . LEU A 1 555 ? -123.307 -4.503 113.127 1.00 68.00 555 LEU A N 1
ATOM 4442 C CA . LEU A 1 555 ? -121.998 -4.214 112.524 1.00 68.00 555 LEU A CA 1
ATOM 4443 C C . LEU A 1 555 ? -120.849 -4.128 113.543 1.00 68.00 555 LEU A C 1
ATOM 4445 O O . LEU A 1 555 ? -119.685 -4.091 113.136 1.00 68.00 555 LEU A O 1
ATOM 4449 N N . THR A 1 556 ? -121.140 -4.110 114.849 1.00 62.00 556 THR A N 1
ATOM 4450 C CA . THR A 1 556 ? -120.126 -3.972 115.913 1.00 62.00 556 THR A CA 1
ATOM 4451 C C . THR A 1 556 ? -119.887 -5.249 116.727 1.00 62.00 556 THR A C 1
ATOM 4453 O O . THR A 1 556 ? -118.898 -5.314 117.454 1.00 62.00 556 THR A O 1
ATOM 4456 N N . GLN A 1 557 ? -120.670 -6.316 116.516 1.00 55.66 557 GLN A N 1
ATOM 4457 C CA . GLN A 1 557 ? -120.523 -7.621 117.188 1.00 55.66 557 GLN A CA 1
ATOM 4458 C C . GLN A 1 557 ? -119.248 -8.426 116.831 1.00 55.66 557 GLN A C 1
ATOM 4460 O O . GLN A 1 557 ? -119.086 -9.551 117.296 1.00 55.66 557 GLN A O 1
ATOM 4465 N N . GLY A 1 558 ? -118.313 -7.881 116.042 1.00 51.28 558 GLY A N 1
ATOM 4466 C CA . GLY A 1 558 ? -117.191 -8.657 115.494 1.00 51.28 558 GLY A CA 1
ATOM 4467 C C . GLY A 1 558 ? -115.840 -7.952 115.366 1.00 51.28 558 GLY A C 1
ATOM 4468 O O . GLY A 1 558 ? -115.043 -8.372 114.529 1.00 51.28 558 GLY A O 1
ATOM 4469 N N . LYS A 1 559 ? -115.548 -6.890 116.133 1.00 45.47 559 LYS A N 1
ATOM 4470 C CA . LYS A 1 559 ? -114.207 -6.266 116.120 1.00 45.47 559 LYS A CA 1
ATOM 4471 C C . LYS A 1 559 ? -113.689 -5.892 117.508 1.00 45.47 559 LYS A C 1
ATOM 4473 O O . LYS A 1 559 ? -113.654 -4.726 117.885 1.00 45.47 559 LYS A O 1
ATOM 4478 N N . ALA A 1 560 ? -113.183 -6.895 118.209 1.00 39.69 560 ALA A N 1
ATOM 4479 C CA . ALA A 1 560 ? -112.072 -6.730 119.132 1.00 39.69 560 ALA A CA 1
ATOM 4480 C C . ALA A 1 560 ? -111.069 -7.831 118.797 1.00 39.69 560 ALA A C 1
ATOM 4482 O O . ALA A 1 560 ? -111.321 -8.979 119.129 1.00 39.69 560 ALA A O 1
ATOM 4483 N N . ASP A 1 561 ? -109.983 -7.496 118.099 1.00 44.97 561 ASP A N 1
ATOM 4484 C CA . ASP A 1 561 ? -108.796 -8.346 118.101 1.00 44.97 561 ASP A CA 1
ATOM 4485 C C . ASP A 1 561 ? -107.532 -7.552 117.758 1.00 44.97 561 ASP A C 1
ATOM 4487 O O . ASP A 1 561 ? -107.443 -6.870 116.738 1.00 44.97 561 ASP A O 1
ATOM 4491 N N . GLN A 1 562 ? -106.563 -7.716 118.660 1.00 50.94 562 GLN A N 1
ATOM 4492 C CA . GLN A 1 562 ? -105.176 -7.241 118.695 1.00 50.94 562 GLN A CA 1
ATOM 4493 C C . GLN A 1 562 ? -104.900 -5.825 119.223 1.00 50.94 562 GLN A C 1
ATOM 4495 O O . GLN A 1 562 ? -104.639 -4.872 118.493 1.00 50.94 562 GLN A O 1
ATOM 4500 N N . VAL A 1 563 ? -104.797 -5.752 120.555 1.00 46.53 563 VAL A N 1
ATOM 4501 C CA . VAL A 1 563 ? -103.904 -4.823 121.264 1.00 46.53 563 VAL A CA 1
ATOM 4502 C C . VAL A 1 563 ? -102.518 -5.482 121.333 1.00 46.53 563 VAL A C 1
ATOM 4504 O O . VAL A 1 563 ? -102.395 -6.573 121.883 1.00 46.53 563 VAL A O 1
ATOM 4507 N N . ILE A 1 564 ? -101.479 -4.850 120.778 1.00 54.84 564 ILE A N 1
ATOM 4508 C CA . ILE A 1 564 ? -100.081 -5.301 120.914 1.00 54.84 564 ILE A CA 1
ATOM 4509 C C . ILE A 1 564 ? -99.392 -4.382 121.931 1.00 54.84 564 ILE A C 1
ATOM 4511 O O . ILE A 1 564 ? -99.003 -3.263 121.600 1.00 54.84 564 ILE A O 1
ATOM 4515 N N . GLU A 1 565 ? -99.259 -4.838 123.177 1.00 50.91 565 GLU A N 1
ATOM 4516 C CA . GLU A 1 565 ? -98.452 -4.172 124.208 1.00 50.91 565 GLU A CA 1
ATOM 4517 C C . GLU A 1 565 ? -97.008 -4.703 124.140 1.00 50.91 565 GLU A C 1
ATOM 4519 O O . GLU A 1 565 ? -96.775 -5.900 124.298 1.00 50.91 565 GLU A O 1
ATOM 4524 N N . MET A 1 566 ? -96.026 -3.828 123.892 1.00 55.94 566 MET A N 1
ATOM 4525 C CA . MET A 1 566 ? -94.601 -4.189 123.862 1.00 55.94 566 MET A CA 1
ATOM 4526 C C . MET A 1 566 ? -93.888 -3.683 125.127 1.00 55.94 566 MET A C 1
ATOM 4528 O O . MET A 1 566 ? -93.877 -2.479 125.383 1.00 55.94 566 MET A O 1
ATOM 4532 N N . ARG A 1 567 ? -93.256 -4.580 125.903 1.00 49.03 567 ARG A N 1
ATOM 4533 C CA . ARG A 1 567 ? -92.388 -4.242 127.055 1.00 49.03 567 ARG A CA 1
ATOM 4534 C C . ARG A 1 567 ? -91.078 -5.056 127.049 1.00 49.03 567 ARG A C 1
ATOM 4536 O O . ARG A 1 567 ? -91.135 -6.269 126.900 1.00 49.03 567 ARG A O 1
ATOM 4543 N N . GLY A 1 568 ? -89.946 -4.382 127.319 1.00 47.66 568 GLY A N 1
ATOM 4544 C CA . GLY A 1 568 ? -88.643 -4.955 127.748 1.00 47.66 568 GLY A CA 1
ATOM 4545 C C . GLY A 1 568 ? -87.539 -4.994 126.674 1.00 47.66 568 GLY A C 1
ATOM 4546 O O . GLY A 1 568 ? -87.701 -5.684 125.679 1.00 47.66 568 GLY A O 1
ATOM 4547 N N . THR A 1 569 ? -86.531 -4.103 126.728 1.00 54.59 569 THR A N 1
ATOM 4548 C CA . THR A 1 569 ? -85.161 -4.221 127.323 1.00 54.59 569 THR A CA 1
ATOM 4549 C C . THR A 1 569 ? -84.158 -4.960 126.422 1.00 54.59 569 THR A C 1
ATOM 4551 O O . THR A 1 569 ? -84.021 -6.171 126.511 1.00 54.59 569 THR A O 1
ATOM 4554 N N . ASP A 1 570 ? -83.451 -4.178 125.599 1.00 52.34 570 ASP A N 1
ATOM 4555 C CA . ASP A 1 570 ? -82.391 -4.528 124.636 1.00 52.34 570 ASP A CA 1
ATOM 4556 C C . ASP A 1 570 ? -82.770 -5.265 123.331 1.00 52.34 570 ASP A C 1
ATOM 4558 O O . ASP A 1 570 ? -83.279 -6.378 123.304 1.00 52.34 570 ASP A O 1
ATOM 4562 N N . SER A 1 571 ? -82.372 -4.618 122.224 1.00 54.53 571 SER A N 1
ATOM 4563 C CA . SER A 1 571 ? -82.435 -5.034 120.812 1.00 54.53 571 SER A CA 1
ATOM 4564 C C . SER A 1 571 ? -83.809 -4.985 120.114 1.00 54.53 571 SER A C 1
ATOM 4566 O O . SER A 1 571 ? -84.849 -5.345 120.649 1.00 54.53 571 SER A O 1
ATOM 4568 N N . ARG A 1 572 ? -83.805 -4.468 118.877 1.00 55.56 572 ARG A N 1
ATOM 4569 C CA . ARG A 1 572 ? -84.973 -4.086 118.058 1.00 55.56 572 ARG A CA 1
ATOM 4570 C C . ARG A 1 572 ? -85.905 -5.283 117.771 1.00 55.56 572 ARG A C 1
ATOM 4572 O O . ARG A 1 572 ? -85.442 -6.243 117.156 1.00 55.56 572 ARG A O 1
ATOM 4579 N N . PRO A 1 573 ? -87.212 -5.224 118.092 1.00 53.97 573 PRO A N 1
ATOM 4580 C CA . PRO A 1 573 ? -88.153 -6.258 117.669 1.00 53.97 573 PRO A CA 1
ATOM 4581 C C . PRO A 1 573 ? -88.512 -6.090 116.182 1.00 53.97 573 PRO A C 1
ATOM 4583 O O . PRO A 1 573 ? -88.945 -5.021 115.752 1.00 53.97 573 PRO A O 1
ATOM 4586 N N . HIS A 1 574 ? -88.348 -7.153 115.390 1.00 59.31 574 HIS A N 1
ATOM 4587 C CA . HIS A 1 574 ? -88.812 -7.239 114.001 1.00 59.31 574 HIS A CA 1
ATOM 4588 C C . HIS A 1 574 ? -90.098 -8.075 113.939 1.00 59.31 574 HIS A C 1
ATOM 4590 O O . HIS A 1 574 ? -90.099 -9.246 114.309 1.00 59.31 574 HIS A O 1
ATOM 4596 N N . ILE A 1 575 ? -91.196 -7.475 113.468 1.00 54.25 575 ILE A N 1
ATOM 4597 C CA . ILE A 1 575 ? -92.480 -8.153 113.240 1.00 54.25 575 ILE A CA 1
ATOM 4598 C C . ILE A 1 575 ? -92.506 -8.672 111.798 1.00 54.25 575 ILE A C 1
ATOM 4600 O O . ILE A 1 575 ? -92.489 -7.886 110.851 1.00 54.25 575 ILE A O 1
ATOM 4604 N N . HIS A 1 576 ? -92.569 -9.993 111.629 1.00 51.62 576 HIS A N 1
ATOM 4605 C CA . HIS A 1 576 ? -92.825 -10.640 110.344 1.00 51.62 576 HIS A CA 1
ATOM 4606 C C . HIS A 1 576 ? -94.309 -11.006 110.247 1.00 51.62 576 HIS A C 1
ATOM 4608 O O . HIS A 1 576 ? -94.784 -11.890 110.954 1.00 51.62 576 HIS A O 1
ATOM 4614 N N . LEU A 1 577 ? -95.042 -10.326 109.366 1.00 54.44 577 LEU A N 1
ATOM 4615 C CA . LEU A 1 577 ? -96.394 -10.723 108.973 1.00 54.44 577 LEU A CA 1
ATOM 4616 C C . LEU A 1 577 ? -96.286 -11.566 107.699 1.00 54.44 577 LEU A C 1
ATOM 4618 O O . LEU A 1 577 ? -95.954 -11.045 106.632 1.00 54.44 577 LEU A O 1
ATOM 4622 N N . GLU A 1 578 ? -96.533 -12.871 107.804 1.00 39.88 578 GLU A N 1
ATOM 4623 C CA . GLU A 1 578 ? -96.564 -13.762 106.643 1.00 39.88 578 GLU A CA 1
ATOM 4624 C C . GLU A 1 578 ? -97.744 -13.407 105.727 1.00 39.88 578 GLU A C 1
ATOM 4626 O O . GLU A 1 578 ? -98.913 -13.630 106.048 1.00 39.88 578 GLU A O 1
ATOM 4631 N N . LYS A 1 579 ? -97.445 -12.873 104.538 1.00 45.25 579 LYS A N 1
ATOM 4632 C CA . LYS A 1 579 ? -98.416 -12.799 103.442 1.00 45.25 579 LYS A CA 1
ATOM 4633 C C . LYS A 1 579 ? -98.518 -14.174 102.787 1.00 45.25 579 LYS A C 1
ATOM 4635 O O . LYS A 1 579 ? -97.622 -14.587 102.056 1.00 45.25 579 LYS A O 1
ATOM 4640 N N . LYS A 1 580 ? -99.640 -14.855 103.014 1.00 37.81 580 LYS A N 1
ATOM 4641 C CA . LYS A 1 580 ? -100.031 -16.083 102.311 1.00 37.81 580 LYS A CA 1
ATOM 4642 C C . LYS A 1 580 ? -100.127 -15.792 100.804 1.00 37.81 580 LYS A C 1
ATOM 4644 O O . LYS A 1 580 ? -101.046 -15.109 100.358 1.00 37.81 580 LYS A O 1
ATOM 4649 N N . ALA A 1 581 ? -99.142 -16.249 100.035 1.00 39.12 581 ALA A N 1
ATOM 4650 C CA . ALA A 1 581 ? -99.083 -16.067 98.589 1.00 39.12 581 ALA A CA 1
ATOM 4651 C C . ALA A 1 581 ? -100.133 -16.949 97.887 1.00 39.12 581 ALA A C 1
ATOM 4653 O O . ALA A 1 581 ? -100.164 -18.163 98.093 1.00 39.12 581 ALA A O 1
ATOM 4654 N N . LEU A 1 582 ? -100.988 -16.344 97.055 1.00 41.97 582 LEU A N 1
ATOM 4655 C CA . LEU A 1 582 ? -101.806 -17.068 96.079 1.00 41.97 582 LEU A CA 1
ATOM 4656 C C . LEU A 1 582 ? -100.900 -17.572 94.945 1.00 41.97 582 LEU A C 1
ATOM 4658 O O . LEU A 1 582 ? -100.138 -16.797 94.367 1.00 41.97 582 LEU A O 1
ATOM 4662 N N . ALA A 1 583 ? -100.996 -18.865 94.637 1.00 32.16 583 ALA A N 1
ATOM 4663 C CA . ALA A 1 583 ? -100.279 -19.499 93.536 1.00 32.16 583 ALA A CA 1
ATOM 4664 C C . ALA A 1 583 ? -100.820 -19.033 92.165 1.00 32.16 583 ALA A C 1
ATOM 4666 O O . ALA A 1 583 ? -102.035 -18.856 92.026 1.00 32.16 583 ALA A O 1
ATOM 4667 N N . PRO A 1 584 ? -99.952 -18.852 91.154 1.00 43.53 584 PRO A N 1
ATOM 4668 C CA . PRO A 1 584 ? -100.358 -18.428 89.819 1.00 43.53 584 PRO A CA 1
ATOM 4669 C C . PRO A 1 584 ? -100.901 -19.613 89.002 1.00 43.53 584 PRO A C 1
ATOM 4671 O O . PRO A 1 584 ? -100.398 -20.732 89.120 1.00 43.53 584 PRO A O 1
ATOM 4674 N N . LYS A 1 585 ? -101.912 -19.355 88.166 1.00 36.97 585 LYS A N 1
ATOM 4675 C CA . LYS A 1 585 ? -102.223 -20.169 86.983 1.00 36.97 585 LYS A CA 1
ATOM 4676 C C . LYS A 1 585 ? -101.576 -19.539 85.764 1.00 36.97 585 LYS A C 1
ATOM 4678 O O . LYS A 1 585 ? -101.585 -18.287 85.711 1.00 36.97 585 LYS A O 1
#

Radius of gyration: 66.39 Å; chains: 1; bounding box: 180×81×194 Å

Foldseek 3Di:
DDDPDDPPPPDDPPDQPQPAPCLVPQQLDFLVLCVVQLKDFRDDDDQETEMEDQDQPPVVNQVVSCVVRVGHYHYDHDHSVSSVVNSCNRVNDDPPDDPVVVVVVVPCPVPPVVVVVVVVPPDDDDDDDDDDDDDDDDDDDDDDDDDDDDDDPDPPPPPPPDDDPPFKDAAAAPWWKWKQAPVRDIDIDHDRDIGTPPRIDIGTWDKDAEAAQKWKWWQFPVRDIFTGHPRDMDTDDVVTTPDIDIGGFDADAAQKKWKKKAADPPPPDDDDDDDDDDDDDRRIDIDMDGDRDTHDAGVRMDTDKAFEWDWDDHPVDTDTDGRPDIDGMDGQDWDKDKAWQFQAQALVGFGKIWIKMWIKGAQDQVLLVVQDSYLPVQLNVQLNVLVSVVRHDHDPVVCVVPVVVQFPCVSRPSNQVSQVSNRMHTPTMDTPDMDGPPVVVVVVVVVVVVVVVVVVVVVVVVVVVVVVVVVVVVVVVVVVVVVVVVVVVVVVVVVVVVVVVVVVVVVVVVVVVVVVVVVVVVVVVVVVVVVVVVVVVVVVLVVCVVVVDDVVCVVPVDDDDDDDDDDDDDDDDDDDDDDPDDDDD

Sequence (585 aa):
MTLLGRHDDLLPPGSALVDLDIHSVIEWLPESIARELLVIPIAKIDDTLHVVMSDANDFVKQDRLRFMLNCAVRAYQRSESEIKSAIIHFYGHGEGESADSLLMDFTETETVERLVAEISELEIGVDSHGLARRANVPIPQKKKSLGRFGGLPDRHIYDLQRSRGMLHYIVEEGEQVLVRHGDGTSKIVAGPAKIWRGFKSIQPMAQYVAYPGQYIKVMNRDGSQQHVRGPAKRWLDPRIHEQMLVEDGMTLATNEAVVVYGKNTASRGESDIGEVGDENGDGISRRVFYGPGIFIAEPGEWLHQFSWHASHGGSRGIEKKPHGRKFETLWLMPDQMYHDVRDVRTADDAVLTIRLMIFFELNDVEKMLNTTHDPIGDFVNAATSDVVEFTGKRTFEEFKGETEMLNATTTYTQLLHRASQCGYQINNVVYRGYGAPESLQKMHDDAIQSRTKLQLEQETERQAQDLEDYKLQCQMERATKRREEQTNEIEHEIDLKRRQANSKRLSEAEDARSKRELQRLQSTLSTEIESERLSLQREHLEGLRSMGVDLTEYLTQGKADQVIEMRGTDSRPHIHLEKKALAPK

pLDDT: mean 74.57, std 20.45, range [23.73, 94.88]